Protein AF-0000000073125752 (afdb_homodimer)

Structure (mmCIF, N/CA/C/O backbone):
data_AF-0000000073125752-model_v1
#
loop_
_entity.id
_entity.type
_entity.pdbx_description
1 polymer 'glutathione transferase'
#
loop_
_atom_site.group_PDB
_atom_site.id
_atom_site.type_symbol
_atom_site.label_atom_id
_atom_site.label_alt_id
_atom_site.label_comp_id
_atom_site.label_asym_id
_atom_site.label_entity_id
_atom_site.label_seq_id
_atom_site.pdbx_PDB_ins_code
_atom_site.Cartn_x
_atom_site.Cartn_y
_atom_site.Cartn_z
_atom_site.occupancy
_atom_site.B_iso_or_equiv
_atom_site.auth_seq_id
_atom_site.auth_comp_id
_atom_site.auth_asym_id
_atom_site.auth_atom_id
_atom_site.pdbx_PDB_model_num
ATOM 1 N N . MET A 1 1 ? -24.234 -12.008 -23.938 1 50.81 1 MET A N 1
ATOM 2 C CA . MET A 1 1 ? -23.406 -12.523 -22.859 1 50.81 1 MET A CA 1
ATOM 3 C C . MET A 1 1 ? -22.297 -11.531 -22.5 1 50.81 1 MET A C 1
ATOM 5 O O . MET A 1 1 ? -21.766 -10.852 -23.359 1 50.81 1 MET A O 1
ATOM 9 N N . THR A 1 2 ? -22.172 -11.055 -21.203 1 70.19 2 THR A N 1
ATOM 10 C CA . THR A 1 2 ? -21.234 -9.992 -20.891 1 70.19 2 THR A CA 1
ATOM 11 C C . THR A 1 2 ? -19.812 -10.406 -21.234 1 70.19 2 THR A C 1
ATOM 13 O O . THR A 1 2 ? -19.469 -11.594 -21.188 1 70.19 2 THR A O 1
ATOM 16 N N . GLN A 1 3 ? -19.047 -9.688 -22.031 1 86.88 3 GLN A N 1
ATOM 17 C CA . GLN A 1 3 ? -17.672 -9.945 -22.453 1 86.88 3 GLN A CA 1
ATOM 18 C C . GLN A 1 3 ? -16.781 -10.297 -21.266 1 86.88 3 GLN A C 1
ATOM 20 O O . GLN A 1 3 ? -16.906 -9.703 -20.188 1 86.88 3 GLN A O 1
ATOM 25 N N . PRO A 1 4 ? -16.078 -11.367 -21.469 1 94.19 4 PRO A N 1
ATOM 26 C CA . PRO A 1 4 ? -15.156 -11.719 -20.375 1 94.19 4 PRO A CA 1
ATOM 27 C C . PRO A 1 4 ? -14.195 -10.578 -20.047 1 94.19 4 PRO A C 1
ATOM 29 O O . PRO A 1 4 ? -13.891 -9.75 -20.906 1 94.19 4 PRO A O 1
ATOM 32 N N . ILE A 1 5 ? -13.797 -10.562 -18.844 1 97.06 5 ILE A N 1
ATOM 33 C CA . ILE A 1 5 ? -12.789 -9.602 -18.422 1 97.06 5 ILE A CA 1
ATOM 34 C C . ILE A 1 5 ? -11.469 -9.883 -19.141 1 97.06 5 ILE A C 1
ATOM 36 O O . ILE A 1 5 ? -11.078 -11.039 -19.297 1 97.06 5 ILE A O 1
ATOM 40 N N . LYS A 1 6 ? -10.828 -8.852 -19.625 1 98.69 6 LYS A N 1
ATOM 41 C CA . LYS A 1 6 ? -9.461 -8.984 -20.109 1 98.69 6 LYS A CA 1
ATOM 42 C C . LYS A 1 6 ? -8.453 -8.789 -18.984 1 98.69 6 LYS A C 1
ATOM 44 O O . LYS A 1 6 ? -8.523 -7.812 -18.234 1 98.69 6 LYS A O 1
ATOM 49 N N . PHE A 1 7 ? -7.641 -9.711 -18.859 1 98.88 7 PHE A N 1
ATOM 50 C CA . PHE A 1 7 ? -6.613 -9.695 -17.828 1 98.88 7 PHE A CA 1
ATOM 51 C C . PHE A 1 7 ? -5.23 -9.539 -18.453 1 98.88 7 PHE A C 1
ATOM 53 O O . PHE A 1 7 ? -4.758 -10.414 -19.172 1 98.88 7 PHE A O 1
ATOM 60 N N . TYR A 1 8 ? -4.551 -8.359 -18.25 1 98.94 8 TYR A N 1
ATOM 61 C CA . TYR A 1 8 ? -3.213 -8.047 -18.75 1 98.94 8 TYR A CA 1
ATOM 62 C C . TYR A 1 8 ? -2.158 -8.336 -17.688 1 98.94 8 TYR A C 1
ATOM 64 O O . TYR A 1 8 ? -2.191 -7.754 -16.594 1 98.94 8 TYR A O 1
ATOM 72 N N . PHE A 1 9 ? -1.211 -9.234 -18.047 1 98.88 9 PHE A N 1
ATOM 73 C CA . PHE A 1 9 ? -0.347 -9.711 -16.984 1 98.88 9 PHE A CA 1
ATOM 74 C C . PHE A 1 9 ? 0.98 -10.211 -17.531 1 98.88 9 PHE A C 1
ATOM 76 O O . PHE A 1 9 ? 1.111 -10.438 -18.734 1 98.88 9 PHE A O 1
ATOM 83 N N . ASP A 1 10 ? 1.954 -10.203 -16.719 1 98.75 10 ASP A N 1
ATOM 84 C CA . ASP A 1 10 ? 3.207 -10.945 -16.828 1 98.75 10 ASP A CA 1
ATOM 85 C C . ASP A 1 10 ? 3.443 -11.812 -15.594 1 98.75 10 ASP A C 1
ATOM 87 O O . ASP A 1 10 ? 3.479 -11.297 -14.477 1 98.75 10 ASP A O 1
ATOM 91 N N . LEU A 1 11 ? 3.66 -13.102 -15.727 1 98.5 11 LEU A N 1
ATOM 92 C CA . LEU A 1 11 ? 3.75 -13.992 -14.578 1 98.5 11 LEU A CA 1
ATOM 93 C C . LEU A 1 11 ? 5.09 -13.836 -13.867 1 98.5 11 LEU A C 1
ATOM 95 O O . LEU A 1 11 ? 5.32 -14.438 -12.812 1 98.5 11 LEU A O 1
ATOM 99 N N . LEU A 1 12 ? 5.949 -12.93 -14.383 1 97.62 12 LEU A N 1
ATOM 100 C CA . LEU A 1 12 ? 7.109 -12.5 -13.609 1 97.62 12 LEU A CA 1
ATOM 101 C C . LEU A 1 12 ? 6.684 -11.664 -12.406 1 97.62 12 LEU A C 1
ATOM 103 O O . LEU A 1 12 ? 7.391 -11.625 -11.391 1 97.62 12 LEU A O 1
ATOM 107 N N . SER A 1 13 ? 5.586 -11.055 -12.516 1 98 13 SER A N 1
ATOM 108 C CA . SER A 1 13 ? 5.031 -10.156 -11.508 1 98 13 SER A CA 1
ATOM 109 C C . SER A 1 13 ? 4.289 -10.93 -10.422 1 98 13 SER A C 1
ATOM 111 O O . SER A 1 13 ? 3.398 -11.727 -10.727 1 98 13 SER A O 1
ATOM 113 N N . GLN A 1 14 ? 4.582 -10.664 -9.148 1 98.19 14 GLN A N 1
ATOM 114 C CA . GLN A 1 14 ? 3.949 -11.344 -8.023 1 98.19 14 GLN A CA 1
ATOM 115 C C . GLN A 1 14 ? 2.443 -11.094 -8.008 1 98.19 14 GLN A C 1
ATOM 117 O O . GLN A 1 14 ? 1.653 -12.031 -7.887 1 98.19 14 GLN A O 1
ATOM 122 N N . PRO A 1 15 ? 2.047 -9.836 -8.164 1 98.75 15 PRO A N 1
ATOM 123 C CA . PRO A 1 15 ? 0.603 -9.594 -8.125 1 98.75 15 PRO A CA 1
ATOM 124 C C . PRO A 1 15 ? -0.136 -10.203 -9.312 1 98.75 15 PRO A C 1
ATOM 126 O O . PRO A 1 15 ? -1.302 -10.586 -9.188 1 98.75 15 PRO A O 1
ATOM 129 N N . CYS A 1 16 ? 0.533 -10.289 -10.438 1 98.88 16 CYS A N 1
ATOM 130 C CA . CYS A 1 16 ? -0.08 -10.953 -11.586 1 98.88 16 CYS A CA 1
ATOM 131 C C . CYS A 1 16 ? -0.302 -12.43 -11.305 1 98.88 16 CYS A C 1
ATOM 133 O O . CYS A 1 16 ? -1.354 -12.984 -11.641 1 98.88 16 CYS A O 1
ATOM 135 N N . ARG A 1 17 ? 0.691 -13.078 -10.703 1 98.94 17 ARG A N 1
ATOM 136 C CA . ARG A 1 17 ? 0.53 -14.484 -10.367 1 98.94 17 ARG A CA 1
ATOM 137 C C . ARG A 1 17 ? -0.624 -14.688 -9.391 1 98.94 17 ARG A C 1
ATOM 139 O O . ARG A 1 17 ? -1.401 -15.633 -9.523 1 98.94 17 ARG A O 1
ATOM 146 N N . ALA A 1 18 ? -0.738 -13.82 -8.422 1 98.94 18 ALA A N 1
ATOM 147 C CA . ALA A 1 18 ? -1.82 -13.914 -7.445 1 98.94 18 ALA A CA 1
ATOM 148 C C . ALA A 1 18 ? -3.182 -13.789 -8.117 1 98.94 18 ALA A C 1
ATOM 150 O O . ALA A 1 18 ? -4.09 -14.586 -7.855 1 98.94 18 ALA A O 1
ATOM 151 N N . LEU A 1 19 ? -3.322 -12.812 -9.016 1 98.94 19 LEU A N 1
ATOM 152 C CA . LEU A 1 19 ? -4.59 -12.602 -9.703 1 98.94 19 LEU A CA 1
ATOM 153 C C . LEU A 1 19 ? -4.891 -13.75 -10.664 1 98.94 19 LEU A C 1
ATOM 155 O O . LEU A 1 19 ? -6.047 -14.148 -10.82 1 98.94 19 LEU A O 1
ATOM 159 N N . TYR A 1 20 ? -3.832 -14.266 -11.312 1 98.94 20 TYR A N 1
ATOM 160 C CA . TYR A 1 20 ? -4.016 -15.422 -12.18 1 98.94 20 TYR A CA 1
ATOM 161 C C . TYR A 1 20 ? -4.609 -16.594 -11.414 1 98.94 20 TYR A C 1
ATOM 163 O O . TYR A 1 20 ? -5.617 -17.172 -11.828 1 98.94 20 TYR A O 1
ATOM 171 N N . MET A 1 21 ? -4.008 -16.906 -10.297 1 98.94 21 MET A N 1
ATOM 172 C CA . MET A 1 21 ? -4.48 -18.047 -9.492 1 98.94 21 MET A CA 1
ATOM 173 C C . MET A 1 21 ? -5.891 -17.781 -8.977 1 98.94 21 MET A C 1
ATOM 175 O O . MET A 1 21 ? -6.707 -18.703 -8.906 1 98.94 21 MET A O 1
ATOM 179 N N . PHE A 1 22 ? -6.203 -16.547 -8.586 1 98.94 22 PHE A N 1
ATOM 180 C CA . PHE A 1 22 ? -7.535 -16.188 -8.109 1 98.94 22 PHE A CA 1
ATOM 181 C C . PHE A 1 22 ? -8.57 -16.391 -9.203 1 98.94 22 PHE A C 1
ATOM 183 O O . PHE A 1 22 ? -9.633 -16.984 -8.961 1 98.94 22 PHE A O 1
ATOM 190 N N . LEU A 1 23 ? -8.258 -15.852 -10.398 1 98.75 23 LEU A N 1
ATOM 191 C CA . LEU A 1 23 ? -9.172 -15.969 -11.531 1 98.75 23 LEU A CA 1
ATOM 192 C C . LEU A 1 23 ? -9.453 -17.422 -11.867 1 98.75 23 LEU A C 1
ATOM 194 O O . LEU A 1 23 ? -10.602 -17.812 -12.055 1 98.75 23 LEU A O 1
ATOM 198 N N . GLU A 1 24 ? -8.422 -18.219 -11.875 1 98.69 24 GLU A N 1
ATOM 199 C CA . GLU A 1 24 ? -8.562 -19.641 -12.172 1 98.69 24 GLU A CA 1
ATOM 200 C C . GLU A 1 24 ? -9.359 -20.359 -11.094 1 98.69 24 GLU A C 1
ATOM 202 O O . GLU A 1 24 ? -10.32 -21.062 -11.391 1 98.69 24 GLU A O 1
ATOM 207 N N . ALA A 1 25 ? -8.969 -20.125 -9.867 1 98.44 25 ALA A N 1
ATOM 208 C CA . ALA A 1 25 ? -9.57 -20.828 -8.75 1 98.44 25 ALA A CA 1
ATOM 209 C C . ALA A 1 25 ? -11.039 -20.438 -8.57 1 98.44 25 ALA A C 1
ATOM 211 O O . ALA A 1 25 ? -11.852 -21.25 -8.133 1 98.44 25 ALA A O 1
ATOM 212 N N . SER A 1 26 ? -11.375 -19.25 -8.883 1 97.88 26 SER A N 1
ATOM 213 C CA . SER A 1 26 ? -12.734 -18.75 -8.711 1 97.88 26 SER A CA 1
ATOM 214 C C . SER A 1 26 ? -13.57 -19 -9.961 1 97.88 26 SER A C 1
ATOM 216 O O . SER A 1 26 ? -14.773 -18.703 -9.977 1 97.88 26 SER A O 1
ATOM 218 N N . LYS A 1 27 ? -12.992 -19.406 -11.023 1 97.12 27 LYS A N 1
ATOM 219 C CA . LYS A 1 27 ? -13.648 -19.75 -12.281 1 97.12 27 LYS A CA 1
ATOM 220 C C . LYS A 1 27 ? -14.297 -18.516 -12.914 1 97.12 27 LYS A C 1
ATOM 222 O O . LYS A 1 27 ? -15.375 -18.625 -13.508 1 97.12 27 LYS A O 1
ATOM 227 N N . ILE A 1 28 ? -13.734 -17.422 -12.695 1 97.38 28 ILE A N 1
ATOM 228 C CA . ILE A 1 28 ? -14.148 -16.203 -13.406 1 97.38 28 ILE A CA 1
ATOM 229 C C . ILE A 1 28 ? -13.664 -16.266 -14.852 1 97.38 28 ILE A C 1
ATOM 231 O O . ILE A 1 28 ? -12.469 -16.406 -15.109 1 97.38 28 ILE A O 1
ATOM 235 N N . PRO A 1 29 ? -14.555 -16.234 -15.734 1 96.94 29 PRO A N 1
ATOM 236 C CA . PRO A 1 29 ? -14.102 -16.219 -17.125 1 96.94 29 PRO A CA 1
ATOM 237 C C . PRO A 1 29 ? -13.281 -14.969 -17.453 1 96.94 29 PRO A C 1
ATOM 239 O O . PRO A 1 29 ? -13.648 -13.859 -17.062 1 96.94 29 PRO A O 1
ATOM 242 N N . TYR A 1 30 ? -12.188 -15.195 -18.141 1 98.19 30 TYR A N 1
ATOM 243 C CA . TYR A 1 30 ? -11.359 -14.062 -18.531 1 98.19 30 TYR A CA 1
ATOM 244 C C . TYR A 1 30 ? -10.602 -14.359 -19.812 1 98.19 30 TYR A C 1
ATOM 246 O O . TYR A 1 30 ? -10.461 -15.523 -20.203 1 98.19 30 TYR A O 1
ATOM 254 N N . GLU A 1 31 ? -10.25 -13.32 -20.484 1 98.5 31 GLU A N 1
ATOM 255 C CA . GLU A 1 31 ? -9.305 -13.352 -21.594 1 98.5 31 GLU A CA 1
ATOM 256 C C . GLU A 1 31 ? -7.902 -12.953 -21.125 1 98.5 31 GLU A C 1
ATOM 258 O O . GLU A 1 31 ? -7.703 -11.852 -20.625 1 98.5 31 GLU A O 1
ATOM 263 N N . ALA A 1 32 ? -7.023 -13.859 -21.312 1 98.62 32 ALA A N 1
ATOM 264 C CA . ALA A 1 32 ? -5.641 -13.617 -20.891 1 98.62 32 ALA A CA 1
ATOM 265 C C . ALA A 1 32 ? -4.871 -12.859 -21.969 1 98.62 32 ALA A C 1
ATOM 267 O O . ALA A 1 32 ? -4.863 -13.258 -23.141 1 98.62 32 ALA A O 1
ATOM 268 N N . VAL A 1 33 ? -4.254 -11.773 -21.609 1 98.75 33 VAL A N 1
ATOM 269 C CA . VAL A 1 33 ? -3.398 -11 -22.5 1 98.75 33 VAL A CA 1
ATOM 270 C C . VAL A 1 33 ? -2.01 -10.844 -21.875 1 98.75 33 VAL A C 1
ATOM 272 O O . VAL A 1 33 ? -1.818 -10.062 -20.953 1 98.75 33 VAL A O 1
ATOM 275 N N . SER A 1 34 ? -1.107 -11.516 -22.438 1 98.44 34 SER A N 1
ATOM 276 C CA . SER A 1 34 ? 0.255 -11.492 -21.922 1 98.44 34 SER A CA 1
ATOM 277 C C . SER A 1 34 ? 0.972 -10.203 -22.297 1 98.44 34 SER A C 1
ATOM 279 O O . SER A 1 34 ? 0.898 -9.766 -23.453 1 98.44 34 SER A O 1
ATOM 281 N N . ILE A 1 35 ? 1.564 -9.539 -21.344 1 98.69 35 ILE A N 1
ATOM 282 C CA . ILE A 1 35 ? 2.42 -8.367 -21.5 1 98.69 35 ILE A CA 1
ATOM 283 C C . ILE A 1 35 ? 3.84 -8.703 -21.047 1 98.69 35 ILE A C 1
ATOM 285 O O . ILE A 1 35 ? 4.055 -9.133 -19.906 1 98.69 35 ILE A O 1
ATOM 289 N N . SER A 1 36 ? 4.852 -8.562 -21.891 1 97.62 36 SER A N 1
ATOM 290 C CA . SER A 1 36 ? 6.227 -8.867 -21.516 1 97.62 36 SER A CA 1
ATOM 291 C C . SER A 1 36 ? 6.898 -7.676 -20.844 1 97.62 36 SER A C 1
ATOM 293 O O . SER A 1 36 ? 7.258 -6.703 -21.5 1 97.62 36 SER A O 1
ATOM 295 N N . LEU A 1 37 ? 7.113 -7.789 -19.609 1 96.81 37 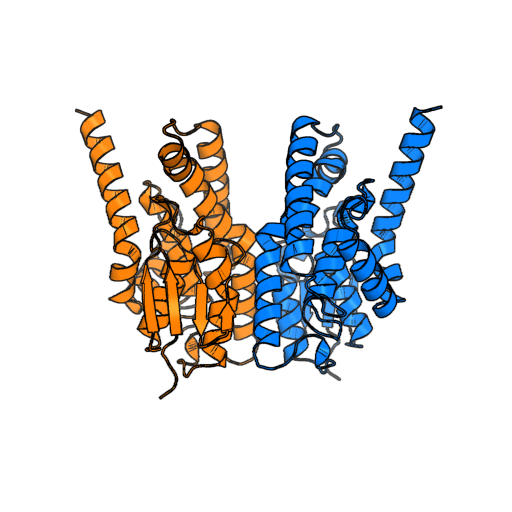LEU A N 1
ATOM 296 C CA . LEU A 1 37 ? 7.84 -6.754 -18.891 1 96.81 37 LEU A CA 1
ATOM 297 C C . LEU A 1 37 ? 9.289 -6.668 -19.359 1 96.81 37 LEU A C 1
ATOM 299 O O . LEU A 1 37 ? 9.836 -5.574 -19.484 1 96.81 37 LEU A O 1
ATOM 303 N N . MET A 1 38 ? 9.875 -7.801 -19.641 1 94.5 38 MET A N 1
ATOM 304 C CA . MET A 1 38 ? 11.281 -7.855 -20.031 1 94.5 38 MET A CA 1
ATOM 305 C C . MET A 1 38 ? 11.492 -7.16 -21.375 1 94.5 38 MET A C 1
ATOM 307 O O . MET A 1 38 ? 12.547 -6.566 -21.609 1 94.5 38 MET A O 1
ATOM 311 N N . ARG A 1 39 ? 10.469 -7.16 -22.219 1 96.38 39 ARG A N 1
ATOM 312 C CA . ARG A 1 39 ? 10.562 -6.496 -23.516 1 96.38 39 ARG A CA 1
ATOM 313 C C . ARG A 1 39 ? 10.016 -5.074 -23.438 1 96.38 39 ARG A C 1
ATOM 315 O O . ARG A 1 39 ? 9.977 -4.363 -24.438 1 96.38 39 ARG A O 1
ATOM 322 N N . GLY A 1 40 ? 9.516 -4.645 -22.297 1 97.12 40 GLY A N 1
ATOM 323 C CA . GLY A 1 40 ? 9.055 -3.279 -22.094 1 97.12 40 GLY A CA 1
ATOM 324 C C . GLY A 1 40 ? 7.719 -2.996 -22.75 1 97.12 40 GLY A C 1
ATOM 325 O O . GLY A 1 40 ? 7.398 -1.842 -23.047 1 97.12 40 GLY A O 1
ATOM 326 N N . GLU A 1 41 ? 6.887 -3.99 -22.969 1 98.5 41 GLU A N 1
ATOM 327 C CA . GLU A 1 41 ? 5.617 -3.805 -23.672 1 98.5 41 GLU A CA 1
ATOM 328 C C . GLU A 1 41 ? 4.684 -2.895 -22.875 1 98.5 41 GLU A C 1
ATOM 330 O O . GLU A 1 41 ? 3.885 -2.156 -23.453 1 98.5 41 GLU A O 1
ATOM 335 N N . HIS A 1 42 ? 4.828 -2.865 -21.562 1 98.31 42 HIS A N 1
ATOM 336 C CA . HIS A 1 42 ? 3.979 -2.057 -20.703 1 98.31 42 HIS A CA 1
ATOM 337 C C . HIS A 1 42 ? 4.352 -0.582 -20.781 1 98.31 42 HIS A C 1
ATOM 339 O O . HIS A 1 42 ? 3.611 0.279 -20.297 1 98.31 42 HIS A O 1
ATOM 345 N N . LEU A 1 43 ? 5.414 -0.287 -21.469 1 98.06 43 LEU A N 1
ATOM 346 C CA . LEU A 1 43 ? 5.895 1.09 -21.547 1 98.06 43 LEU A CA 1
ATOM 347 C C . LEU A 1 43 ? 5.43 1.763 -22.828 1 98.06 43 LEU A C 1
ATOM 349 O O . LEU A 1 43 ? 5.68 2.953 -23.031 1 98.06 43 LEU A O 1
ATOM 353 N N . SER A 1 44 ? 4.75 1.044 -23.719 1 98.38 44 SER A N 1
ATOM 354 C CA . SER A 1 44 ? 4.281 1.604 -24.984 1 98.38 44 SER A CA 1
ATOM 355 C C . SER A 1 44 ? 3.146 2.6 -24.75 1 98.38 44 SER A C 1
ATOM 357 O O . SER A 1 44 ? 2.418 2.506 -23.766 1 98.38 44 SER A O 1
ATOM 359 N N . ASN A 1 45 ? 3.008 3.48 -25.672 1 98.06 45 ASN A N 1
ATOM 360 C CA . ASN A 1 45 ? 1.899 4.43 -25.641 1 98.06 45 ASN A CA 1
ATOM 361 C C . ASN A 1 45 ? 0.553 3.719 -25.75 1 98.06 45 ASN A C 1
ATOM 363 O O . ASN A 1 45 ? -0.433 4.148 -25.156 1 98.06 45 ASN A O 1
ATOM 367 N N . ASP A 1 46 ? 0.544 2.746 -26.516 1 98.25 46 ASP A N 1
ATOM 368 C CA . ASP A 1 46 ? -0.688 1.979 -26.672 1 98.25 46 ASP A CA 1
ATOM 369 C C . ASP A 1 46 ? -1.129 1.382 -25.328 1 98.25 46 ASP A C 1
ATOM 371 O O . ASP A 1 46 ? -2.301 1.475 -24.969 1 98.25 46 ASP A O 1
ATOM 375 N N . PHE A 1 47 ? -0.214 0.792 -24.594 1 98.75 47 PHE A N 1
ATOM 376 C CA . PHE A 1 47 ? -0.525 0.246 -23.281 1 98.75 47 PHE A CA 1
ATOM 377 C C . PHE A 1 47 ? -0.97 1.35 -22.328 1 98.75 47 PHE A C 1
ATOM 379 O O . PHE A 1 47 ? -1.998 1.223 -21.656 1 98.75 47 PHE A O 1
ATOM 386 N N . LYS A 1 48 ? -0.238 2.441 -22.344 1 98.25 48 LYS A N 1
ATOM 387 C CA . LYS A 1 48 ? -0.532 3.584 -21.484 1 98.25 48 LYS A CA 1
ATOM 388 C C . LYS A 1 48 ? -1.933 4.129 -21.75 1 98.25 48 LYS A C 1
ATOM 390 O O . LYS A 1 48 ? -2.709 4.344 -20.812 1 98.25 48 LYS A O 1
ATOM 395 N N . ASN A 1 49 ? -2.314 4.25 -22.938 1 97.5 49 ASN A N 1
ATOM 396 C CA . ASN A 1 49 ? -3.537 4.945 -23.328 1 97.5 49 ASN A CA 1
ATOM 397 C C . ASN A 1 49 ? -4.746 4.016 -23.297 1 97.5 49 ASN A C 1
ATOM 399 O O . ASN A 1 49 ? -5.867 4.461 -23.031 1 97.5 49 ASN A O 1
ATOM 403 N N . ASN A 1 50 ? -4.512 2.701 -23.453 1 97.81 50 ASN A N 1
ATOM 404 C CA . ASN A 1 50 ? -5.66 1.838 -23.688 1 97.81 50 ASN A CA 1
ATOM 405 C C . ASN A 1 50 ? -5.824 0.789 -22.594 1 97.81 50 ASN A C 1
ATOM 407 O O . ASN A 1 50 ? -6.863 0.139 -22.5 1 97.81 50 ASN A O 1
ATOM 411 N N . ILE A 1 51 ? -4.781 0.66 -21.781 1 98.12 51 ILE A N 1
ATOM 412 C CA . ILE A 1 51 ? -4.832 -0.442 -20.828 1 98.12 51 ILE A CA 1
ATOM 413 C C . ILE A 1 51 ? -4.633 0.093 -19.406 1 98.12 51 ILE A C 1
ATOM 415 O O . ILE A 1 51 ? -5.516 -0.037 -18.562 1 98.12 51 ILE A O 1
ATOM 419 N N . ASN A 1 52 ? -3.477 0.735 -19.188 1 98.69 52 ASN A N 1
ATOM 420 C CA . ASN A 1 52 ? -3.166 1.23 -17.859 1 98.69 52 ASN A CA 1
ATOM 421 C C . ASN A 1 52 ? -2.305 2.49 -17.906 1 98.69 52 ASN A C 1
ATOM 423 O O . ASN A 1 52 ? -1.111 2.418 -18.203 1 98.69 52 ASN A O 1
ATOM 427 N N . ARG A 1 53 ? -2.822 3.582 -17.469 1 97.69 53 ARG A N 1
ATOM 428 C CA . ARG A 1 53 ? -2.18 4.891 -17.531 1 97.69 53 ARG A CA 1
ATOM 429 C C . ARG A 1 53 ? -0.916 4.918 -16.672 1 97.69 53 ARG A C 1
ATOM 431 O O . ARG A 1 53 ? -0.061 5.789 -16.844 1 97.69 53 ARG A O 1
ATOM 438 N N . PHE A 1 54 ? -0.743 3.928 -15.766 1 98.19 54 PHE A N 1
ATOM 439 C CA . PHE A 1 54 ? 0.436 3.877 -14.914 1 98.19 54 PHE A CA 1
ATOM 440 C C . PHE A 1 54 ? 1.525 3.018 -15.539 1 98.19 54 PHE A C 1
ATOM 442 O O . PHE A 1 54 ? 2.639 2.932 -15.016 1 98.19 54 PHE A O 1
ATOM 449 N N . GLN A 1 55 ? 1.177 2.293 -16.609 1 98.44 55 GLN A N 1
ATOM 450 C CA . GLN A 1 55 ? 2.105 1.45 -17.344 1 98.44 55 GLN A CA 1
ATOM 451 C C . GLN A 1 55 ? 2.674 0.344 -16.469 1 98.44 55 GLN A C 1
ATOM 453 O O . GLN A 1 55 ? 3.885 0.105 -16.469 1 98.44 55 GLN A O 1
ATOM 458 N N . LYS A 1 56 ? 1.765 -0.263 -15.781 1 98.19 56 LYS A N 1
ATOM 459 C CA . LYS A 1 56 ? 2.084 -1.404 -14.93 1 98.19 56 LYS A CA 1
ATOM 460 C C . LYS A 1 56 ? 1.104 -2.553 -15.156 1 98.19 56 LYS A C 1
ATOM 462 O O . LYS A 1 56 ? -0.006 -2.34 -15.648 1 98.19 56 LYS A O 1
ATOM 467 N N . VAL A 1 57 ? 1.527 -3.705 -14.93 1 98.69 57 VAL A N 1
ATOM 468 C CA . VAL A 1 57 ? 0.652 -4.863 -14.773 1 98.69 57 VAL A CA 1
ATOM 469 C C . VAL A 1 57 ? 0.611 -5.289 -13.312 1 98.69 57 VAL A C 1
ATOM 471 O O . VAL A 1 57 ? 1.543 -5.016 -12.555 1 98.69 57 VAL A O 1
ATOM 474 N N . PRO A 1 58 ? -0.484 -5.895 -12.852 1 98.88 58 PRO A N 1
ATOM 475 C CA . PRO A 1 58 ? -1.661 -6.324 -13.617 1 98.88 58 PRO A CA 1
ATOM 476 C C . PRO A 1 58 ? -2.604 -5.168 -13.945 1 98.88 58 PRO A C 1
ATOM 478 O O . PRO A 1 58 ? -2.533 -4.113 -13.312 1 98.88 58 PRO A O 1
ATOM 481 N N . ALA A 1 59 ? -3.379 -5.344 -14.93 1 98.94 59 ALA A N 1
ATOM 482 C CA . ALA A 1 59 ? -4.52 -4.5 -15.273 1 98.94 59 ALA A CA 1
ATOM 483 C C . ALA A 1 59 ? -5.672 -5.336 -15.82 1 98.94 59 ALA A C 1
ATOM 485 O O . ALA A 1 59 ? -5.461 -6.445 -16.312 1 98.94 59 ALA A O 1
ATOM 486 N N . ILE A 1 60 ? -6.887 -4.848 -15.664 1 98.81 60 ILE A N 1
ATOM 487 C CA . ILE A 1 60 ? -8.023 -5.52 -16.297 1 98.81 60 ILE A CA 1
ATOM 488 C C . ILE A 1 60 ? -8.852 -4.508 -17.078 1 98.81 60 ILE A C 1
ATOM 490 O O . ILE A 1 60 ? -8.781 -3.303 -16.828 1 98.81 60 ILE A O 1
ATOM 494 N N . LYS A 1 61 ? -9.477 -4.984 -18.016 1 98.25 61 LYS A N 1
ATOM 495 C CA . LYS A 1 61 ? -10.547 -4.293 -18.719 1 98.25 61 LYS A CA 1
ATOM 496 C C . LYS A 1 61 ? -11.852 -5.082 -18.656 1 98.25 61 LYS A C 1
ATOM 498 O O . LYS A 1 61 ? -11.906 -6.242 -19.062 1 98.25 61 LYS A O 1
ATOM 503 N N . ASP A 1 62 ? -12.836 -4.609 -18.016 1 96.88 62 ASP A N 1
ATOM 504 C CA . ASP A 1 62 ? -14.195 -5.145 -17.969 1 96.88 62 ASP A CA 1
ATOM 505 C C . ASP A 1 62 ? -15.156 -4.266 -18.766 1 96.88 62 ASP A C 1
ATOM 507 O O . ASP A 1 62 ? -15.656 -3.266 -18.25 1 96.88 62 ASP A O 1
ATOM 511 N N . GLU A 1 63 ? -15.344 -4.66 -20.016 1 93.94 63 GLU A N 1
ATOM 512 C CA . GLU A 1 63 ? -16 -3.789 -20.969 1 93.94 63 GLU A CA 1
ATOM 513 C C . GLU A 1 63 ? -15.234 -2.486 -21.172 1 93.94 63 GLU A C 1
ATOM 515 O O . GLU A 1 63 ? -14.047 -2.504 -21.484 1 93.94 63 GLU A O 1
ATOM 520 N N . ASP A 1 64 ? -15.828 -1.448 -20.75 1 93.38 64 ASP A N 1
ATOM 521 C CA . ASP A 1 64 ? -15.164 -0.17 -20.984 1 93.38 64 ASP A CA 1
ATOM 522 C C . ASP A 1 64 ? -14.43 0.305 -19.734 1 93.38 64 ASP A C 1
ATOM 524 O O . ASP A 1 64 ? -13.742 1.324 -19.766 1 93.38 64 ASP A O 1
ATOM 528 N N . PHE A 1 65 ? -14.539 -0.482 -18.766 1 96.38 65 PHE A N 1
ATOM 529 C CA . PHE A 1 65 ? -13.93 -0.075 -17.5 1 96.38 65 PHE A CA 1
ATOM 530 C C . PHE A 1 65 ? -12.531 -0.672 -17.359 1 96.38 65 PHE A C 1
ATOM 532 O O . PHE A 1 65 ? -12.359 -1.889 -17.453 1 96.38 65 PHE A O 1
ATOM 539 N N . LYS A 1 66 ? -11.484 0.181 -17.188 1 98.19 66 LYS A N 1
ATOM 540 C CA . LYS A 1 66 ? -10.102 -0.225 -16.969 1 98.19 66 LYS A CA 1
ATOM 541 C C . LYS A 1 66 ? -9.703 -0.042 -15.508 1 98.19 66 LYS A C 1
ATOM 543 O O . LYS A 1 66 ? -10.07 0.958 -14.883 1 98.19 66 LYS A O 1
ATOM 548 N N . LEU A 1 67 ? -9.031 -1.026 -14.961 1 98.62 67 LEU A N 1
ATOM 549 C CA . LEU A 1 67 ? -8.633 -0.961 -13.562 1 98.62 67 LEU A CA 1
ATOM 550 C C . LEU A 1 67 ? -7.246 -1.552 -13.359 1 98.62 67 LEU A C 1
ATOM 552 O O . LEU A 1 67 ? -6.922 -2.602 -13.922 1 98.62 67 LEU A O 1
ATOM 556 N N . SER A 1 68 ? -6.453 -0.817 -12.547 1 98.56 68 SER A N 1
ATOM 557 C CA . SER A 1 68 ? -5.129 -1.291 -12.164 1 98.56 68 SER A CA 1
ATOM 558 C C . SER A 1 68 ? -5.035 -1.492 -10.648 1 98.56 68 SER A C 1
ATOM 560 O O . SER A 1 68 ? -6.039 -1.399 -9.945 1 98.56 68 SER A O 1
ATOM 562 N N . GLU A 1 69 ? -3.869 -1.771 -10.211 1 98.75 69 GLU A N 1
ATOM 563 C CA . GLU A 1 69 ? -3.613 -2.104 -8.812 1 98.75 69 GLU A CA 1
ATOM 564 C C . GLU A 1 69 ? -4.234 -3.447 -8.445 1 98.75 69 GLU A C 1
ATOM 566 O O . GLU A 1 69 ? -5.461 -3.59 -8.438 1 98.75 69 GLU A O 1
ATOM 571 N N . SER A 1 70 ? -3.436 -4.371 -8.094 1 98.75 70 SER A N 1
ATOM 572 C CA . SER A 1 70 ? -3.855 -5.758 -7.934 1 98.75 70 SER A CA 1
ATOM 573 C C . SER A 1 70 ? -4.941 -5.887 -6.867 1 98.75 70 SER A C 1
ATOM 575 O O . SER A 1 70 ? -5.973 -6.52 -7.098 1 98.75 70 SER A O 1
ATOM 577 N N . ILE A 1 71 ? -4.77 -5.207 -5.73 1 98.81 71 ILE A N 1
ATOM 578 C CA . ILE A 1 71 ? -5.715 -5.352 -4.633 1 98.81 71 ILE A CA 1
ATOM 579 C C . ILE A 1 71 ? -7.031 -4.672 -4.988 1 98.81 71 ILE A C 1
ATOM 581 O O . ILE A 1 71 ? -8.109 -5.16 -4.633 1 98.81 71 ILE A O 1
ATOM 585 N N . ALA A 1 72 ? -6.957 -3.533 -5.715 1 98.75 72 ALA A N 1
ATOM 586 C CA . ALA A 1 72 ? -8.18 -2.928 -6.234 1 98.75 72 ALA A CA 1
ATOM 587 C C . ALA A 1 72 ? -8.898 -3.875 -7.188 1 98.75 72 ALA A C 1
ATOM 589 O O . ALA A 1 72 ? -10.133 -3.973 -7.172 1 98.75 72 ALA A O 1
ATOM 590 N N . ILE A 1 73 ? -8.141 -4.586 -7.996 1 98.81 73 ILE A N 1
ATOM 591 C CA . ILE A 1 73 ? -8.711 -5.535 -8.945 1 98.81 73 ILE A CA 1
ATOM 592 C C . ILE A 1 73 ? -9.359 -6.691 -8.195 1 98.81 73 ILE A C 1
ATOM 594 O O . ILE A 1 73 ? -10.477 -7.109 -8.523 1 98.81 73 ILE A O 1
ATOM 598 N N . PHE A 1 74 ? -8.688 -7.227 -7.156 1 98.56 74 PHE A N 1
ATOM 599 C CA . PHE A 1 74 ? -9.273 -8.273 -6.328 1 98.56 74 PHE A CA 1
ATOM 600 C C . PHE A 1 74 ? -10.625 -7.836 -5.781 1 98.56 74 PHE A C 1
ATOM 602 O O . PHE A 1 74 ? -11.609 -8.562 -5.898 1 98.56 74 PHE A O 1
ATOM 609 N N . ARG A 1 75 ? -10.664 -6.652 -5.223 1 97 75 ARG A N 1
ATOM 610 C CA . ARG A 1 75 ? -11.883 -6.152 -4.594 1 97 75 ARG A CA 1
ATOM 611 C C . ARG A 1 75 ? -12.992 -5.965 -5.625 1 97 75 ARG A C 1
ATOM 613 O O . ARG A 1 75 ? -14.156 -6.285 -5.359 1 97 75 ARG A O 1
ATOM 620 N N . TYR A 1 76 ? -12.617 -5.441 -6.766 1 97.56 76 TYR A N 1
ATOM 621 C CA . TYR A 1 76 ? -13.578 -5.246 -7.852 1 97.56 76 TYR A CA 1
ATOM 622 C C . TYR A 1 76 ? -14.18 -6.574 -8.297 1 97.56 76 TYR A C 1
ATOM 624 O O . TYR A 1 76 ? -15.398 -6.699 -8.422 1 97.56 76 TYR A O 1
ATOM 632 N N . LEU A 1 77 ? -13.383 -7.613 -8.453 1 97.38 77 LEU A N 1
ATOM 633 C CA . LEU A 1 77 ? -13.828 -8.914 -8.938 1 97.38 77 LEU A CA 1
ATOM 634 C C . LEU A 1 77 ? -14.719 -9.602 -7.906 1 97.38 77 LEU A C 1
ATOM 636 O O . LEU A 1 77 ? -15.742 -10.195 -8.258 1 97.38 77 LEU A O 1
ATOM 640 N N . VAL A 1 78 ? -14.328 -9.492 -6.648 1 96 78 VAL A N 1
ATOM 641 C CA . VAL A 1 78 ? -15.125 -10.102 -5.586 1 96 78 VAL A CA 1
ATOM 642 C C . VAL A 1 78 ? -16.5 -9.438 -5.535 1 96 78 VAL A C 1
ATOM 644 O O . VAL A 1 78 ? -17.5 -10.102 -5.27 1 96 78 VAL A O 1
ATOM 647 N N . ARG A 1 79 ? -16.562 -8.164 -5.828 1 94.06 79 ARG A N 1
ATOM 648 C CA . ARG A 1 79 ? -17.812 -7.418 -5.754 1 94.06 79 ARG A CA 1
ATOM 649 C C . ARG A 1 79 ? -18.688 -7.68 -6.98 1 94.06 79 ARG A C 1
ATOM 651 O O . ARG A 1 79 ? -19.906 -7.766 -6.871 1 94.06 79 ARG A O 1
ATOM 658 N N . GLU A 1 80 ? -18.016 -7.824 -8.102 1 94.06 80 GLU A N 1
ATOM 659 C CA . GLU A 1 80 ? -18.766 -7.773 -9.359 1 94.06 80 GLU A CA 1
ATOM 660 C C . GLU A 1 80 ? -19 -9.18 -9.906 1 94.06 80 GLU A C 1
ATOM 662 O O . GLU A 1 80 ? -19.828 -9.359 -10.805 1 94.06 80 GLU A O 1
ATOM 667 N N . LYS A 1 81 ? -18.312 -10.117 -9.422 1 94.69 81 LYS A N 1
ATOM 668 C CA . LYS A 1 81 ? -18.438 -11.484 -9.922 1 94.69 81 LYS A CA 1
ATOM 669 C C . LYS A 1 81 ? -18.844 -12.445 -8.812 1 94.69 81 LYS A C 1
ATOM 671 O O . LYS A 1 81 ? -18.812 -12.094 -7.633 1 94.69 81 LYS A O 1
ATOM 676 N N . ILE A 1 82 ? -19.328 -13.617 -9.203 1 94.5 82 ILE A N 1
ATOM 677 C CA . ILE A 1 82 ? -19.641 -14.672 -8.25 1 94.5 82 ILE A CA 1
ATOM 678 C C . ILE A 1 82 ? -18.359 -15.422 -7.867 1 94.5 82 ILE A C 1
ATOM 680 O O . ILE A 1 82 ? -17.766 -16.109 -8.703 1 94.5 82 ILE A O 1
ATOM 684 N N . VAL A 1 83 ? -17.938 -15.25 -6.656 1 95.56 83 VAL A N 1
ATOM 685 C CA . VAL A 1 83 ? -16.719 -15.859 -6.145 1 95.56 83 VAL A CA 1
ATOM 686 C C . VAL A 1 83 ? -17 -16.562 -4.82 1 95.56 83 VAL A C 1
ATOM 688 O O . VAL A 1 83 ? -17.859 -16.125 -4.051 1 95.56 83 VAL A O 1
ATOM 691 N N . PRO A 1 84 ? -16.359 -17.688 -4.559 1 95.94 84 PRO A N 1
ATOM 692 C CA . PRO A 1 84 ? -16.516 -18.297 -3.244 1 95.94 84 PRO A CA 1
ATOM 693 C C . PRO A 1 84 ? -16.234 -17.328 -2.096 1 95.94 84 PRO A C 1
ATOM 695 O O . PRO A 1 84 ? -15.281 -16.562 -2.154 1 95.94 84 PRO A O 1
ATOM 698 N N . GLU A 1 85 ? -16.984 -17.406 -1.045 1 94.62 85 GLU A N 1
ATOM 699 C CA . GLU A 1 85 ? -16.984 -16.438 0.045 1 94.62 85 GLU A CA 1
ATOM 700 C C . GLU A 1 85 ? -15.656 -16.438 0.795 1 94.62 85 GLU A C 1
ATOM 702 O O . GLU A 1 85 ? -15.227 -15.406 1.321 1 94.62 85 GLU A O 1
ATOM 707 N N . HIS A 1 86 ? -14.984 -17.594 0.76 1 95.56 86 HIS A N 1
ATOM 708 C CA . HIS A 1 86 ? -13.797 -17.75 1.589 1 95.56 86 HIS A CA 1
ATOM 709 C C . HIS A 1 86 ? -12.664 -16.844 1.102 1 95.56 86 HIS A C 1
ATOM 711 O O . HIS A 1 86 ? -11.742 -16.531 1.857 1 95.56 86 HIS A O 1
ATOM 717 N N . TRP A 1 87 ? -12.695 -16.422 -0.151 1 97.5 87 TRP A N 1
ATOM 718 C CA . TRP A 1 87 ? -11.625 -15.602 -0.695 1 97.5 87 TRP A CA 1
ATOM 719 C C . TRP A 1 87 ? -11.57 -14.25 -0.001 1 97.5 87 TRP A C 1
ATOM 721 O O . TRP A 1 87 ? -10.484 -13.68 0.186 1 97.5 87 TRP A O 1
ATOM 731 N N . TYR A 1 88 ? -12.703 -13.758 0.302 1 96.88 88 TYR A N 1
ATOM 732 C CA . TYR A 1 88 ? -12.867 -12.453 0.93 1 96.88 88 TYR A CA 1
ATOM 733 C C . TYR A 1 88 ? -14.219 -12.344 1.62 1 96.88 88 TYR A C 1
ATOM 735 O O . TYR A 1 88 ? -15.172 -11.797 1.052 1 96.88 88 TYR A O 1
ATOM 743 N N . PRO A 1 89 ? -14.266 -12.812 2.855 1 93.5 89 PRO A N 1
ATOM 744 C CA . PRO A 1 89 ? -15.547 -12.836 3.562 1 93.5 89 PRO A CA 1
ATOM 745 C C . PRO A 1 89 ? -16.203 -11.461 3.641 1 93.5 89 PRO A C 1
ATOM 747 O O . PRO A 1 89 ? -15.508 -10.445 3.617 1 93.5 89 PRO A O 1
ATOM 750 N N . HIS A 1 90 ? -17.484 -11.414 3.783 1 84.62 90 HIS A N 1
ATOM 751 C CA . HIS A 1 90 ? -18.25 -10.188 3.59 1 84.62 90 HIS A CA 1
ATOM 752 C C . HIS A 1 90 ? -18.172 -9.297 4.824 1 84.62 90 HIS A C 1
ATOM 754 O O . HIS A 1 90 ? -18.328 -8.07 4.727 1 84.62 90 HIS A O 1
ATOM 760 N N . LYS A 1 91 ? -18.094 -9.844 5.973 1 76.38 91 LYS A N 1
ATOM 761 C CA . LYS A 1 91 ? -18.109 -8.945 7.125 1 76.38 91 LYS A CA 1
ATOM 762 C C . LYS A 1 91 ? -17.359 -9.547 8.305 1 76.38 91 LYS A C 1
ATOM 764 O O . LYS A 1 91 ? -16.844 -10.664 8.219 1 76.38 91 LYS A O 1
ATOM 769 N N . GLY A 1 92 ? -17.156 -8.602 9.234 1 87 92 GLY A N 1
ATOM 770 C CA . GLY A 1 92 ? -16.641 -9.031 10.531 1 87 92 GLY A CA 1
ATOM 771 C C . GLY A 1 92 ? -15.141 -8.859 10.664 1 87 92 GLY A C 1
ATOM 772 O O . GLY A 1 92 ? -14.508 -8.211 9.828 1 87 92 GLY A O 1
ATOM 773 N N . ALA A 1 93 ? -14.633 -9.344 11.719 1 92.56 93 ALA A N 1
ATOM 774 C CA . ALA A 1 93 ? -13.234 -9.195 12.117 1 92.56 93 ALA A CA 1
ATOM 775 C C . ALA A 1 93 ? -12.305 -9.891 11.125 1 92.56 93 ALA A C 1
ATOM 777 O O . ALA A 1 93 ? -11.188 -9.422 10.883 1 92.56 93 ALA A O 1
ATOM 778 N N . LEU A 1 94 ? -12.789 -10.922 10.516 1 93.12 94 LEU A N 1
ATOM 779 C CA . LEU A 1 94 ? -11.953 -11.672 9.578 1 93.12 94 LEU A CA 1
ATOM 780 C C . LEU A 1 94 ? -11.688 -10.859 8.32 1 93.12 94 LEU A C 1
ATOM 782 O O . LEU A 1 94 ? -10.547 -10.82 7.836 1 93.12 94 LEU A O 1
ATOM 786 N N . ARG A 1 95 ? -12.703 -10.203 7.805 1 96.12 95 ARG A N 1
ATOM 787 C CA . ARG A 1 95 ? -12.523 -9.336 6.648 1 96.12 95 ARG A CA 1
ATOM 788 C C . ARG A 1 95 ? -11.539 -8.203 6.961 1 96.12 95 ARG A C 1
ATOM 790 O O . ARG A 1 95 ? -10.68 -7.879 6.145 1 96.12 95 ARG A O 1
ATOM 797 N N . ALA A 1 96 ? -11.711 -7.629 8.125 1 97.75 96 ALA A N 1
ATOM 798 C CA . ALA A 1 96 ? -10.836 -6.535 8.539 1 97.75 96 ALA A CA 1
ATOM 799 C C . ALA A 1 96 ? -9.383 -6.996 8.633 1 97.75 96 ALA A C 1
ATOM 801 O O . ALA A 1 96 ? -8.461 -6.25 8.289 1 97.75 96 ALA A O 1
ATOM 802 N N . ARG A 1 97 ? -9.188 -8.195 9.07 1 97.31 97 ARG A N 1
ATOM 803 C CA . ARG A 1 97 ? -7.84 -8.742 9.188 1 97.31 97 ARG A CA 1
ATOM 804 C C . ARG A 1 97 ? -7.238 -9.008 7.812 1 97.31 97 ARG A C 1
ATOM 806 O O . ARG A 1 97 ? -6.043 -8.805 7.602 1 97.31 97 ARG A O 1
ATOM 813 N N . ILE A 1 98 ? -8.039 -9.445 6.891 1 98.06 98 ILE A N 1
ATOM 814 C CA . ILE A 1 98 ? -7.59 -9.617 5.516 1 98.06 98 ILE A CA 1
ATOM 815 C C . ILE A 1 98 ? -7.207 -8.266 4.926 1 98.06 98 ILE A C 1
ATOM 817 O O . ILE A 1 98 ? -6.16 -8.125 4.293 1 98.06 98 ILE A O 1
ATOM 821 N N . ASP A 1 99 ? -8.062 -7.258 5.215 1 98.38 99 ASP A N 1
ATOM 822 C CA . ASP A 1 99 ? -7.746 -5.895 4.793 1 98.38 99 ASP A CA 1
ATOM 823 C C . ASP A 1 99 ? -6.414 -5.434 5.383 1 98.38 99 ASP A C 1
ATOM 825 O O . ASP A 1 99 ? -5.609 -4.801 4.691 1 98.38 99 ASP A O 1
ATOM 829 N N . GLU A 1 100 ? -6.258 -5.762 6.605 1 98.75 100 GLU A N 1
ATOM 830 C CA . GLU A 1 100 ?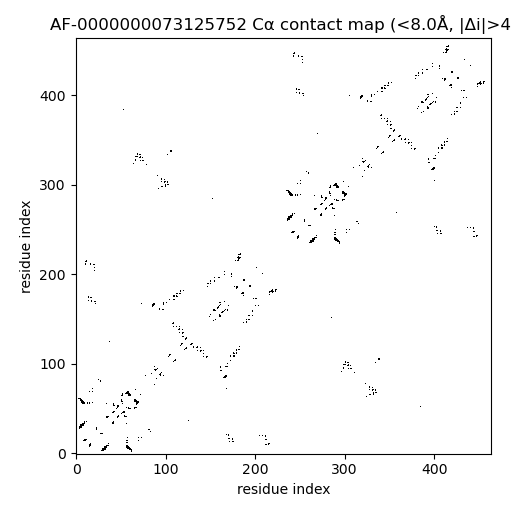 -5.031 -5.371 7.293 1 98.75 100 GLU A CA 1
ATOM 831 C C . GLU A 1 100 ? -3.799 -5.926 6.586 1 98.75 100 GLU A C 1
ATOM 833 O O . GLU A 1 100 ? -2.828 -5.199 6.359 1 98.75 100 GLU A O 1
ATOM 838 N N . TYR A 1 101 ? -3.822 -7.172 6.188 1 98.69 101 TYR A N 1
ATOM 839 C CA . TYR A 1 101 ? -2.68 -7.766 5.5 1 98.69 101 TYR A CA 1
ATOM 840 C C . TYR A 1 101 ? -2.484 -7.141 4.125 1 98.69 101 TYR A C 1
ATOM 842 O O . TYR A 1 101 ? -1.355 -6.863 3.715 1 98.69 101 TYR A O 1
ATOM 850 N N . MET A 1 102 ? -3.633 -6.988 3.414 1 98.75 102 MET A N 1
ATOM 851 C CA . MET A 1 102 ? -3.566 -6.434 2.064 1 98.75 102 MET A CA 1
ATOM 852 C C . MET A 1 102 ? -2.91 -5.055 2.074 1 98.75 102 MET A C 1
ATOM 854 O O . MET A 1 102 ? -2.195 -4.699 1.137 1 98.75 102 MET A O 1
ATOM 858 N N . GLU A 1 103 ? -3.109 -4.332 3.139 1 98.81 103 GLU A N 1
ATOM 859 C CA . GLU A 1 103 ? -2.477 -3.021 3.271 1 98.81 103 GLU A CA 1
ATOM 860 C C . GLU A 1 103 ? -1.04 -3.148 3.768 1 98.81 103 GLU A C 1
ATOM 862 O O . GLU A 1 103 ? -0.132 -2.518 3.223 1 98.81 103 GLU A O 1
ATOM 867 N N . TRP A 1 104 ? -0.807 -4.02 4.684 1 98.75 104 TRP A N 1
ATOM 868 C CA . TRP A 1 104 ? 0.48 -4.207 5.348 1 98.75 104 TRP A CA 1
ATOM 869 C C . TRP A 1 104 ? 1.544 -4.66 4.352 1 98.75 104 TRP A C 1
ATOM 871 O O . TRP A 1 104 ? 2.684 -4.191 4.395 1 98.75 104 TRP A O 1
ATOM 881 N N . GLN A 1 105 ? 1.174 -5.473 3.463 1 98.62 105 GLN A N 1
ATOM 882 C CA . GLN A 1 105 ? 2.143 -6.137 2.598 1 98.62 105 GLN A CA 1
ATOM 883 C C . GLN A 1 105 ? 2.799 -5.145 1.644 1 98.62 105 GLN A C 1
ATOM 885 O O . GLN A 1 105 ? 3.92 -5.367 1.183 1 98.62 105 GLN A O 1
ATOM 890 N N . HIS A 1 106 ? 2.117 -3.988 1.332 1 98.56 106 HIS A N 1
ATOM 891 C CA . HIS A 1 106 ? 2.668 -3.023 0.387 1 98.56 106 HIS A CA 1
ATOM 892 C C . HIS A 1 106 ? 4.051 -2.549 0.828 1 98.56 106 HIS A C 1
ATOM 894 O O . HIS A 1 106 ? 4.965 -2.445 0.008 1 98.56 106 HIS A O 1
ATOM 900 N N . GLY A 1 107 ? 4.172 -2.291 2.115 1 97.56 107 GLY A N 1
ATOM 901 C CA . GLY A 1 107 ? 5.418 -1.755 2.635 1 97.56 107 GLY A CA 1
ATOM 902 C C . GLY A 1 107 ? 6.281 -2.801 3.312 1 97.56 107 GLY A C 1
ATOM 903 O O . GLY A 1 107 ? 7.355 -2.486 3.834 1 97.56 107 GLY A O 1
ATOM 904 N N . ASN A 1 108 ? 5.848 -4.047 3.318 1 98 108 ASN A N 1
ATOM 905 C CA . ASN A 1 108 ? 6.559 -5.109 4.016 1 98 108 ASN A CA 1
ATOM 906 C C . ASN A 1 108 ? 6.828 -6.301 3.102 1 98 108 ASN A C 1
ATOM 908 O O . ASN A 1 108 ? 7.676 -6.223 2.207 1 98 108 ASN A O 1
ATOM 912 N N . MET A 1 109 ? 5.945 -7.273 3.096 1 98.62 109 MET A N 1
ATOM 913 C CA . MET A 1 109 ? 6.27 -8.523 2.412 1 98.62 109 MET A CA 1
ATOM 914 C C . MET A 1 109 ? 6.484 -8.281 0.92 1 98.62 109 MET A C 1
ATOM 916 O O . MET A 1 109 ? 7.508 -8.695 0.363 1 98.62 109 MET A O 1
ATOM 920 N N . ARG A 1 110 ? 5.566 -7.617 0.29 1 98.44 110 ARG A N 1
ATOM 921 C CA . ARG A 1 110 ? 5.695 -7.359 -1.142 1 98.44 110 ARG A CA 1
ATOM 922 C C . ARG A 1 110 ? 6.934 -6.52 -1.439 1 98.44 110 ARG A C 1
ATOM 924 O O . ARG A 1 110 ? 7.719 -6.855 -2.326 1 98.44 110 ARG A O 1
ATOM 931 N N . ALA A 1 111 ? 7.078 -5.43 -0.708 1 98.06 111 ALA A N 1
ATOM 932 C CA . ALA A 1 111 ? 8.195 -4.516 -0.943 1 98.06 111 ALA A CA 1
ATOM 933 C C . ALA A 1 111 ? 9.531 -5.219 -0.727 1 98.06 111 ALA A C 1
ATOM 935 O O . ALA A 1 111 ? 10.453 -5.078 -1.537 1 98.06 111 ALA A O 1
ATOM 936 N N . CYS A 1 112 ? 9.672 -5.977 0.344 1 98.75 112 CYS A N 1
ATOM 937 C CA . CYS A 1 112 ? 10.93 -6.617 0.703 1 98.75 112 CYS A CA 1
ATOM 938 C C . CYS A 1 112 ? 11.305 -7.695 -0.309 1 98.75 112 CYS A C 1
ATOM 940 O O . CYS A 1 112 ? 12.453 -7.766 -0.748 1 98.75 112 CYS A O 1
ATOM 942 N N . CYS A 1 113 ? 10.344 -8.477 -0.675 1 98.81 113 CYS A N 1
ATOM 943 C CA . CYS A 1 113 ? 10.602 -9.539 -1.641 1 98.81 113 CYS A CA 1
ATOM 944 C C . CYS A 1 113 ? 10.93 -8.961 -3.012 1 98.81 113 CYS A C 1
ATOM 946 O O . CYS A 1 113 ? 11.859 -9.422 -3.68 1 98.81 113 CYS A O 1
ATOM 948 N N . THR A 1 114 ? 10.195 -7.988 -3.412 1 98.31 114 THR A N 1
ATOM 949 C CA . THR A 1 114 ? 10.414 -7.344 -4.703 1 98.31 114 THR A CA 1
ATOM 950 C C . THR A 1 114 ? 11.797 -6.684 -4.746 1 98.31 114 THR A C 1
ATOM 952 O O . THR A 1 114 ? 12.516 -6.809 -5.734 1 98.31 114 THR A O 1
ATOM 955 N N . ASP A 1 115 ? 12.141 -5.98 -3.684 1 98.25 115 ASP A N 1
ATOM 956 C CA . ASP A 1 115 ? 13.406 -5.258 -3.654 1 98.25 115 ASP A CA 1
ATOM 957 C C . ASP A 1 115 ? 14.586 -6.215 -3.768 1 98.25 115 ASP A C 1
ATOM 959 O O . ASP A 1 115 ? 15.531 -5.953 -4.516 1 98.25 115 ASP A O 1
ATOM 963 N N . TYR A 1 116 ? 14.547 -7.289 -3.023 1 98.75 116 TYR A N 1
ATOM 964 C CA . TYR A 1 116 ? 15.625 -8.266 -3.09 1 98.75 116 TYR A CA 1
ATOM 965 C C . TYR A 1 116 ? 15.75 -8.844 -4.492 1 98.75 116 TYR A C 1
ATOM 967 O O . TYR A 1 116 ? 16.859 -8.914 -5.043 1 98.75 116 TYR A O 1
ATOM 975 N N . PHE A 1 117 ? 14.656 -9.227 -5.066 1 98.5 117 PHE A N 1
ATOM 976 C CA . PHE A 1 117 ? 14.625 -9.781 -6.414 1 98.5 117 PHE A CA 1
ATOM 977 C C . PHE A 1 117 ? 15.172 -8.781 -7.426 1 98.5 117 PHE A C 1
ATOM 979 O O . PHE A 1 117 ? 15.953 -9.141 -8.305 1 98.5 117 PHE A O 1
ATOM 986 N N . ARG A 1 118 ? 14.781 -7.562 -7.281 1 97.44 118 ARG A N 1
ATOM 987 C CA . ARG A 1 118 ? 15.195 -6.5 -8.188 1 97.44 118 ARG A CA 1
ATOM 988 C C . ARG A 1 118 ? 16.703 -6.25 -8.086 1 97.44 118 ARG A C 1
ATOM 990 O O . ARG A 1 118 ? 17.391 -6.164 -9.102 1 97.44 118 ARG A O 1
ATOM 997 N N . GLN A 1 119 ? 17.203 -6.137 -6.867 1 98.12 119 GLN A N 1
ATOM 998 C CA . GLN A 1 119 ? 18.609 -5.828 -6.648 1 98.12 119 GLN A CA 1
ATOM 999 C C . GLN A 1 119 ? 19.5 -6.992 -7.078 1 98.12 119 GLN A C 1
ATOM 1001 O O . GLN A 1 119 ? 20.578 -6.785 -7.625 1 98.12 119 GLN A O 1
ATOM 1006 N N . LYS A 1 120 ? 18.984 -8.133 -6.863 1 97.94 120 LYS A N 1
ATOM 1007 C CA . LYS A 1 120 ? 19.812 -9.32 -7.078 1 97.94 120 LYS A CA 1
ATOM 1008 C C . LYS A 1 120 ? 19.812 -9.734 -8.547 1 97.94 120 LYS A C 1
ATOM 1010 O O . LYS A 1 120 ? 20.812 -10.25 -9.055 1 97.94 120 LYS A O 1
ATOM 1015 N N . TRP A 1 121 ? 18.719 -9.477 -9.211 1 97.69 121 TRP A N 1
ATOM 1016 C CA . TRP A 1 121 ? 18.625 -10.125 -10.516 1 97.69 121 TRP A CA 1
ATOM 1017 C C . TRP A 1 121 ? 18.047 -9.172 -11.555 1 97.69 121 TRP A C 1
ATOM 1019 O O . TRP A 1 121 ? 18.641 -8.945 -12.609 1 97.69 121 TRP A O 1
ATOM 1029 N N . LEU A 1 122 ? 16.891 -8.547 -11.328 1 96.12 122 LEU A N 1
ATOM 1030 C CA . LEU A 1 122 ? 16.141 -7.844 -12.375 1 96.12 122 LEU A CA 1
ATOM 1031 C C . LEU A 1 122 ? 16.938 -6.641 -12.883 1 96.12 122 LEU A C 1
ATOM 1033 O O . LEU A 1 122 ? 17.109 -6.48 -14.094 1 96.12 122 LEU A O 1
ATOM 1037 N N . GLN A 1 123 ? 17.359 -5.797 -11.953 1 95.5 123 GLN A N 1
ATOM 1038 C CA . GLN A 1 123 ? 18.094 -4.598 -12.359 1 95.5 123 GLN A CA 1
ATOM 1039 C C . GLN A 1 123 ? 19.391 -4.953 -13.07 1 95.5 123 GLN A C 1
ATOM 1041 O O . GLN A 1 123 ? 19.688 -4.414 -14.133 1 95.5 123 GLN A O 1
ATOM 1046 N N . PRO A 1 124 ? 20.156 -5.809 -12.484 1 96.81 124 PRO A N 1
ATOM 1047 C CA . PRO A 1 124 ? 21.375 -6.242 -13.188 1 96.81 124 PRO A CA 1
ATOM 1048 C C . PRO A 1 124 ? 21.078 -6.801 -14.578 1 96.81 124 PRO A C 1
ATOM 1050 O O . PRO A 1 124 ? 21.828 -6.527 -15.523 1 96.81 124 PRO A O 1
ATOM 1053 N N . LYS A 1 125 ? 20 -7.535 -14.688 1 94.56 125 LYS A N 1
ATOM 1054 C CA . LYS A 1 125 ? 19.625 -8.117 -15.969 1 94.56 125 LYS A CA 1
ATOM 1055 C C . LYS A 1 125 ? 19.219 -7.035 -16.969 1 94.56 125 LYS A C 1
ATOM 1057 O O . LYS A 1 125 ? 19.641 -7.066 -18.125 1 94.56 125 LYS A O 1
ATOM 1062 N N . LEU A 1 126 ? 18.5 -6.098 -16.562 1 92.62 126 LEU A N 1
ATOM 1063 C CA . LEU A 1 126 ? 17.984 -5.047 -17.438 1 92.62 126 LEU A CA 1
ATOM 1064 C C . LEU A 1 126 ? 19.109 -4.082 -17.844 1 92.62 126 LEU A C 1
ATOM 1066 O O . LEU A 1 126 ? 19.094 -3.531 -18.938 1 92.62 126 LEU A O 1
ATOM 1070 N N . THR A 1 127 ? 20.078 -3.916 -16.938 1 94.62 127 THR A N 1
ATOM 1071 C CA . THR A 1 127 ? 21.125 -2.928 -17.188 1 94.62 127 THR A CA 1
ATOM 1072 C C . THR A 1 127 ? 22.422 -3.604 -17.656 1 94.62 127 THR A C 1
ATOM 1074 O O . THR A 1 127 ? 23.422 -2.934 -17.906 1 94.62 127 THR A O 1
ATOM 1077 N N . ASN A 1 128 ? 22.375 -4.836 -17.656 1 96 128 ASN A N 1
ATOM 1078 C CA . ASN A 1 128 ? 23.562 -5.602 -18.016 1 96 128 ASN A CA 1
ATOM 1079 C C . ASN A 1 128 ? 24.75 -5.238 -17.109 1 96 128 ASN A C 1
ATOM 1081 O O . ASN A 1 128 ? 25.828 -4.914 -17.609 1 96 128 ASN A O 1
ATOM 1085 N N . THR A 1 129 ? 24.5 -5.262 -15.852 1 97.25 129 THR A N 1
ATOM 1086 C CA . THR A 1 129 ? 25.516 -5.012 -14.828 1 97.25 129 THR A CA 1
ATOM 1087 C C . THR A 1 129 ? 25.5 -6.113 -13.773 1 97.25 129 THR A C 1
ATOM 1089 O O . THR A 1 129 ? 24.609 -6.973 -13.781 1 97.25 129 THR A O 1
ATOM 1092 N N . GLU A 1 130 ? 26.547 -6.062 -12.945 1 96.81 130 GLU A N 1
ATOM 1093 C CA . GLU A 1 130 ? 26.562 -6.98 -11.812 1 96.81 130 GLU A CA 1
ATOM 1094 C C . GLU A 1 130 ? 25.766 -6.422 -10.633 1 96.81 130 GLU A C 1
ATOM 1096 O O . GLU A 1 130 ? 25.688 -5.203 -10.453 1 96.81 130 GLU A O 1
ATOM 1101 N N . PRO A 1 131 ? 25.266 -7.367 -9.867 1 97.38 131 PRO A N 1
ATOM 1102 C CA . PRO A 1 131 ? 24.594 -6.879 -8.664 1 97.38 131 PRO A CA 1
ATOM 1103 C C . PRO A 1 131 ? 25.531 -6.137 -7.723 1 97.38 131 PRO A C 1
ATOM 1105 O O . PRO A 1 131 ? 26.703 -6.512 -7.598 1 97.38 131 PRO A O 1
ATOM 1108 N N . ASN A 1 132 ? 25.047 -5.113 -7.148 1 97.62 132 ASN A N 1
ATOM 1109 C CA . ASN A 1 132 ? 25.781 -4.426 -6.094 1 97.62 132 ASN A CA 1
ATOM 1110 C C . ASN A 1 132 ? 25.719 -5.195 -4.777 1 97.62 132 ASN A C 1
ATOM 1112 O O . ASN A 1 132 ? 24.672 -5.285 -4.148 1 97.62 132 ASN A O 1
ATOM 1116 N N . PRO A 1 133 ? 26.844 -5.699 -4.34 1 97.81 133 PRO A N 1
ATOM 1117 C CA . PRO A 1 133 ? 26.812 -6.582 -3.17 1 97.81 133 PRO A CA 1
ATOM 1118 C C . PRO A 1 133 ? 26.266 -5.895 -1.921 1 97.81 133 PRO A C 1
ATOM 1120 O O . PRO A 1 133 ? 25.594 -6.531 -1.108 1 97.81 133 PRO A O 1
ATOM 1123 N N . GLU A 1 134 ? 26.578 -4.668 -1.818 1 97.75 134 GLU A N 1
ATOM 1124 C CA . GLU A 1 134 ? 26.094 -3.939 -0.647 1 97.75 134 GLU A CA 1
ATOM 1125 C C . GLU A 1 134 ? 24.578 -3.773 -0.68 1 97.75 134 GLU A C 1
ATOM 1127 O O . GLU A 1 134 ? 23.906 -3.959 0.337 1 97.75 134 GLU A O 1
ATOM 1132 N N . GLN A 1 135 ? 24.062 -3.477 -1.796 1 97.44 135 GLN A N 1
ATOM 1133 C CA . GLN A 1 135 ? 22.625 -3.301 -1.942 1 97.44 135 GLN A CA 1
ATOM 1134 C C . GLN A 1 135 ? 21.891 -4.625 -1.766 1 97.44 135 GLN A C 1
ATOM 1136 O O . GLN A 1 135 ? 20.828 -4.672 -1.143 1 97.44 135 GLN A O 1
ATOM 1141 N N . VAL A 1 136 ? 22.453 -5.664 -2.336 1 98.5 136 VAL A N 1
ATOM 1142 C CA . VAL A 1 136 ? 21.859 -6.992 -2.213 1 98.5 136 VAL A CA 1
ATOM 1143 C C . VAL A 1 136 ? 21.828 -7.414 -0.746 1 98.5 136 VAL A C 1
ATOM 1145 O O . VAL A 1 136 ? 20.828 -7.938 -0.257 1 98.5 136 VAL A O 1
ATOM 1148 N N . ALA A 1 137 ? 22.922 -7.125 -0.05 1 98.62 137 ALA A N 1
ATOM 1149 C CA . ALA A 1 137 ? 23.016 -7.492 1.361 1 98.62 137 ALA A CA 1
ATOM 1150 C C . ALA A 1 137 ? 21.984 -6.715 2.191 1 98.62 137 ALA A C 1
ATOM 1152 O O . ALA A 1 137 ? 21.359 -7.273 3.092 1 98.62 137 ALA A O 1
ATOM 1153 N N . GLN A 1 138 ? 21.844 -5.477 1.887 1 98.12 138 GLN A N 1
ATOM 1154 C CA . GLN A 1 138 ? 20.875 -4.645 2.596 1 98.12 138 GLN A CA 1
ATOM 1155 C C . GLN A 1 138 ? 19.453 -5.121 2.34 1 98.12 138 GLN A C 1
ATOM 1157 O O . GLN A 1 138 ? 18.641 -5.203 3.268 1 98.12 138 GLN A O 1
ATOM 1162 N N . SER A 1 139 ? 19.188 -5.445 1.119 1 98.56 139 SER A N 1
ATOM 1163 C CA . SER A 1 139 ? 17.859 -5.914 0.77 1 98.56 139 SER A CA 1
ATOM 1164 C C . SER A 1 139 ? 17.578 -7.281 1.384 1 98.56 139 SER A C 1
ATOM 1166 O O . SER A 1 139 ? 16.438 -7.57 1.773 1 98.56 139 SER A O 1
ATOM 1168 N N . GLU A 1 140 ? 18.562 -8.086 1.417 1 98.62 140 GLU A N 1
ATOM 1169 C CA . GLU A 1 140 ? 18.406 -9.398 2.031 1 98.62 140 GLU A CA 1
ATOM 1170 C C . GLU A 1 140 ? 18.109 -9.281 3.525 1 98.62 140 GLU A C 1
ATOM 1172 O O . GLU A 1 140 ? 17.297 -10.023 4.062 1 98.62 140 GLU A O 1
ATOM 1177 N N . ALA A 1 141 ? 18.828 -8.383 4.16 1 98.69 141 ALA A N 1
ATOM 1178 C CA . ALA A 1 141 ? 18.594 -8.148 5.582 1 98.69 141 ALA A CA 1
ATOM 1179 C C . ALA A 1 141 ? 17.156 -7.703 5.828 1 98.69 141 ALA A C 1
ATOM 1181 O O . ALA A 1 141 ? 16.5 -8.172 6.77 1 98.69 141 ALA A O 1
ATOM 1182 N N . ARG A 1 142 ? 16.656 -6.863 5.004 1 98.44 142 ARG A N 1
ATOM 1183 C CA . ARG A 1 142 ? 15.273 -6.395 5.109 1 98.44 142 ARG A CA 1
ATOM 1184 C C . ARG A 1 142 ? 14.289 -7.535 4.863 1 98.44 142 ARG A C 1
ATOM 1186 O O . ARG A 1 142 ? 13.273 -7.645 5.551 1 98.44 142 ARG A O 1
ATOM 1193 N N . LEU A 1 143 ? 14.602 -8.297 3.896 1 98.81 143 LEU A N 1
ATOM 1194 C CA . LEU A 1 143 ? 13.758 -9.438 3.568 1 98.81 143 LEU A CA 1
ATOM 1195 C C . LEU A 1 143 ? 13.664 -10.406 4.75 1 98.81 143 LEU A C 1
ATOM 1197 O O . LEU A 1 143 ? 12.578 -10.859 5.102 1 98.81 143 LEU A O 1
ATOM 1201 N N . ASN A 1 144 ? 14.773 -10.688 5.348 1 98.75 144 ASN A N 1
ATOM 1202 C CA . ASN A 1 144 ? 14.797 -11.586 6.496 1 98.75 144 ASN A CA 1
ATOM 1203 C C . ASN A 1 144 ? 13.984 -11.031 7.66 1 98.75 144 ASN A C 1
ATOM 1205 O O . ASN A 1 144 ? 13.273 -11.773 8.344 1 98.75 144 ASN A O 1
ATOM 1209 N N . LYS A 1 145 ? 14.102 -9.758 7.859 1 98.44 145 LYS A N 1
ATOM 1210 C CA . LYS A 1 145 ? 13.289 -9.125 8.898 1 98.44 145 LYS A CA 1
ATOM 1211 C C . LYS A 1 145 ? 11.805 -9.258 8.586 1 98.44 145 LYS A C 1
ATOM 1213 O O . LYS A 1 145 ? 11 -9.531 9.477 1 98.44 145 LYS A O 1
ATOM 1218 N N . CYS A 1 146 ? 11.438 -9.07 7.367 1 98.62 146 CYS A N 1
ATOM 1219 C CA . CYS A 1 146 ? 10.047 -9.18 6.941 1 98.62 146 CYS A CA 1
ATOM 1220 C C . CYS A 1 146 ? 9.523 -10.594 7.129 1 98.62 146 CYS A C 1
ATOM 1222 O O . CYS A 1 146 ? 8.391 -10.797 7.574 1 98.62 146 CYS A O 1
ATOM 1224 N N . LEU A 1 147 ? 10.305 -11.562 6.77 1 98.81 147 LEU A N 1
ATOM 1225 C CA . LEU A 1 147 ? 9.922 -12.961 6.945 1 98.81 147 LEU A CA 1
ATOM 1226 C C . LEU A 1 147 ? 9.703 -13.281 8.422 1 98.81 147 LEU A C 1
ATOM 1228 O O . LEU A 1 147 ? 8.758 -13.984 8.773 1 98.81 147 LEU A O 1
ATOM 1232 N N . ALA A 1 148 ? 10.57 -12.766 9.234 1 98.44 148 ALA A N 1
ATOM 1233 C CA . ALA A 1 148 ? 10.422 -12.977 10.672 1 98.44 148 ALA A CA 1
ATOM 1234 C C . ALA A 1 148 ? 9.117 -12.375 11.172 1 98.44 148 ALA A C 1
ATOM 1236 O O . ALA A 1 148 ? 8.383 -13.016 11.938 1 98.44 148 ALA A O 1
ATOM 1237 N N . GLU A 1 149 ? 8.828 -11.188 10.758 1 97.88 149 GLU A N 1
ATOM 1238 C CA . GLU A 1 149 ? 7.59 -10.523 11.141 1 97.88 149 GLU A CA 1
ATOM 1239 C C . GLU A 1 149 ? 6.371 -11.273 10.617 1 97.88 149 GLU A C 1
ATOM 1241 O O . GLU A 1 149 ? 5.359 -11.383 11.305 1 97.88 149 GLU A O 1
ATOM 1246 N N . PHE A 1 150 ? 6.477 -11.719 9.453 1 98.56 150 PHE A N 1
ATOM 1247 C CA . PHE A 1 150 ? 5.387 -12.492 8.859 1 98.56 150 PHE A CA 1
ATOM 1248 C C . PHE A 1 150 ? 5.094 -13.734 9.688 1 98.56 150 PHE A C 1
ATOM 1250 O O . PHE A 1 150 ? 3.941 -13.984 10.047 1 98.56 150 PHE A O 1
ATOM 1257 N N . GLU A 1 151 ? 6.125 -14.469 9.922 1 98 151 GLU A N 1
ATOM 1258 C CA . GLU A 1 151 ? 5.938 -15.695 10.688 1 98 151 GLU A CA 1
ATOM 1259 C C . GLU A 1 151 ? 5.352 -15.406 12.062 1 98 151 GLU A C 1
ATOM 1261 O O . GLU A 1 151 ? 4.457 -16.125 12.523 1 98 151 GLU A O 1
ATOM 1266 N N . GLN A 1 152 ? 5.773 -14.383 12.625 1 96.44 152 GLN A N 1
ATOM 1267 C CA . GLN A 1 152 ? 5.383 -14.047 13.992 1 96.44 152 GLN A CA 1
ATOM 1268 C C . GLN A 1 152 ? 3.947 -13.531 14.039 1 96.44 152 GLN A C 1
ATOM 1270 O O . GLN A 1 152 ? 3.188 -13.883 14.945 1 96.44 152 GLN A O 1
ATOM 1275 N N . HIS A 1 153 ? 3.582 -12.742 13.055 1 96.69 153 HIS A N 1
ATOM 1276 C CA . HIS A 1 153 ? 2.367 -11.953 13.242 1 96.69 153 HIS A CA 1
ATOM 1277 C C . HIS A 1 153 ? 1.225 -12.5 12.391 1 96.69 153 HIS A C 1
ATOM 1279 O O . HIS A 1 153 ? 0.053 -12.25 12.688 1 96.69 153 HIS A O 1
ATOM 1285 N N . TRP A 1 154 ? 1.57 -13.273 11.398 1 97.75 154 TRP A N 1
ATOM 1286 C CA . TRP A 1 154 ? 0.501 -13.633 10.477 1 97.75 154 TRP A CA 1
ATOM 1287 C C . TRP A 1 154 ? 0.25 -15.141 10.508 1 97.75 154 TRP A C 1
ATOM 1289 O O . TRP A 1 154 ? -0.781 -15.609 10.023 1 97.75 154 TRP A O 1
ATOM 1299 N N . LEU A 1 155 ? 1.199 -15.883 11.102 1 96.94 155 LEU A N 1
ATOM 1300 C CA . LEU A 1 155 ? 1.047 -17.328 11.172 1 96.94 155 LEU A CA 1
ATOM 1301 C C . LEU A 1 155 ? 0.911 -17.797 12.617 1 96.94 155 LEU A C 1
ATOM 1303 O O . LEU A 1 155 ? 1.767 -18.531 13.117 1 96.94 155 LEU A O 1
ATOM 1307 N N . LYS A 1 156 ? -0.301 -17.469 13.289 1 86.94 156 LYS A N 1
ATOM 1308 C CA . LYS A 1 156 ? -0.487 -17.688 14.719 1 86.94 156 LYS A CA 1
ATOM 1309 C C . LYS A 1 156 ? -1.41 -18.875 14.984 1 86.94 156 LYS A C 1
ATOM 1311 O O . LYS A 1 156 ? -2.096 -18.922 16 1 86.94 156 LYS A O 1
ATOM 1316 N N . GLY A 1 157 ? -1.507 -19.75 14.117 1 78.88 157 GLY A N 1
ATOM 1317 C CA . GLY A 1 157 ? -2.178 -20.969 14.523 1 78.88 157 GLY A CA 1
ATOM 1318 C C . GLY A 1 157 ? -3.355 -21.328 13.641 1 78.88 157 GLY A C 1
ATOM 1319 O O . GLY A 1 157 ? -3.975 -22.391 13.82 1 78.88 157 GLY A O 1
ATOM 1320 N N . GLU A 1 158 ? -3.816 -20.453 12.852 1 82.62 158 GLU A N 1
ATOM 1321 C CA . GLU A 1 158 ? -4.848 -20.859 11.898 1 82.62 158 GLU A CA 1
ATOM 1322 C C . GLU A 1 158 ? -4.266 -21.75 10.812 1 82.62 158 GLU A C 1
ATOM 1324 O O . GLU A 1 158 ? -3.047 -21.828 10.648 1 82.62 158 GLU A O 1
ATOM 1329 N N . LYS A 1 159 ? -5.168 -22.484 10.227 1 92 159 LYS A N 1
ATOM 1330 C CA . LYS A 1 159 ? -4.711 -23.344 9.148 1 92 159 LYS A CA 1
ATOM 1331 C C . LYS A 1 159 ? -3.994 -22.547 8.062 1 92 159 LYS A C 1
ATOM 1333 O O . LYS A 1 159 ? -2.898 -22.906 7.633 1 92 159 LYS A O 1
ATOM 1338 N N . TYR A 1 160 ? -4.625 -21.484 7.723 1 97.06 160 TYR A N 1
ATOM 1339 C CA . TYR A 1 160 ? -4 -20.547 6.801 1 97.06 160 TYR A CA 1
ATOM 1340 C C . TYR A 1 160 ? -3.584 -19.266 7.523 1 97.06 160 TYR A C 1
ATOM 1342 O O . TYR A 1 160 ? -3.275 -19.297 8.719 1 97.06 160 TYR A O 1
ATOM 1350 N N . MET A 1 161 ? -3.375 -18.172 6.879 1 96.88 161 MET A N 1
ATOM 1351 C CA . MET A 1 161 ? -2.834 -16.969 7.512 1 96.88 161 MET A CA 1
ATOM 1352 C C . MET A 1 161 ? -3.826 -16.391 8.508 1 96.88 161 MET A C 1
ATOM 1354 O O . MET A 1 161 ? -3.451 -16.031 9.625 1 96.88 161 MET A O 1
ATOM 1358 N N . ILE A 1 162 ? -5.078 -16.219 8 1 95.19 162 ILE A N 1
ATOM 1359 C CA . ILE A 1 162 ? -6.035 -15.438 8.781 1 95.19 162 ILE A CA 1
ATOM 1360 C C . ILE A 1 162 ? -7.227 -16.312 9.164 1 95.19 162 ILE A C 1
ATOM 1362 O O . ILE A 1 162 ? -7.766 -16.188 10.266 1 95.19 162 ILE A O 1
ATOM 1366 N N . THR A 1 163 ? -7.629 -17.203 8.281 1 91.19 163 THR A N 1
ATOM 1367 C CA . THR A 1 163 ? -8.773 -18.078 8.508 1 91.19 163 THR A CA 1
ATOM 1368 C C . THR A 1 163 ? -8.383 -19.531 8.305 1 91.19 163 THR A C 1
ATOM 1370 O O . THR A 1 163 ? -7.242 -19.828 7.938 1 91.19 163 THR A O 1
ATOM 1373 N N . SER A 1 164 ? -9.383 -20.359 8.633 1 93.56 164 SER A N 1
ATOM 1374 C CA . SER A 1 164 ? -9.172 -21.781 8.383 1 93.56 164 SER A CA 1
ATOM 1375 C C . SER A 1 164 ? -9.336 -22.125 6.906 1 93.56 164 SER A C 1
ATOM 1377 O O . SER A 1 164 ? -9.07 -23.25 6.488 1 93.56 164 SER A O 1
ATOM 1379 N N . ASN A 1 165 ? -9.789 -21.156 6.152 1 95.44 165 ASN A N 1
ATOM 1380 C CA . ASN A 1 165 ? -9.867 -21.281 4.699 1 95.44 165 ASN A CA 1
ATOM 1381 C C . ASN A 1 165 ? -8.891 -20.328 4.008 1 95.44 165 ASN A C 1
ATOM 1383 O O . ASN A 1 165 ? -8.539 -19.281 4.555 1 95.44 165 ASN A O 1
ATOM 1387 N N . ILE A 1 166 ? -8.492 -20.734 2.838 1 97.5 166 ILE A N 1
ATOM 1388 C CA . ILE A 1 166 ? -7.602 -19.906 2.029 1 97.5 166 ILE A CA 1
ATOM 1389 C C . ILE A 1 166 ? -8.32 -18.609 1.639 1 97.5 166 ILE A C 1
ATOM 1391 O O . ILE A 1 166 ? -9.508 -18.625 1.32 1 97.5 166 ILE A O 1
ATOM 1395 N N . THR A 1 167 ? -7.609 -17.484 1.689 1 98.12 167 THR A N 1
ATOM 1396 C CA . THR A 1 167 ? -8.148 -16.188 1.319 1 98.12 167 THR A CA 1
ATOM 1397 C C . THR A 1 167 ? -7.238 -15.484 0.315 1 98.12 167 THR A C 1
ATOM 1399 O O . THR A 1 167 ? -6.176 -16 -0.036 1 98.12 167 THR A O 1
ATOM 1402 N N . ILE A 1 168 ? -7.578 -14.32 -0.103 1 98.38 168 ILE A N 1
ATOM 1403 C CA . ILE A 1 168 ? -6.777 -13.477 -0.979 1 98.38 168 ILE A CA 1
ATOM 1404 C C . ILE A 1 168 ? -5.453 -13.133 -0.299 1 98.38 168 ILE A C 1
ATOM 1406 O O . ILE A 1 168 ? -4.414 -13.047 -0.958 1 98.38 168 ILE A O 1
ATOM 1410 N N . ALA A 1 169 ? -5.469 -12.977 1.021 1 98.5 169 ALA A N 1
ATOM 1411 C CA . ALA A 1 169 ? -4.234 -12.695 1.753 1 98.5 169 ALA A CA 1
ATOM 1412 C C . ALA A 1 169 ? -3.203 -13.797 1.534 1 98.5 169 ALA A C 1
ATOM 1414 O O . ALA A 1 169 ? -2.016 -13.516 1.349 1 98.5 169 ALA A O 1
ATOM 1415 N N . ASP A 1 170 ? -3.617 -15.047 1.532 1 98.75 170 ASP A N 1
ATOM 1416 C CA . ASP A 1 170 ? -2.721 -16.172 1.289 1 98.75 170 ASP A CA 1
ATOM 1417 C C . ASP A 1 170 ? -2.156 -16.125 -0.129 1 98.75 170 ASP A C 1
ATOM 1419 O O . ASP A 1 170 ? -0.978 -16.422 -0.343 1 98.75 170 ASP A O 1
ATOM 1423 N N . LEU A 1 171 ? -2.996 -15.758 -1.083 1 98.75 171 LEU A N 1
ATOM 1424 C CA . LEU A 1 171 ? -2.59 -15.656 -2.48 1 98.75 171 LEU A CA 1
ATOM 1425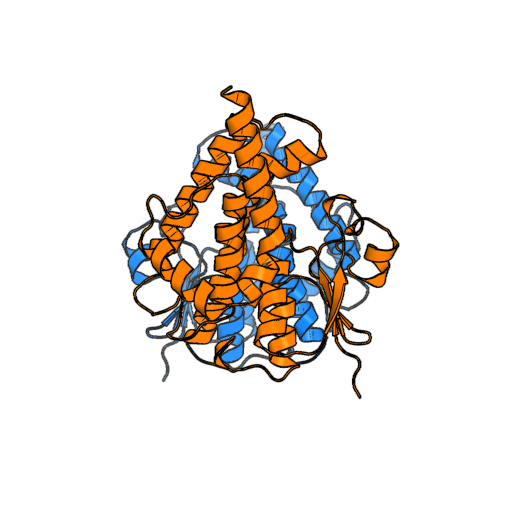 C C . LEU A 1 171 ? -1.48 -14.625 -2.654 1 98.75 171 LEU A C 1
ATOM 1427 O O . LEU A 1 171 ? -0.469 -14.906 -3.305 1 98.75 171 LEU A O 1
ATOM 1431 N N . LEU A 1 172 ? -1.735 -13.508 -2.057 1 98.88 172 LEU A N 1
ATOM 1432 C CA . LEU A 1 172 ? -0.739 -12.445 -2.158 1 98.88 172 LEU A CA 1
ATOM 1433 C C . LEU A 1 172 ? 0.57 -12.867 -1.498 1 98.88 172 LEU A C 1
ATOM 1435 O O . LEU A 1 172 ? 1.639 -12.758 -2.105 1 98.88 172 LEU A O 1
ATOM 1439 N N . ALA A 1 173 ? 0.485 -13.383 -0.347 1 98.88 173 ALA A N 1
ATOM 1440 C CA . ALA A 1 173 ? 1.664 -13.703 0.452 1 98.88 173 ALA A CA 1
ATOM 1441 C C . ALA A 1 173 ? 2.506 -14.781 -0.227 1 98.88 173 ALA A C 1
ATOM 1443 O O . ALA A 1 173 ? 3.732 -14.672 -0.286 1 98.88 173 ALA A O 1
ATOM 1444 N N . ILE A 1 174 ? 1.867 -15.82 -0.732 1 98.94 174 ILE A N 1
ATOM 1445 C CA . ILE A 1 174 ? 2.639 -16.938 -1.278 1 98.94 174 ILE A CA 1
ATOM 1446 C C . ILE A 1 174 ? 3.387 -16.469 -2.529 1 98.94 174 ILE A C 1
ATOM 1448 O O . ILE A 1 174 ? 4.523 -16.891 -2.766 1 98.94 174 ILE A O 1
ATOM 1452 N N . CYS A 1 175 ? 2.76 -15.617 -3.334 1 98.94 175 CYS A N 1
ATOM 1453 C CA . CYS A 1 175 ? 3.418 -15.102 -4.531 1 98.94 175 CYS A CA 1
ATOM 1454 C C . CYS A 1 175 ? 4.586 -14.195 -4.164 1 98.94 175 CYS A C 1
ATOM 1456 O O . CYS A 1 175 ? 5.621 -14.203 -4.832 1 98.94 175 CYS A O 1
ATOM 1458 N N . GLU A 1 176 ? 4.414 -13.414 -3.123 1 98.81 176 GLU A N 1
ATOM 1459 C CA . GLU A 1 176 ? 5.484 -12.539 -2.641 1 98.81 176 GLU A CA 1
ATOM 1460 C C . GLU A 1 176 ? 6.676 -13.359 -2.141 1 98.81 176 GLU A C 1
ATOM 1462 O O . GLU A 1 176 ? 7.812 -13.117 -2.543 1 98.81 176 GLU A O 1
ATOM 1467 N N . ILE A 1 177 ? 6.43 -14.344 -1.382 1 98.75 177 ILE A N 1
ATOM 1468 C CA . ILE A 1 177 ? 7.465 -15.133 -0.727 1 98.75 177 ILE A CA 1
ATOM 1469 C C . ILE A 1 177 ? 8.148 -16.031 -1.749 1 98.75 177 ILE A C 1
ATOM 1471 O O . ILE A 1 177 ? 9.344 -16.328 -1.627 1 98.75 177 ILE A O 1
ATOM 1475 N N . ASP A 1 178 ? 7.457 -16.375 -2.834 1 98.62 178 ASP A N 1
ATOM 1476 C CA . ASP A 1 178 ? 8.016 -17.219 -3.883 1 98.62 178 ASP A CA 1
ATOM 1477 C C . ASP A 1 178 ? 9.023 -16.453 -4.73 1 98.62 178 ASP A C 1
ATOM 1479 O O . ASP A 1 178 ? 9.938 -17.047 -5.309 1 98.62 178 ASP A O 1
ATOM 1483 N N . GLN A 1 179 ? 8.891 -15.172 -4.793 1 98.31 179 GLN A N 1
ATOM 1484 C CA . GLN A 1 179 ? 9.641 -14.375 -5.754 1 98.31 179 GLN A CA 1
ATOM 1485 C C . GLN A 1 179 ? 11.141 -14.484 -5.512 1 98.31 179 GLN A C 1
ATOM 1487 O O . GLN A 1 179 ? 11.906 -14.734 -6.445 1 98.31 179 GLN A O 1
ATOM 1492 N N . PRO A 1 180 ? 11.625 -14.328 -4.289 1 98.31 180 PRO A N 1
ATOM 1493 C CA . PRO A 1 180 ? 13.07 -14.398 -4.062 1 98.31 180 PRO A CA 1
ATOM 1494 C C . PRO A 1 180 ? 13.648 -15.789 -4.328 1 98.31 180 PRO A C 1
ATOM 1496 O O . PRO A 1 180 ? 14.852 -15.938 -4.539 1 98.31 180 PRO A O 1
ATOM 1499 N N . LYS A 1 181 ? 12.836 -16.844 -4.328 1 97.62 181 LYS A N 1
ATOM 1500 C CA . LYS A 1 181 ? 13.297 -18.188 -4.648 1 97.62 181 LYS A CA 1
ATOM 1501 C C . LYS A 1 181 ? 13.875 -18.25 -6.059 1 97.62 181 LYS A C 1
ATOM 1503 O O . LYS A 1 181 ? 14.789 -19.031 -6.328 1 97.62 181 LYS A O 1
ATOM 1508 N N . ALA A 1 182 ? 13.367 -17.422 -6.898 1 97.19 182 ALA A N 1
ATOM 1509 C CA . ALA A 1 182 ? 13.797 -17.375 -8.297 1 97.19 182 ALA A CA 1
ATOM 1510 C C . ALA A 1 182 ? 15.297 -17.125 -8.398 1 97.19 182 ALA A C 1
ATOM 1512 O O . ALA A 1 182 ? 15.945 -17.594 -9.336 1 97.19 182 ALA A O 1
ATOM 1513 N N . VAL A 1 183 ? 15.797 -16.484 -7.344 1 97.5 183 VAL A N 1
ATOM 1514 C CA . VAL A 1 183 ? 17.188 -16.062 -7.453 1 97.5 183 VAL A CA 1
ATOM 1515 C C . VAL A 1 183 ? 18.016 -16.719 -6.336 1 97.5 183 VAL A C 1
ATOM 1517 O O . VAL A 1 183 ? 19 -16.141 -5.863 1 97.5 183 VAL A O 1
ATOM 1520 N N . GLY A 1 184 ? 17.469 -17.797 -5.844 1 96 184 GLY A N 1
ATOM 1521 C CA . GLY A 1 184 ? 18.266 -18.688 -5.012 1 96 184 GLY A CA 1
ATOM 1522 C C . GLY A 1 184 ? 18.062 -18.438 -3.525 1 96 184 GLY A C 1
ATOM 1523 O O . GLY A 1 184 ? 18.766 -19.031 -2.699 1 96 184 GLY A O 1
ATOM 1524 N N . PHE A 1 185 ? 17.203 -17.562 -3.176 1 97.94 185 PHE A N 1
ATOM 1525 C CA . PHE A 1 185 ? 16.938 -17.328 -1.765 1 97.94 185 PHE A CA 1
ATOM 1526 C C . PHE A 1 185 ? 15.984 -18.375 -1.206 1 97.94 185 PHE A C 1
ATOM 1528 O O . PHE A 1 185 ? 14.945 -18.656 -1.808 1 97.94 185 PHE A O 1
ATOM 1535 N N . ASN A 1 186 ? 16.281 -18.953 -0.086 1 98 186 ASN A N 1
ATOM 1536 C CA . ASN A 1 186 ? 15.422 -19.938 0.573 1 98 186 ASN A CA 1
ATOM 1537 C C . ASN A 1 186 ? 14.633 -19.297 1.715 1 98 186 ASN A C 1
ATOM 1539 O O . ASN A 1 186 ? 15.148 -19.141 2.824 1 98 186 ASN A O 1
ATOM 1543 N N . PRO A 1 187 ? 13.398 -19.016 1.561 1 98.44 187 PRO A N 1
ATOM 1544 C CA . PRO A 1 187 ? 12.617 -18.328 2.592 1 98.44 187 PRO A CA 1
ATOM 1545 C C . PRO A 1 187 ? 12.211 -19.25 3.738 1 98.44 187 PRO A C 1
ATOM 1547 O O . PRO A 1 187 ? 11.617 -18.797 4.719 1 98.44 187 PRO A O 1
ATOM 1550 N N . PHE A 1 188 ? 12.578 -20.531 3.682 1 98.12 188 PHE A N 1
ATOM 1551 C CA . PHE A 1 188 ? 12.109 -21.516 4.645 1 98.12 188 PHE A CA 1
ATOM 1552 C C . PHE A 1 188 ? 13.188 -21.828 5.676 1 98.12 188 PHE A C 1
ATOM 1554 O O . PHE A 1 188 ? 12.898 -22.422 6.723 1 98.12 188 PHE A O 1
ATOM 1561 N N . LYS A 1 189 ? 14.375 -21.562 5.355 1 96.44 189 LYS A N 1
ATOM 1562 C CA . LYS A 1 189 ? 15.539 -22 6.117 1 96.44 189 LYS A CA 1
ATOM 1563 C C . LYS A 1 189 ? 15.367 -21.719 7.605 1 96.44 189 LYS A C 1
ATOM 1565 O O . LYS A 1 189 ? 15.609 -22.594 8.445 1 96.44 189 LYS A O 1
ATOM 1570 N N . ASN A 1 190 ? 14.914 -20.594 8.109 1 96.62 190 ASN A N 1
ATOM 1571 C CA . ASN A 1 190 ? 14.812 -20.203 9.516 1 96.62 190 ASN A CA 1
ATOM 1572 C C . ASN A 1 190 ? 13.359 -19.984 9.93 1 96.62 190 ASN A C 1
ATOM 1574 O O . ASN A 1 190 ? 13.086 -19.438 10.992 1 96.62 190 ASN A O 1
ATOM 1578 N N . TYR A 1 191 ? 12.453 -20.484 9.047 1 97.81 191 TYR A N 1
ATOM 1579 C CA . TYR A 1 191 ? 11.047 -20.156 9.281 1 97.81 191 TYR A CA 1
ATOM 1580 C C . TYR A 1 191 ? 10.148 -21.344 8.992 1 97.81 191 TYR A C 1
ATOM 1582 O O . TYR A 1 191 ? 9.461 -21.375 7.973 1 97.81 191 TYR A O 1
ATOM 1590 N N . PRO A 1 192 ? 10.07 -22.25 9.945 1 97.06 192 PRO A N 1
ATOM 1591 C CA . PRO A 1 192 ? 9.344 -23.5 9.719 1 97.06 192 PRO A CA 1
ATOM 1592 C C . PRO A 1 192 ? 7.844 -23.297 9.539 1 97.06 192 PRO A C 1
ATOM 1594 O O . PRO A 1 192 ? 7.195 -24.031 8.797 1 97.06 192 PRO A O 1
ATOM 1597 N N . ARG A 1 193 ? 7.293 -22.344 10.266 1 97.56 193 ARG A N 1
ATOM 1598 C CA . ARG A 1 193 ? 5.859 -22.109 10.117 1 97.56 193 ARG A CA 1
ATOM 1599 C C . ARG A 1 193 ? 5.535 -21.562 8.727 1 97.56 193 ARG A C 1
ATOM 1601 O O . ARG A 1 193 ? 4.461 -21.844 8.188 1 97.56 193 ARG A O 1
ATOM 1608 N N . ILE A 1 194 ? 6.48 -20.734 8.156 1 98.56 194 ILE A N 1
ATOM 1609 C CA . ILE A 1 194 ? 6.301 -20.297 6.777 1 98.56 194 ILE A CA 1
ATOM 1610 C C . ILE A 1 194 ? 6.324 -21.516 5.844 1 98.56 194 ILE A C 1
ATOM 1612 O O . ILE A 1 194 ? 5.52 -21.609 4.914 1 98.56 194 ILE A O 1
ATOM 1616 N N . ALA A 1 195 ? 7.23 -22.406 6.098 1 98.25 195 ALA A N 1
ATOM 1617 C CA . ALA A 1 195 ? 7.344 -23.609 5.27 1 98.25 195 ALA A CA 1
ATOM 1618 C C . ALA A 1 195 ? 6.047 -24.406 5.293 1 98.25 195 ALA A C 1
ATOM 1620 O O . ALA A 1 195 ? 5.535 -24.812 4.246 1 98.25 195 ALA A O 1
ATOM 1621 N N . ASP A 1 196 ? 5.535 -24.641 6.461 1 97.81 196 ASP A N 1
ATOM 1622 C CA . ASP A 1 196 ? 4.309 -25.422 6.621 1 97.81 196 ASP A CA 1
ATOM 1623 C C . ASP A 1 196 ? 3.133 -24.734 5.926 1 97.81 196 ASP A C 1
ATOM 1625 O O . ASP A 1 196 ? 2.389 -25.375 5.18 1 97.81 196 ASP A O 1
ATOM 1629 N N . TRP A 1 197 ? 2.959 -23.469 6.195 1 98.44 197 TRP A N 1
ATOM 1630 C CA . TRP A 1 197 ? 1.891 -22.672 5.586 1 98.44 197 TRP A CA 1
ATOM 1631 C C . TRP A 1 197 ? 2.008 -22.688 4.066 1 98.44 197 TRP A C 1
ATOM 1633 O O . TRP A 1 197 ? 1.006 -22.828 3.361 1 98.44 197 TRP A O 1
ATOM 1643 N N . HIS A 1 198 ? 3.238 -22.516 3.615 1 98.62 198 HIS A N 1
ATOM 1644 C CA . HIS A 1 198 ? 3.49 -22.484 2.178 1 98.62 198 HIS A CA 1
ATOM 1645 C C . HIS A 1 198 ? 3.059 -23.781 1.507 1 98.62 198 HIS A C 1
ATOM 1647 O O . HIS A 1 198 ? 2.393 -23.75 0.47 1 98.62 198 HIS A O 1
ATOM 1653 N N . GLU A 1 199 ? 3.459 -24.875 2.061 1 98.19 199 GLU A N 1
ATOM 1654 C CA . GLU A 1 199 ? 3.105 -26.172 1.504 1 98.19 199 GLU A CA 1
ATOM 1655 C C . GLU A 1 199 ? 1.592 -26.359 1.455 1 98.19 199 GLU A C 1
ATOM 1657 O O . GLU A 1 199 ? 1.049 -26.812 0.442 1 98.19 199 GLU A O 1
ATOM 1662 N N . LEU A 1 200 ? 0.948 -26.062 2.494 1 97.94 200 LEU A N 1
ATOM 1663 C CA . LEU A 1 200 ? -0.504 -26.172 2.58 1 97.94 200 LEU A CA 1
ATOM 1664 C C . LEU A 1 200 ? -1.174 -25.281 1.532 1 97.94 200 LEU A C 1
ATOM 1666 O O . LEU A 1 200 ? -2.107 -25.719 0.853 1 97.94 200 LEU A O 1
ATOM 1670 N N . THR A 1 201 ? -0.717 -24.031 1.459 1 98.56 201 THR A N 1
ATOM 1671 C CA . THR A 1 201 ? -1.287 -23.047 0.538 1 98.56 201 THR A CA 1
ATOM 1672 C C . THR A 1 201 ? -1.053 -23.469 -0.91 1 98.56 201 THR A C 1
ATOM 1674 O O . THR A 1 201 ? -1.967 -23.406 -1.735 1 98.56 201 THR A O 1
ATOM 1677 N N . ARG A 1 202 ? 0.159 -23.906 -1.158 1 98.5 202 ARG A N 1
ATOM 1678 C CA . ARG A 1 202 ? 0.499 -24.391 -2.488 1 98.5 202 ARG A CA 1
ATOM 1679 C C . ARG A 1 202 ? -0.429 -25.531 -2.904 1 98.5 202 ARG A C 1
ATOM 1681 O O . ARG A 1 202 ? -0.99 -25.516 -4.004 1 98.5 202 ARG A O 1
ATOM 1688 N N . GLU A 1 203 ? -0.606 -26.469 -2.068 1 98.38 203 GLU A N 1
ATOM 1689 C CA . GLU A 1 203 ? -1.449 -27.625 -2.355 1 98.38 203 GLU A CA 1
ATOM 1690 C C . GLU A 1 203 ? -2.887 -27.203 -2.645 1 98.38 203 GLU A C 1
ATOM 1692 O O . GLU A 1 203 ? -3.521 -27.719 -3.561 1 98.38 203 GLU A O 1
ATOM 1697 N N . ALA A 1 204 ? -3.357 -26.281 -1.925 1 98.31 204 ALA A N 1
ATOM 1698 C CA . ALA A 1 204 ? -4.73 -25.812 -2.078 1 98.31 204 ALA A CA 1
ATOM 1699 C C . ALA A 1 204 ? -4.918 -25.094 -3.41 1 98.31 204 ALA A C 1
ATOM 1701 O O . ALA A 1 204 ? -6.043 -24.953 -3.895 1 98.31 204 ALA A O 1
ATOM 1702 N N . LEU A 1 205 ? -3.842 -24.625 -4.031 1 98.62 205 LEU A N 1
ATOM 1703 C CA . LEU A 1 205 ? -3.932 -23.781 -5.211 1 98.62 205 LEU A CA 1
ATOM 1704 C C . LEU A 1 205 ? -3.557 -24.547 -6.469 1 98.62 205 LEU A C 1
ATOM 1706 O O . LEU A 1 205 ? -3.633 -24.016 -7.578 1 98.62 205 LEU A O 1
ATOM 1710 N N . GLU A 1 206 ? -3.158 -25.812 -6.277 1 98.69 206 GLU A N 1
ATOM 1711 C CA . GLU A 1 206 ? -2.842 -26.594 -7.461 1 98.69 206 GLU A CA 1
ATOM 1712 C C . GLU A 1 206 ? -4.082 -26.828 -8.32 1 98.69 206 GLU A C 1
ATOM 1714 O O . GLU A 1 206 ? -5.188 -26.969 -7.801 1 98.69 206 GLU A O 1
ATOM 1719 N N . PRO A 1 207 ? -3.906 -26.875 -9.68 1 98.69 207 PRO A N 1
ATOM 1720 C CA . PRO A 1 207 ? -2.666 -26.812 -10.453 1 98.69 207 PRO A CA 1
ATOM 1721 C C . PRO A 1 207 ? -2.244 -25.391 -10.781 1 98.69 207 PRO A C 1
ATOM 1723 O O . PRO A 1 207 ? -1.229 -25.172 -11.453 1 98.69 207 PRO A O 1
ATOM 1726 N N . TYR A 1 208 ? -3.027 -24.422 -10.328 1 98.81 208 TYR A N 1
ATOM 1727 C CA . TYR A 1 208 ? -2.826 -23.031 -10.727 1 98.81 208 TYR A CA 1
ATOM 1728 C C . TYR A 1 208 ? -1.526 -22.484 -10.156 1 98.81 208 TYR A C 1
ATOM 1730 O O . TYR A 1 208 ? -0.87 -21.641 -10.773 1 98.81 208 TYR A O 1
ATOM 1738 N N . TYR A 1 209 ? -1.139 -22.984 -8.992 1 98.81 209 TYR A N 1
ATOM 1739 C CA . TYR A 1 209 ? 0.135 -22.594 -8.391 1 98.81 209 TYR A CA 1
ATOM 1740 C C . TYR A 1 209 ? 1.296 -22.922 -9.32 1 98.81 209 TYR A C 1
ATOM 1742 O O . TYR A 1 209 ? 2.137 -22.078 -9.609 1 98.81 209 TYR A O 1
ATOM 1750 N N . HIS A 1 210 ? 1.311 -24.141 -9.758 1 98.38 210 HIS A N 1
ATOM 1751 C CA . HIS A 1 210 ? 2.383 -24.578 -10.648 1 98.38 210 HIS A CA 1
ATOM 1752 C C . HIS A 1 210 ? 2.369 -23.781 -11.953 1 98.38 210 HIS A C 1
ATOM 1754 O O . HIS A 1 210 ? 3.422 -23.359 -12.438 1 98.38 210 HIS A O 1
ATOM 1760 N N . GLU A 1 211 ? 1.213 -23.594 -12.484 1 98.62 211 GLU A N 1
ATOM 1761 C CA . GLU A 1 211 ? 1.072 -22.844 -13.727 1 98.62 211 GLU A CA 1
ATOM 1762 C C . GLU A 1 211 ? 1.603 -21.422 -13.57 1 98.62 211 GLU A C 1
ATOM 1764 O O . GLU A 1 211 ? 2.346 -20.938 -14.422 1 98.62 211 GLU A O 1
ATOM 1769 N N . ALA A 1 212 ? 1.268 -20.766 -12.469 1 98.69 212 ALA A N 1
ATOM 1770 C CA . ALA A 1 212 ? 1.613 -19.375 -12.234 1 98.69 212 ALA A CA 1
ATOM 1771 C C . ALA A 1 212 ? 3.107 -19.219 -11.969 1 98.69 212 ALA A C 1
ATOM 1773 O O . ALA A 1 212 ? 3.68 -18.141 -12.211 1 98.69 212 ALA A O 1
ATOM 1774 N N . ASN A 1 213 ? 3.758 -20.25 -11.453 1 98.5 213 ASN A N 1
ATOM 1775 C CA . ASN A 1 213 ? 5.117 -20.109 -10.945 1 98.5 213 ASN A CA 1
ATOM 1776 C C . ASN A 1 213 ? 6.145 -20.688 -11.906 1 98.5 213 ASN A C 1
ATOM 1778 O O . ASN A 1 213 ? 7.336 -20.75 -11.602 1 98.5 213 ASN A O 1
ATOM 1782 N N . GLN A 1 214 ? 5.691 -21.078 -13.133 1 97.69 214 GLN A N 1
ATOM 1783 C CA . GLN A 1 214 ? 6.605 -21.641 -14.117 1 97.69 214 GLN A CA 1
ATOM 1784 C C . GLN A 1 214 ? 7.758 -20.703 -14.414 1 97.69 214 GLN A C 1
ATOM 1786 O O . GLN A 1 214 ? 8.906 -21.125 -14.539 1 97.69 214 GLN A O 1
ATOM 1791 N N . VAL A 1 215 ? 7.441 -19.469 -14.531 1 96.12 215 VAL A N 1
ATOM 1792 C CA . VAL A 1 215 ? 8.453 -18.469 -14.875 1 96.12 215 VAL A CA 1
ATOM 1793 C C . VAL A 1 215 ? 9.469 -18.344 -13.742 1 96.12 215 VAL A C 1
ATOM 1795 O O . VAL A 1 215 ? 10.68 -18.266 -13.992 1 96.12 215 VAL A O 1
ATOM 1798 N N . ILE A 1 216 ? 9.047 -18.344 -12.523 1 96.31 216 ILE A N 1
ATOM 1799 C CA . ILE A 1 216 ? 9.898 -18.266 -11.336 1 96.31 216 ILE A CA 1
ATOM 1800 C C . ILE A 1 216 ? 10.797 -19.5 -11.258 1 96.31 216 ILE A C 1
ATOM 1802 O O . ILE A 1 216 ? 11.992 -19.391 -10.977 1 96.31 216 ILE A O 1
ATOM 1806 N N . ASP A 1 217 ? 10.188 -20.625 -11.523 1 96.75 217 ASP A N 1
ATOM 1807 C CA . ASP A 1 217 ? 10.922 -21.891 -11.5 1 96.75 217 ASP A CA 1
ATOM 1808 C C . ASP A 1 217 ? 12 -21.922 -12.578 1 96.75 217 ASP A C 1
ATOM 1810 O O . ASP A 1 217 ? 13.102 -22.422 -12.352 1 96.75 217 ASP A O 1
ATOM 1814 N N . LYS A 1 218 ? 11.648 -21.422 -13.711 1 96.5 218 LYS A N 1
ATOM 1815 C CA . LYS A 1 218 ? 12.609 -21.375 -14.812 1 96.5 218 LYS A CA 1
ATOM 1816 C C . LYS A 1 218 ? 13.805 -20.484 -14.469 1 96.5 218 LYS A C 1
ATOM 1818 O O . LYS A 1 218 ? 14.953 -20.844 -14.734 1 96.5 218 LYS A O 1
ATOM 1823 N N . ILE A 1 219 ? 13.523 -19.344 -13.891 1 95.75 219 ILE A N 1
ATOM 1824 C CA . ILE A 1 219 ? 14.594 -18.438 -13.484 1 95.75 219 ILE A CA 1
ATOM 1825 C C . ILE A 1 219 ? 15.484 -19.109 -12.445 1 95.75 219 ILE A C 1
ATOM 1827 O O . ILE A 1 219 ? 16.703 -19.062 -12.539 1 95.75 219 ILE A O 1
ATOM 1831 N N . GLU A 1 220 ? 14.852 -19.719 -11.516 1 95.31 220 GLU A N 1
ATOM 1832 C CA . GLU A 1 220 ? 15.602 -20.406 -10.477 1 95.31 220 GLU A CA 1
ATOM 1833 C C . GLU A 1 220 ? 16.5 -21.484 -11.07 1 95.31 220 GLU A C 1
ATOM 1835 O O . GLU A 1 220 ? 17.672 -21.625 -10.672 1 95.31 220 GLU A O 1
ATOM 1840 N N . GLY A 1 221 ? 15.945 -22.266 -11.977 1 94.75 221 GLY A N 1
ATOM 1841 C CA . GLY A 1 221 ? 16.719 -23.297 -12.648 1 94.75 221 GLY A CA 1
ATOM 1842 C C . GLY A 1 221 ? 17.938 -22.75 -13.367 1 94.75 221 GLY A C 1
ATOM 1843 O O . GLY A 1 221 ? 19.016 -23.328 -13.297 1 94.75 221 GLY A O 1
ATOM 1844 N N . LYS A 1 222 ? 17.766 -21.688 -14.016 1 92.69 222 LYS A N 1
ATOM 1845 C CA . LYS A 1 222 ? 18.859 -21.047 -14.742 1 92.69 222 LYS A CA 1
ATOM 1846 C C . LYS A 1 222 ? 19.938 -20.562 -13.781 1 92.69 222 LYS A C 1
ATOM 1848 O O . LYS A 1 222 ? 21.141 -20.641 -14.078 1 92.69 222 LYS A O 1
ATOM 1853 N N . GLN A 1 223 ? 19.484 -20.016 -12.719 1 90.88 223 GLN A N 1
ATOM 1854 C CA . GLN A 1 223 ? 20.438 -19.531 -11.719 1 90.88 223 GLN A CA 1
ATOM 1855 C C . GLN A 1 223 ? 21.266 -20.688 -11.156 1 90.88 223 GLN A C 1
ATOM 1857 O O . GLN A 1 223 ? 22.469 -20.547 -10.938 1 90.88 223 GLN A O 1
ATOM 1862 N N . LYS A 1 224 ? 20.641 -21.812 -10.977 1 90.81 224 LYS A N 1
ATOM 1863 C CA . LYS A 1 224 ? 21.328 -22.984 -10.453 1 90.81 224 LYS A CA 1
ATOM 1864 C C . LYS A 1 224 ? 22.344 -23.516 -11.461 1 90.81 224 LYS A C 1
ATOM 1866 O O . LYS A 1 224 ? 23.438 -23.938 -11.094 1 90.81 224 LYS A O 1
ATOM 1871 N N . GLU A 1 225 ? 21.922 -23.438 -12.633 1 88.19 225 GLU A N 1
ATOM 1872 C CA . GLU A 1 225 ? 22.828 -23.875 -13.688 1 88.19 225 GLU A CA 1
ATOM 1873 C C . GLU A 1 225 ? 24.062 -22.984 -13.773 1 88.19 225 GLU A C 1
ATOM 1875 O O . GLU A 1 225 ? 25.172 -23.469 -13.977 1 88.19 225 GLU A O 1
ATOM 1880 N N . LYS A 1 226 ? 24 -21.703 -13.672 1 83.5 226 LYS A N 1
ATOM 1881 C CA . LYS A 1 226 ? 25.109 -20.766 -13.727 1 83.5 226 LYS A CA 1
ATOM 1882 C C . LYS A 1 226 ? 26.094 -21 -12.586 1 83.5 226 LYS A C 1
ATOM 1884 O O . LYS A 1 226 ? 27.297 -20.906 -12.773 1 83.5 226 LYS A O 1
ATOM 1889 N N . VAL A 1 227 ? 25.5 -21.359 -11.484 1 83.31 227 VAL A N 1
ATOM 1890 C CA . VAL A 1 227 ? 26.344 -21.594 -10.312 1 83.31 227 VAL A CA 1
ATOM 1891 C C . VAL A 1 227 ? 27.141 -22.875 -10.484 1 83.31 227 VAL A C 1
ATOM 1893 O O . VAL A 1 227 ? 28.328 -22.922 -10.141 1 83.31 227 VAL A O 1
ATOM 1896 N N . LEU A 1 228 ? 26.5 -23.828 -11.102 1 88 228 LEU A N 1
ATOM 1897 C CA . LEU A 1 228 ? 27.156 -25.109 -11.336 1 88 228 LEU A CA 1
ATOM 1898 C C . LEU A 1 228 ? 28.266 -24.969 -12.383 1 88 228 LEU A C 1
ATOM 1900 O O . LEU A 1 228 ? 29.328 -25.594 -12.266 1 88 228 LEU A O 1
ATOM 1904 N N . GLN A 1 229 ? 28.062 -24.188 -13.266 1 88.75 229 GLN A N 1
ATOM 1905 C CA . GLN A 1 229 ? 29.047 -23.984 -14.328 1 88.75 229 GLN A CA 1
ATOM 1906 C C . GLN A 1 229 ? 30.25 -23.188 -13.82 1 88.75 229 GLN A C 1
ATOM 1908 O O . GLN A 1 229 ? 31.375 -23.391 -14.289 1 88.75 229 GLN A O 1
ATOM 1913 N N . MET A 1 230 ? 30.016 -22.219 -12.961 1 78.31 230 MET A N 1
ATOM 1914 C CA . MET A 1 230 ? 31.094 -21.406 -12.398 1 78.31 230 MET A CA 1
ATOM 1915 C C . MET A 1 230 ? 31.969 -22.25 -11.477 1 78.31 230 MET A C 1
ATOM 1917 O O . MET A 1 230 ? 33.156 -21.922 -11.25 1 78.31 230 MET A O 1
ATOM 1921 N N . LYS A 1 231 ? 31.484 -23.219 -11.016 1 79.69 231 LYS A N 1
ATOM 1922 C CA . LYS A 1 231 ? 32.219 -24.078 -10.102 1 79.69 231 LYS A CA 1
ATOM 1923 C C . LYS A 1 231 ? 33.062 -25.109 -10.867 1 79.69 231 LYS A C 1
ATOM 1925 O O . LYS A 1 231 ? 33.969 -25.719 -10.312 1 79.69 231 LYS A O 1
ATOM 1930 N N . ASN A 1 232 ? 32.719 -25.328 -12.031 1 75.62 232 ASN A N 1
ATOM 1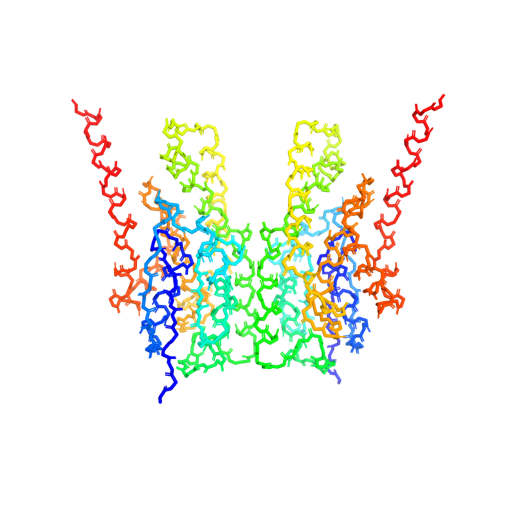931 C CA . ASN A 1 232 ? 33.5 -26.234 -12.883 1 75.62 232 ASN A CA 1
ATOM 1932 C C . ASN A 1 232 ? 34.5 -25.484 -13.742 1 75.62 232 ASN A C 1
ATOM 1934 O O . ASN A 1 232 ? 35.562 -26 -14.055 1 75.62 232 ASN A O 1
ATOM 1938 N N . MET B 1 1 ? -24.672 0.796 25.891 1 50.66 1 MET B N 1
ATOM 1939 C CA . MET B 1 1 ? -24.25 1.584 24.734 1 50.66 1 MET B CA 1
ATOM 1940 C C . MET B 1 1 ? -22.859 1.138 24.266 1 50.66 1 MET B C 1
ATOM 1942 O O . MET B 1 1 ? -22.016 0.766 25.078 1 50.66 1 MET B O 1
ATOM 1946 N N . THR B 1 2 ? -22.656 0.734 22.969 1 70.06 2 THR B N 1
ATOM 1947 C CA . THR B 1 2 ? -21.391 0.149 22.562 1 70.06 2 THR B CA 1
ATOM 1948 C C . THR B 1 2 ? -20.234 1.134 22.781 1 70.06 2 THR B C 1
ATOM 1950 O O . THR B 1 2 ? -20.438 2.35 22.719 1 70.06 2 THR B O 1
ATOM 1953 N N . GLN B 1 3 ? -19.172 0.816 23.484 1 86.56 3 GLN B N 1
ATOM 1954 C CA . GLN B 1 3 ? -18 1.635 23.797 1 86.56 3 GLN B CA 1
ATOM 1955 C C . GLN B 1 3 ? -17.453 2.293 22.531 1 86.56 3 GLN B C 1
ATOM 1957 O O . GLN B 1 3 ? -17.422 1.679 21.469 1 86.56 3 GLN B O 1
ATOM 1962 N N . PRO B 1 4 ? -17.234 3.566 22.688 1 94 4 PRO B N 1
ATOM 1963 C CA . PRO B 1 4 ? -16.625 4.238 21.531 1 94 4 PRO B CA 1
ATOM 1964 C C . PRO B 1 4 ? -15.312 3.596 21.094 1 94 4 PRO B C 1
ATOM 1966 O O . PRO B 1 4 ? -14.617 2.984 21.906 1 94 4 PRO B O 1
ATOM 1969 N N . ILE B 1 5 ? -15.062 3.729 19.859 1 97.06 5 ILE B N 1
ATOM 1970 C CA . ILE B 1 5 ? -13.789 3.252 19.328 1 97.06 5 ILE B CA 1
ATOM 1971 C C . ILE B 1 5 ? -12.641 4.07 19.922 1 97.06 5 ILE B C 1
ATOM 1973 O O . ILE B 1 5 ? -12.75 5.289 20.062 1 97.06 5 ILE B O 1
ATOM 1977 N N . LYS B 1 6 ? -11.586 3.416 20.312 1 98.69 6 LYS B N 1
ATOM 1978 C CA . LYS B 1 6 ? -10.352 4.109 20.688 1 98.69 6 LYS B CA 1
ATOM 1979 C C . LYS B 1 6 ? -9.461 4.328 19.469 1 98.69 6 LYS B C 1
ATOM 1981 O O . LYS B 1 6 ? -9.195 3.393 18.703 1 98.69 6 LYS B O 1
ATOM 1986 N N . PHE B 1 7 ? -9.117 5.5 19.281 1 98.88 7 PHE B N 1
ATOM 1987 C CA . PHE B 1 7 ? -8.273 5.895 18.156 1 98.88 7 PHE B CA 1
ATOM 1988 C C . PHE B 1 7 ? -6.898 6.324 18.641 1 98.88 7 PHE B C 1
ATOM 1990 O O . PHE B 1 7 ? -6.766 7.332 19.344 1 98.88 7 PHE B O 1
ATOM 1997 N N . TYR B 1 8 ? -5.82 5.539 18.359 1 98.94 8 TYR B N 1
ATOM 1998 C CA . TYR B 1 8 ? -4.434 5.809 18.719 1 98.94 8 TYR B CA 1
ATOM 1999 C C . TYR B 1 8 ? -3.693 6.48 17.578 1 98.94 8 TYR B C 1
ATOM 2001 O O . TYR B 1 8 ? -3.586 5.922 16.484 1 98.94 8 TYR B O 1
ATOM 2009 N N . PHE B 1 9 ? -3.174 7.699 17.875 1 98.88 9 PHE B N 1
ATOM 2010 C CA . PHE B 1 9 ? -2.684 8.461 16.734 1 98.88 9 PHE B CA 1
ATOM 2011 C C . PHE B 1 9 ? -1.637 9.484 17.172 1 98.88 9 PHE B C 1
ATOM 2013 O O . PHE B 1 9 ? -1.496 9.758 18.375 1 98.88 9 PHE B O 1
ATOM 2020 N N . ASP B 1 10 ? -0.832 9.883 16.281 1 98.81 10 ASP B N 1
ATOM 2021 C CA . ASP B 1 10 ? 0.009 11.07 16.297 1 98.81 10 ASP B CA 1
ATOM 2022 C C . ASP B 1 10 ? -0.241 11.93 15.055 1 98.81 10 ASP B C 1
ATOM 2024 O O . ASP B 1 10 ? -0.102 11.453 13.922 1 98.81 10 ASP B O 1
ATOM 2028 N N . LEU B 1 11 ? -0.562 13.188 15.18 1 98.5 11 LEU B N 1
ATOM 2029 C CA . LEU B 1 11 ? -0.95 14.016 14.039 1 98.5 11 LEU B CA 1
ATOM 2030 C C . LEU B 1 11 ? 0.27 14.406 13.211 1 98.5 11 LEU B C 1
ATOM 2032 O O . LEU B 1 11 ? 0.134 15.031 12.164 1 98.5 11 LEU B O 1
ATOM 2036 N N . LEU B 1 12 ? 1.464 13.953 13.633 1 97.69 12 LEU B N 1
ATOM 2037 C CA . LEU B 1 12 ? 2.623 14.023 12.758 1 97.69 12 LEU B CA 1
ATOM 2038 C C . LEU B 1 12 ? 2.469 13.07 11.578 1 97.69 12 LEU B C 1
ATOM 2040 O O . LEU B 1 12 ? 3.035 13.297 10.508 1 97.69 12 LEU B O 1
ATOM 2044 N N . SER B 1 13 ? 1.731 12.055 11.766 1 98 13 SER B N 1
ATOM 2045 C CA . SER B 1 13 ? 1.507 10.984 10.805 1 98 13 SER B CA 1
ATOM 2046 C C . SER B 1 13 ? 0.418 11.367 9.805 1 98 13 SER B C 1
ATOM 2048 O O . SER B 1 13 ? -0.692 11.727 10.195 1 98 13 SER B O 1
ATOM 2050 N N . GLN B 1 14 ? 0.688 11.219 8.508 1 98.25 14 GLN B N 1
ATOM 2051 C CA . GLN B 1 14 ? -0.266 11.555 7.453 1 98.25 14 GLN B CA 1
ATOM 2052 C C . GLN B 1 14 ? -1.528 10.703 7.566 1 98.25 14 GLN B C 1
ATOM 2054 O O . GLN B 1 14 ? -2.643 11.227 7.539 1 98.25 14 GLN B O 1
ATOM 2059 N N . PRO B 1 15 ? -1.35 9.398 7.754 1 98.75 15 PRO B N 1
ATOM 2060 C CA . PRO B 1 15 ? -2.564 8.578 7.832 1 98.75 15 PRO B CA 1
ATOM 2061 C C . PRO B 1 15 ? -3.377 8.852 9.094 1 98.75 15 PRO B C 1
ATOM 2063 O O . PRO B 1 15 ? -4.602 8.719 9.086 1 98.75 15 PRO B O 1
ATOM 2066 N N . CYS B 1 16 ? -2.713 9.234 10.156 1 98.94 16 CYS B N 1
ATOM 2067 C CA . CYS B 1 16 ? -3.439 9.609 11.359 1 98.94 16 CYS B CA 1
ATOM 2068 C C . CYS B 1 16 ? -4.273 10.859 11.133 1 98.94 16 CYS B C 1
ATOM 2070 O O . CYS B 1 16 ? -5.426 10.938 11.57 1 98.94 16 CYS B O 1
ATOM 2072 N N . ARG B 1 17 ? -3.691 11.844 10.453 1 98.94 17 ARG B N 1
ATOM 2073 C CA . ARG B 1 17 ? -4.449 13.055 10.156 1 98.94 17 ARG B CA 1
ATOM 2074 C C . ARG B 1 17 ? -5.664 12.742 9.289 1 98.94 17 ARG B C 1
ATOM 2076 O O . ARG B 1 17 ? -6.75 13.289 9.516 1 98.94 17 ARG B O 1
ATOM 2083 N N . ALA B 1 18 ? -5.5 11.891 8.32 1 98.94 18 ALA B N 1
ATOM 2084 C CA . ALA B 1 18 ? -6.605 11.508 7.449 1 98.94 18 ALA B CA 1
ATOM 2085 C C . ALA B 1 18 ? -7.73 10.852 8.25 1 98.94 18 ALA B C 1
ATOM 2087 O O . ALA B 1 18 ? -8.898 11.195 8.078 1 98.94 18 ALA B O 1
ATOM 2088 N N . LEU B 1 19 ? -7.375 9.922 9.133 1 98.94 19 LEU B N 1
ATOM 2089 C CA . LEU B 1 19 ? -8.375 9.227 9.93 1 98.94 19 LEU B CA 1
ATOM 2090 C C . LEU B 1 19 ? -9.031 10.164 10.93 1 98.94 19 LEU B C 1
ATOM 2092 O O . LEU B 1 19 ? -10.227 10.055 11.203 1 98.94 19 LEU B O 1
ATOM 2096 N N . TYR B 1 20 ? -8.227 11.078 11.5 1 98.94 20 TYR B N 1
ATOM 2097 C CA . TYR B 1 20 ? -8.789 12.07 12.398 1 98.94 20 TYR B CA 1
ATOM 2098 C C . TYR B 1 20 ? -9.875 12.883 11.703 1 98.94 20 TYR B C 1
ATOM 2100 O O . TYR B 1 20 ? -10.992 13 12.219 1 98.94 20 TYR B O 1
ATOM 2108 N N . MET B 1 21 ? -9.57 13.391 10.539 1 98.94 21 MET B N 1
ATOM 2109 C CA . MET B 1 21 ? -10.531 14.211 9.805 1 98.94 21 MET B CA 1
ATOM 2110 C C . MET B 1 21 ? -11.758 13.383 9.414 1 98.94 21 MET B C 1
ATOM 2112 O O . MET B 1 21 ? -12.883 13.891 9.438 1 98.94 21 MET B O 1
ATOM 2116 N N . PHE B 1 22 ? -11.562 12.133 9.047 1 98.88 22 PHE B N 1
ATOM 2117 C CA . PHE B 1 22 ? -12.664 11.242 8.688 1 98.88 22 PHE B CA 1
ATOM 2118 C C . PHE B 1 22 ? -13.594 11.023 9.875 1 98.88 22 PHE B C 1
ATOM 2120 O O . PHE B 1 22 ? -14.812 11.117 9.742 1 98.88 22 PHE B O 1
ATOM 2127 N N . LEU B 1 23 ? -12.984 10.688 11.023 1 98.75 23 LEU B N 1
ATOM 2128 C CA . LEU B 1 23 ? -13.75 10.438 12.234 1 98.75 23 LEU B CA 1
ATOM 2129 C C . LEU B 1 23 ? -14.578 11.664 12.617 1 98.75 23 LEU B C 1
ATOM 2131 O O . LEU B 1 23 ? -15.766 11.547 12.922 1 98.75 23 LEU B O 1
ATOM 2135 N N . GLU B 1 24 ? -13.969 12.805 12.547 1 98.69 24 GLU B N 1
ATOM 2136 C CA . GLU B 1 24 ? -14.648 14.047 12.891 1 98.69 24 GLU B CA 1
ATOM 2137 C C . GLU B 1 24 ? -15.766 14.359 11.891 1 98.69 24 GLU B C 1
ATOM 2139 O O . GLU B 1 24 ? -16.906 14.617 12.289 1 98.69 24 GLU B O 1
ATOM 2144 N N . ALA B 1 25 ? -15.422 14.273 10.641 1 98.44 25 ALA B N 1
ATOM 2145 C CA . ALA B 1 25 ? -16.359 14.656 9.594 1 98.44 25 ALA B CA 1
ATOM 2146 C C . ALA B 1 25 ? -17.547 13.695 9.539 1 98.44 25 ALA B C 1
ATOM 2148 O O . ALA B 1 25 ? -18.656 14.094 9.188 1 98.44 25 ALA B O 1
ATOM 2149 N N . SER B 1 26 ? -17.344 12.469 9.867 1 97.88 26 SER B N 1
ATOM 2150 C CA . SER B 1 26 ? -18.391 11.453 9.812 1 97.88 26 SER B CA 1
ATOM 2151 C C . SER B 1 26 ? -19.141 11.359 11.141 1 97.88 26 SER B C 1
ATOM 2153 O O . SER B 1 26 ? -20.094 10.602 11.258 1 97.88 26 SER B O 1
ATOM 2155 N N . LYS B 1 27 ? -18.688 11.992 12.148 1 97.19 27 LYS B N 1
ATOM 2156 C CA . LYS B 1 27 ? -19.312 12.062 13.469 1 97.19 27 LYS B CA 1
ATOM 2157 C C . LYS B 1 27 ? -19.328 10.695 14.133 1 97.19 27 LYS B C 1
ATOM 2159 O O . LYS B 1 27 ? -20.297 10.352 14.828 1 97.19 27 LYS B O 1
ATOM 2164 N N . ILE B 1 28 ? -18.375 9.922 13.852 1 97.38 28 ILE B N 1
ATOM 2165 C CA . ILE B 1 28 ? -18.188 8.664 14.578 1 97.38 28 ILE B CA 1
ATOM 2166 C C . ILE B 1 28 ? -17.656 8.945 15.977 1 97.38 28 ILE B C 1
ATOM 2168 O O . ILE B 1 28 ? -16.594 9.562 16.125 1 97.38 28 ILE B O 1
ATOM 2172 N N . PRO B 1 29 ? -18.359 8.562 16.938 1 96.94 29 PRO B N 1
ATOM 2173 C CA . PRO B 1 29 ? -17.812 8.758 18.281 1 96.94 29 PRO B CA 1
ATOM 2174 C C . PRO B 1 29 ? -16.531 7.957 18.5 1 96.94 29 PRO B C 1
ATOM 2176 O O . PRO B 1 29 ? -16.453 6.785 18.125 1 96.94 29 PRO B O 1
ATOM 2179 N N . TYR B 1 30 ? -15.57 8.617 19.094 1 98.19 30 TYR B N 1
ATOM 2180 C CA . TYR B 1 30 ? -14.32 7.93 19.375 1 98.19 30 TYR B CA 1
ATOM 2181 C C . TYR B 1 30 ? -13.633 8.531 20.609 1 98.19 30 TYR B C 1
ATOM 2183 O O . TYR B 1 30 ? -13.945 9.656 21 1 98.19 30 TYR B O 1
ATOM 2191 N N . GLU B 1 31 ? -12.844 7.742 21.203 1 98.5 31 GLU B N 1
ATOM 2192 C CA . GLU B 1 31 ? -11.891 8.18 22.219 1 98.5 31 GLU B CA 1
ATOM 2193 C C . GLU B 1 31 ? -10.5 8.391 21.625 1 98.5 31 GLU B C 1
ATOM 2195 O O . GLU B 1 31 ? -9.914 7.457 21.078 1 98.5 31 GLU B O 1
ATOM 2200 N N . ALA B 1 32 ? -10.055 9.57 21.75 1 98.62 32 ALA B N 1
ATOM 2201 C CA . ALA B 1 32 ? -8.742 9.914 21.203 1 98.62 32 ALA B CA 1
ATOM 2202 C C . ALA B 1 32 ? -7.633 9.562 22.188 1 98.62 32 ALA B C 1
ATOM 2204 O O . ALA B 1 32 ? -7.684 9.953 23.359 1 98.62 32 ALA B O 1
ATOM 2205 N N . VAL B 1 33 ? -6.66 8.828 21.75 1 98.75 33 VAL B N 1
ATOM 2206 C CA . VAL B 1 33 ? -5.48 8.492 22.547 1 98.75 33 VAL B CA 1
ATOM 2207 C C . VAL B 1 33 ? -4.219 8.914 21.797 1 98.75 33 VAL B C 1
ATOM 2209 O O . VAL B 1 33 ? -3.809 8.258 20.828 1 98.75 33 VAL B O 1
ATOM 2212 N N . SER B 1 34 ? -3.615 9.898 22.297 1 98.44 34 SER B N 1
ATOM 2213 C CA . SER B 1 34 ? -2.418 10.43 21.641 1 98.44 34 SER B CA 1
ATOM 2214 C C . SER B 1 34 ? -1.202 9.555 21.938 1 98.44 34 SER B C 1
ATOM 2216 O O . SER B 1 34 ? -0.984 9.148 23.078 1 98.44 34 SER B O 1
ATOM 2218 N N . ILE B 1 35 ? -0.489 9.188 20.922 1 98.69 35 ILE B N 1
ATOM 2219 C CA . ILE B 1 35 ? 0.782 8.477 20.969 1 98.69 35 ILE B CA 1
ATOM 2220 C C . ILE B 1 35 ? 1.892 9.359 20.391 1 98.69 35 ILE B C 1
ATOM 2222 O O . ILE B 1 35 ? 1.811 9.812 19.25 1 98.69 35 ILE B O 1
ATOM 2226 N N . SER B 1 36 ? 2.949 9.664 21.141 1 97.69 36 SER B N 1
ATOM 2227 C CA . SER B 1 36 ? 4.035 10.5 20.641 1 97.69 36 SER B CA 1
ATOM 2228 C C . SER B 1 36 ? 5.07 9.672 19.891 1 97.69 36 SER B C 1
ATOM 2230 O O . SER B 1 36 ? 5.863 8.953 20.5 1 97.69 36 SER B O 1
ATOM 2232 N N . LEU B 1 37 ? 5.105 9.836 18.641 1 96.94 37 LEU B N 1
ATOM 2233 C CA . LEU B 1 37 ? 6.121 9.172 17.828 1 96.94 37 LEU B CA 1
ATOM 2234 C C . LEU B 1 37 ? 7.512 9.703 18.156 1 96.94 37 LEU B C 1
ATOM 2236 O O . LEU B 1 37 ? 8.477 8.93 18.234 1 96.94 37 LEU B O 1
ATOM 2240 N N . MET B 1 38 ? 7.602 10.977 18.406 1 94.69 38 MET B N 1
ATOM 2241 C CA . MET B 1 38 ? 8.891 11.617 18.656 1 94.69 38 MET B CA 1
ATOM 2242 C C . MET B 1 38 ? 9.5 11.109 19.969 1 94.69 38 MET B C 1
ATOM 2244 O O . MET B 1 38 ? 10.719 11.016 20.094 1 94.69 38 MET B O 1
ATOM 2248 N N . ARG B 1 39 ? 8.641 10.695 20.906 1 96.5 39 ARG B N 1
ATOM 2249 C CA . ARG B 1 39 ? 9.109 10.156 22.172 1 96.5 39 ARG B CA 1
ATOM 2250 C C . ARG B 1 39 ? 9.203 8.633 22.125 1 96.5 39 ARG B C 1
ATOM 2252 O O . ARG B 1 39 ? 9.555 7.992 23.109 1 96.5 39 ARG B O 1
ATOM 2259 N N . GLY B 1 40 ? 8.82 8.023 21.031 1 97.19 40 GLY B N 1
ATOM 2260 C CA . GLY B 1 40 ? 8.953 6.586 20.828 1 97.19 40 GLY B CA 1
ATOM 2261 C C . GLY B 1 40 ? 7.918 5.785 21.609 1 97.19 40 GLY B C 1
ATOM 2262 O O . GLY B 1 40 ? 8.125 4.609 21.891 1 97.19 40 GLY B O 1
ATOM 2263 N N . GLU B 1 41 ? 6.785 6.352 21.938 1 98.56 41 GLU B N 1
ATOM 2264 C CA . GLU B 1 41 ? 5.773 5.672 22.734 1 98.56 41 GLU B CA 1
ATOM 2265 C C . GLU B 1 41 ? 5.227 4.441 22.016 1 98.56 41 GLU B C 1
ATOM 2267 O O . GLU B 1 41 ? 4.859 3.451 22.641 1 98.56 41 GLU B O 1
ATOM 2272 N N . HIS B 1 42 ? 5.25 4.449 20.703 1 98.38 42 HIS B N 1
ATOM 2273 C CA . HIS B 1 42 ? 4.738 3.346 19.891 1 98.38 42 HIS B CA 1
ATOM 2274 C C . HIS B 1 42 ? 5.695 2.158 19.922 1 98.38 42 HIS B C 1
ATOM 2276 O O . HIS B 1 42 ? 5.332 1.057 19.5 1 98.38 42 HIS B O 1
ATOM 2282 N N . LEU B 1 43 ? 6.844 2.338 20.484 1 98.12 43 LEU B N 1
ATOM 2283 C CA . LEU B 1 43 ? 7.852 1.283 20.484 1 98.12 43 LEU B CA 1
ATOM 2284 C C . LEU B 1 43 ? 7.824 0.503 21.797 1 98.12 43 LEU B C 1
ATOM 2286 O O . LEU B 1 43 ? 8.562 -0.475 21.953 1 98.12 43 LEU B O 1
ATOM 2290 N N . SER B 1 44 ? 7.004 0.897 22.75 1 98.38 44 SER B N 1
ATOM 2291 C CA . SER B 1 44 ? 6.926 0.219 24.047 1 98.38 44 SER B CA 1
ATOM 2292 C C . SER B 1 44 ? 6.285 -1.158 23.906 1 98.38 44 SER B C 1
ATOM 2294 O O . SER B 1 44 ? 5.492 -1.392 22.984 1 98.38 44 SER B O 1
ATOM 2296 N N . ASN B 1 45 ? 6.605 -2.002 24.812 1 98.12 45 ASN B N 1
ATOM 2297 C CA . ASN B 1 45 ? 5.984 -3.322 24.875 1 98.12 45 ASN B CA 1
ATOM 2298 C C . ASN B 1 45 ? 4.484 -3.229 25.125 1 98.12 45 ASN B C 1
ATOM 2300 O O . ASN B 1 45 ? 3.709 -4.035 24.609 1 98.12 45 ASN B O 1
ATOM 2304 N N . ASP B 1 46 ? 4.145 -2.328 25.906 1 98.25 46 ASP B N 1
ATOM 2305 C CA . ASP B 1 46 ? 2.727 -2.133 26.188 1 98.25 46 ASP B CA 1
ATOM 2306 C C . ASP B 1 46 ? 1.958 -1.796 24.906 1 98.25 46 ASP B C 1
ATOM 2308 O O . ASP B 1 46 ? 0.897 -2.367 24.656 1 98.25 46 ASP B O 1
ATOM 2312 N N . PHE B 1 47 ? 2.473 -0.893 24.109 1 98.75 47 PHE B N 1
ATOM 2313 C CA . PHE B 1 47 ? 1.846 -0.55 22.828 1 98.75 47 PHE B CA 1
ATOM 2314 C C . PHE B 1 47 ? 1.806 -1.759 21.906 1 98.75 47 PHE B C 1
ATOM 2316 O O . PHE B 1 47 ? 0.76 -2.078 21.328 1 98.75 47 PHE B O 1
ATOM 2323 N N . LYS B 1 48 ? 2.914 -2.455 21.828 1 98.25 48 LYS B N 1
ATOM 2324 C CA . LYS B 1 48 ? 3.035 -3.635 20.969 1 98.25 48 LYS B CA 1
ATOM 2325 C C . LYS B 1 48 ? 2.014 -4.699 21.359 1 98.25 48 LYS B C 1
ATOM 2327 O O . LYS B 1 48 ? 1.31 -5.234 20.5 1 98.25 48 LYS B O 1
ATOM 2332 N N . ASN B 1 49 ? 1.829 -4.949 22.578 1 97.56 49 ASN B N 1
ATOM 2333 C CA . ASN B 1 49 ? 1.04 -6.074 23.078 1 97.56 49 ASN B CA 1
ATOM 2334 C C . ASN B 1 49 ? -0.442 -5.727 23.156 1 97.56 49 ASN B C 1
ATOM 2336 O O . ASN B 1 49 ? -1.301 -6.594 23 1 97.56 49 ASN B O 1
ATOM 2340 N N . ASN B 1 50 ? -0.748 -4.422 23.312 1 97.81 50 ASN B N 1
ATOM 2341 C CA . ASN B 1 50 ? -2.121 -4.102 23.688 1 97.81 50 ASN B CA 1
ATOM 2342 C C . ASN B 1 50 ? -2.797 -3.23 22.625 1 97.81 50 ASN B C 1
ATOM 2344 O O . ASN B 1 50 ? -4.02 -3.064 22.641 1 97.81 50 ASN B O 1
ATOM 2348 N N . ILE B 1 51 ? -1.983 -2.701 21.719 1 98.19 51 ILE B N 1
ATOM 2349 C CA . ILE B 1 51 ? -2.57 -1.737 20.797 1 98.19 51 ILE B CA 1
ATOM 2350 C C . ILE B 1 51 ? -2.301 -2.172 19.359 1 98.19 51 ILE B C 1
ATOM 2352 O O . ILE B 1 51 ? -3.236 -2.428 18.594 1 98.19 51 ILE B O 1
ATOM 2356 N N . ASN B 1 52 ? -1.006 -2.299 19.031 1 98.69 52 ASN B N 1
ATOM 2357 C CA . ASN B 1 52 ? -0.644 -2.654 17.656 1 98.69 52 ASN B CA 1
ATOM 2358 C C . ASN B 1 52 ? 0.658 -3.449 17.609 1 98.69 52 ASN B C 1
ATOM 2360 O O . ASN B 1 52 ? 1.738 -2.889 17.797 1 98.69 52 ASN B O 1
ATOM 2364 N N . ARG B 1 53 ? 0.604 -4.652 17.188 1 97.75 53 ARG B N 1
ATOM 2365 C CA . ARG B 1 53 ? 1.729 -5.582 17.156 1 97.75 53 ARG B CA 1
ATOM 2366 C C . ARG B 1 53 ? 2.811 -5.105 16.203 1 97.75 53 ARG B C 1
ATOM 2368 O O . ARG B 1 53 ? 3.959 -5.547 16.281 1 97.75 53 ARG B O 1
ATOM 2375 N N . PHE B 1 54 ? 2.482 -4.152 15.305 1 98.25 54 PHE B N 1
ATOM 2376 C CA . PHE B 1 54 ? 3.455 -3.639 14.352 1 98.25 54 PHE B CA 1
ATOM 2377 C C . PHE B 1 54 ? 4.141 -2.391 14.898 1 98.25 54 PHE B C 1
ATOM 2379 O O . PHE B 1 54 ? 5.066 -1.863 14.273 1 98.25 54 PHE B O 1
ATOM 2386 N N . GLN B 1 55 ? 3.607 -1.85 16 1 98.44 55 GLN B N 1
ATOM 2387 C CA . GLN B 1 55 ? 4.168 -0.683 16.672 1 98.44 55 GLN B CA 1
ATOM 2388 C C . GLN B 1 55 ? 4.148 0.541 15.766 1 98.44 55 GLN B C 1
ATOM 2390 O O . GLN B 1 55 ? 5.145 1.257 15.656 1 98.44 55 GLN B O 1
ATOM 2395 N N . LYS B 1 56 ? 3.016 0.704 15.164 1 98.19 56 LYS B N 1
ATOM 2396 C CA . LYS B 1 56 ? 2.76 1.858 14.305 1 98.19 56 LYS B CA 1
ATOM 2397 C C . LYS B 1 56 ? 1.419 2.506 14.641 1 98.19 56 LYS B C 1
ATOM 2399 O O . LYS B 1 56 ? 0.539 1.861 15.211 1 98.19 56 LYS B O 1
ATOM 2404 N N . VAL B 1 57 ? 1.309 3.723 14.406 1 98.69 57 VAL B N 1
ATOM 2405 C CA . VAL B 1 57 ? 0.026 4.414 14.352 1 98.69 57 VAL B CA 1
ATOM 2406 C C . VAL B 1 57 ? -0.318 4.762 12.906 1 98.69 57 VAL B C 1
ATOM 2408 O O . VAL B 1 57 ? 0.574 4.887 12.062 1 98.69 57 VAL B O 1
ATOM 2411 N N . PRO B 1 58 ? -1.601 4.848 12.562 1 98.88 58 PRO B N 1
ATOM 2412 C CA . PRO B 1 58 ? -2.775 4.77 13.43 1 98.88 58 PRO B CA 1
ATOM 2413 C C . PRO B 1 58 ? -3.127 3.338 13.82 1 98.88 58 PRO B C 1
ATOM 2415 O O . PRO B 1 58 ? -2.684 2.389 13.172 1 98.88 58 PRO B O 1
ATOM 2418 N N . ALA B 1 59 ? -3.816 3.197 14.875 1 98.94 59 ALA B N 1
ATOM 2419 C CA . ALA B 1 59 ? -4.473 1.967 15.312 1 98.94 59 ALA B CA 1
ATOM 2420 C C . ALA B 1 59 ? -5.809 2.266 15.984 1 98.94 59 ALA B C 1
ATOM 2422 O O . ALA B 1 59 ? -6.027 3.371 16.484 1 98.94 59 ALA B O 1
ATOM 2423 N N . ILE B 1 60 ? -6.723 1.316 15.93 1 98.88 60 ILE B N 1
ATOM 2424 C CA . ILE B 1 60 ? -7.969 1.473 16.672 1 98.88 60 ILE B CA 1
ATOM 2425 C C . ILE B 1 60 ? -8.234 0.227 17.516 1 98.88 60 ILE B C 1
ATOM 2427 O O . ILE B 1 60 ? -7.695 -0.847 17.234 1 98.88 60 ILE B O 1
ATOM 2431 N N . LYS B 1 61 ? -8.914 0.417 18.516 1 98.31 61 LYS B N 1
ATOM 2432 C CA . LYS B 1 61 ? -9.531 -0.644 19.297 1 98.31 61 LYS B CA 1
ATOM 2433 C C . LYS B 1 61 ? -11.047 -0.465 19.375 1 98.31 61 LYS B C 1
ATOM 2435 O O . LYS B 1 61 ? -11.539 0.577 19.812 1 98.31 61 LYS B O 1
ATOM 2440 N N . ASP B 1 62 ? -11.805 -1.319 18.812 1 96.88 62 ASP B N 1
ATOM 2441 C CA . ASP B 1 62 ? -13.266 -1.389 18.906 1 96.88 62 ASP B CA 1
ATOM 2442 C C . ASP B 1 62 ? -13.703 -2.572 19.766 1 96.88 62 ASP B C 1
ATOM 2444 O O . ASP B 1 62 ? -13.789 -3.701 19.281 1 96.88 62 ASP B O 1
ATOM 2448 N N . GLU B 1 63 ? -13.914 -2.271 21.031 1 94 63 GLU B N 1
ATOM 2449 C CA . GLU B 1 63 ? -14.078 -3.32 22.031 1 94 63 GLU B CA 1
ATOM 2450 C C . GLU B 1 63 ? -12.82 -4.188 22.125 1 94 63 GLU B C 1
ATOM 2452 O O . GLU B 1 63 ? -11.719 -3.674 22.328 1 94 63 GLU B O 1
ATOM 2457 N N . ASP B 1 64 ? -12.961 -5.383 21.75 1 93.38 64 ASP B N 1
ATOM 2458 C CA . ASP B 1 64 ? -11.812 -6.27 21.891 1 93.38 64 ASP B CA 1
ATOM 2459 C C . ASP B 1 64 ? -11.062 -6.426 20.562 1 93.38 64 ASP B C 1
ATOM 2461 O O . ASP B 1 64 ? -10.023 -7.074 20.516 1 93.38 64 ASP B O 1
ATOM 2465 N N . PHE B 1 65 ? -11.562 -5.746 19.625 1 96.44 65 PHE B N 1
ATOM 2466 C CA . PHE B 1 65 ? -10.953 -5.891 18.312 1 96.44 65 PHE B CA 1
ATOM 2467 C C . PHE B 1 65 ? -9.945 -4.777 18.047 1 96.44 65 PHE B C 1
ATOM 2469 O O . PHE B 1 65 ? -10.289 -3.594 18.141 1 96.44 65 PHE B O 1
ATOM 2476 N N . LYS B 1 66 ? -8.656 -5.133 17.781 1 98.19 66 LYS B N 1
ATOM 2477 C CA . LYS B 1 66 ? -7.59 -4.199 17.438 1 98.19 66 LYS B CA 1
ATOM 2478 C C . LYS B 1 66 ? -7.289 -4.234 15.945 1 98.19 66 LYS B C 1
ATOM 2480 O O . LYS B 1 66 ? -7.25 -5.309 15.336 1 98.19 66 LYS B O 1
ATOM 2485 N N . LEU B 1 67 ? -7.137 -3.062 15.359 1 98.69 67 LEU B N 1
ATOM 2486 C CA . LEU B 1 67 ? -6.887 -2.988 13.922 1 98.69 67 LEU B CA 1
ATOM 2487 C C . LEU B 1 67 ? -5.887 -1.882 13.602 1 98.69 67 LEU B C 1
ATOM 2489 O O . LEU B 1 67 ? -5.977 -0.782 14.156 1 98.69 67 LEU B O 1
ATOM 2493 N N . SER B 1 68 ? -4.953 -2.236 12.703 1 98.62 68 SER B N 1
ATOM 2494 C CA . SER B 1 68 ? -3.982 -1.267 12.211 1 98.62 68 SER B CA 1
ATOM 2495 C C . SER B 1 68 ? -4.113 -1.071 10.703 1 98.62 68 SER B C 1
ATOM 2497 O O . SER B 1 68 ? -5.051 -1.582 10.086 1 98.62 68 SER B O 1
ATOM 2499 N N . GLU B 1 69 ? -3.221 -0.349 10.164 1 98.75 69 GLU B N 1
ATOM 2500 C CA . GLU B 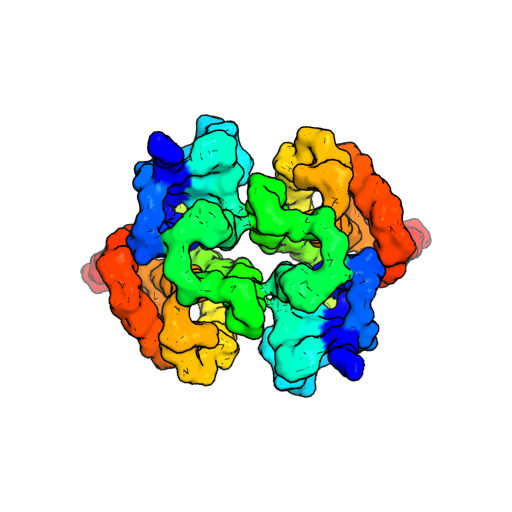1 69 ? -3.252 0.034 8.758 1 98.75 69 GLU B CA 1
ATOM 2501 C C . GLU B 1 69 ? -4.402 0.996 8.469 1 98.75 69 GLU B C 1
ATOM 2503 O O . GLU B 1 69 ? -5.57 0.625 8.586 1 98.75 69 GLU B O 1
ATOM 2508 N N . SER B 1 70 ? -4.082 2.162 8.055 1 98.81 70 SER B N 1
ATOM 2509 C CA . SER B 1 70 ? -5.051 3.252 7.965 1 98.81 70 SER B CA 1
ATOM 2510 C C . SER B 1 70 ? -6.184 2.902 7.008 1 98.81 70 SER B C 1
ATOM 2512 O O . SER B 1 70 ? -7.359 3.064 7.344 1 98.81 70 SER B O 1
ATOM 2514 N N . ILE B 1 71 ? -5.852 2.324 5.852 1 98.81 71 ILE B N 1
ATOM 2515 C CA . ILE B 1 71 ? -6.871 2.047 4.848 1 98.81 71 ILE B CA 1
ATOM 2516 C C . ILE B 1 71 ? -7.758 0.893 5.316 1 98.81 71 ILE B C 1
ATOM 2518 O O . ILE B 1 71 ? -8.961 0.889 5.066 1 98.81 71 ILE B O 1
ATOM 2522 N N . ALA B 1 72 ? -7.156 -0.097 6.008 1 98.81 72 ALA B N 1
ATOM 2523 C CA . ALA B 1 72 ? -7.969 -1.141 6.625 1 98.81 72 ALA B CA 1
ATOM 2524 C C . ALA B 1 72 ? -8.922 -0.552 7.66 1 98.81 72 ALA B C 1
ATOM 2526 O O . ALA B 1 72 ? -10.078 -0.969 7.758 1 98.81 72 ALA B O 1
ATOM 2527 N N . ILE B 1 73 ? -8.453 0.421 8.406 1 98.81 73 ILE B N 1
ATOM 2528 C CA . ILE B 1 73 ? -9.273 1.071 9.422 1 98.81 73 ILE B CA 1
ATOM 2529 C C . ILE B 1 73 ? -10.406 1.847 8.758 1 98.81 73 ILE B C 1
ATOM 2531 O O . ILE B 1 73 ? -11.555 1.775 9.195 1 98.81 73 ILE B O 1
ATOM 2535 N N . PHE B 1 74 ? -10.102 2.584 7.668 1 98.62 74 PHE B N 1
ATOM 2536 C CA . PHE B 1 74 ? -11.141 3.281 6.918 1 98.62 74 PHE B CA 1
ATOM 2537 C C . PHE B 1 74 ? -12.242 2.318 6.488 1 98.62 74 PHE B C 1
ATOM 2539 O O . PHE B 1 74 ? -13.422 2.58 6.711 1 98.62 74 PHE B O 1
ATOM 2546 N N . ARG B 1 75 ? -11.844 1.215 5.914 1 97.06 75 ARG B N 1
ATOM 2547 C CA . ARG B 1 75 ? -12.805 0.246 5.391 1 97.06 75 ARG B CA 1
ATOM 2548 C C . ARG B 1 75 ? -13.641 -0.359 6.52 1 97.06 75 ARG B C 1
ATOM 2550 O O . ARG B 1 75 ? -14.844 -0.549 6.371 1 97.06 75 ARG B O 1
ATOM 2557 N N . TYR B 1 76 ? -12.984 -0.666 7.609 1 97.69 76 TYR B N 1
ATOM 2558 C CA . TYR B 1 76 ? -13.664 -1.213 8.773 1 97.69 76 TYR B CA 1
ATOM 2559 C C . TYR B 1 76 ? -14.719 -0.238 9.297 1 97.69 76 TYR B C 1
ATOM 2561 O O . TYR B 1 76 ? -15.859 -0.622 9.547 1 97.69 76 TYR B O 1
ATOM 2569 N N . LEU B 1 77 ? -14.406 1.038 9.406 1 97.44 77 LEU B N 1
ATOM 2570 C CA . LEU B 1 77 ? -15.305 2.049 9.945 1 97.44 77 LEU B CA 1
ATOM 2571 C C . LEU B 1 77 ? -16.484 2.285 9.016 1 97.44 77 LEU B C 1
ATOM 2573 O O . LEU B 1 77 ? -17.625 2.414 9.469 1 97.44 77 LEU B O 1
ATOM 2577 N N . VAL B 1 78 ? -16.203 2.328 7.727 1 96.06 78 VAL B N 1
ATOM 2578 C CA . VAL B 1 78 ? -17.281 2.527 6.754 1 96.06 78 VAL B CA 1
ATOM 2579 C C . VAL B 1 78 ? -18.266 1.36 6.824 1 96.06 78 VAL B C 1
ATOM 2581 O O . VAL B 1 78 ? -19.469 1.549 6.664 1 96.06 78 VAL B O 1
ATOM 2584 N N . ARG B 1 79 ? -17.766 0.177 7.094 1 94.12 79 ARG B N 1
ATOM 2585 C CA . ARG B 1 79 ? -18.594 -1.021 7.125 1 94.12 79 ARG B CA 1
ATOM 2586 C C . ARG B 1 79 ? -19.375 -1.11 8.43 1 94.12 79 ARG B C 1
ATOM 2588 O O . ARG B 1 79 ? -20.547 -1.535 8.438 1 94.12 79 ARG B O 1
ATOM 2595 N N . GLU B 1 80 ? -18.734 -0.682 9.5 1 94.12 80 GLU B N 1
ATOM 2596 C CA . GLU B 1 80 ? -19.281 -1.005 10.812 1 94.12 80 GLU B CA 1
ATOM 2597 C C . GLU B 1 80 ? -20.031 0.182 11.406 1 94.12 80 GLU B C 1
ATOM 2599 O O . GLU B 1 80 ? -20.766 0.031 12.383 1 94.12 80 GLU B O 1
ATOM 2604 N N . LYS B 1 81 ? -19.828 1.31 10.875 1 94.75 81 LYS B N 1
ATOM 2605 C CA . LYS B 1 81 ? -20.453 2.518 11.414 1 94.75 81 LYS B CA 1
ATOM 2606 C C . LYS B 1 81 ? -21.312 3.203 10.359 1 94.75 81 LYS B C 1
ATOM 2608 O O . LYS B 1 81 ? -21.25 2.863 9.18 1 94.75 81 LYS B O 1
ATOM 2613 N N . ILE B 1 82 ? -22.203 4.082 10.812 1 94.5 82 ILE B N 1
ATOM 2614 C CA . ILE B 1 82 ? -23 4.895 9.906 1 94.5 82 ILE B CA 1
ATOM 2615 C C . ILE B 1 82 ? -22.188 6.09 9.422 1 94.5 82 ILE B C 1
ATOM 2617 O O . ILE B 1 82 ? -21.828 6.973 10.211 1 94.5 82 ILE B O 1
ATOM 2621 N N . VAL B 1 83 ? -21.844 6.078 8.18 1 95.56 83 VAL B N 1
ATOM 2622 C CA . VAL B 1 83 ? -21.016 7.113 7.559 1 95.56 83 VAL B CA 1
ATOM 2623 C C . VAL B 1 83 ? -21.688 7.613 6.281 1 95.56 83 VAL B C 1
ATOM 2625 O O . VAL B 1 83 ? -22.359 6.848 5.582 1 95.56 83 VAL B O 1
ATOM 2628 N N . PRO B 1 84 ? -21.594 8.898 5.988 1 95.88 84 PRO B N 1
ATOM 2629 C CA . PRO B 1 84 ? -22.125 9.367 4.707 1 95.88 84 PRO B CA 1
ATOM 2630 C C . PRO B 1 84 ? -21.578 8.586 3.516 1 95.88 84 PRO B C 1
ATOM 2632 O O . PRO B 1 84 ? -20.375 8.281 3.469 1 95.88 84 PRO B O 1
ATOM 2635 N N . GLU B 1 85 ? -22.375 8.32 2.535 1 94.62 85 GLU B N 1
ATOM 2636 C CA . GLU B 1 85 ? -22.078 7.41 1.43 1 94.62 85 GLU B CA 1
ATOM 2637 C C . GLU B 1 85 ? -20.938 7.945 0.562 1 94.62 85 GLU B C 1
ATOM 2639 O O . GLU B 1 85 ? -20.188 7.172 -0.024 1 94.62 85 GLU B O 1
ATOM 2644 N N . HIS B 1 86 ? -20.812 9.281 0.559 1 95.5 86 HIS B N 1
ATOM 2645 C CA . HIS B 1 86 ? -19.859 9.891 -0.371 1 95.5 86 HIS B CA 1
ATOM 2646 C C . HIS B 1 86 ? -18.422 9.539 -0.008 1 95.5 86 HIS B C 1
ATOM 2648 O O . HIS B 1 86 ? -17.531 9.625 -0.851 1 95.5 86 HIS B O 1
ATOM 2654 N N . TRP B 1 87 ? -18.172 9.172 1.235 1 97.44 87 TRP B N 1
ATOM 2655 C CA . TRP B 1 87 ? -16.797 8.883 1.662 1 97.44 87 TRP B CA 1
ATOM 2656 C C . TRP B 1 87 ? -16.25 7.652 0.94 1 97.44 87 TRP B C 1
ATOM 2658 O O . TRP B 1 87 ? -15.062 7.574 0.646 1 97.44 87 TRP B O 1
ATOM 2668 N N . TYR B 1 88 ? -17.109 6.73 0.733 1 96.81 88 TYR B N 1
ATOM 2669 C CA . TYR B 1 88 ? -16.781 5.461 0.1 1 96.81 88 TYR B CA 1
ATOM 2670 C C . TYR B 1 88 ? -18.016 4.781 -0.467 1 96.81 88 TYR B C 1
ATOM 2672 O O . TYR B 1 88 ? -18.594 3.906 0.176 1 96.81 88 TYR B O 1
ATOM 2680 N N . PRO B 1 89 ? -18.375 5.18 -1.679 1 93.31 89 PRO B N 1
ATOM 2681 C CA . PRO B 1 89 ? -19.609 4.656 -2.262 1 93.31 89 PRO B CA 1
ATOM 2682 C C . PRO B 1 89 ? -19.641 3.133 -2.322 1 93.31 89 PRO B C 1
ATOM 2684 O O . PRO B 1 89 ? -18.578 2.494 -2.391 1 93.31 89 PRO B O 1
ATOM 2687 N N . HIS B 1 90 ? -20.781 2.553 -2.344 1 84.31 90 HIS B N 1
ATOM 2688 C CA . HIS B 1 90 ? -20.938 1.122 -2.115 1 84.31 90 HIS B CA 1
ATOM 2689 C C . HIS B 1 90 ? -20.625 0.324 -3.375 1 84.31 90 HIS B C 1
ATOM 2691 O O . HIS B 1 90 ? -20.219 -0.84 -3.293 1 84.31 90 HIS B O 1
ATOM 2697 N N . LYS B 1 91 ? -20.906 0.817 -4.508 1 75.56 91 LYS B N 1
ATOM 2698 C CA . LYS B 1 91 ? -20.656 -0.031 -5.668 1 75.56 91 LYS B CA 1
ATOM 2699 C C . LYS B 1 91 ? -20.328 0.809 -6.902 1 75.56 91 LYS B C 1
ATOM 2701 O O . LYS B 1 91 ? -20.344 2.039 -6.84 1 75.56 91 LYS B O 1
ATOM 2706 N N . GLY B 1 92 ? -19.828 0.008 -7.855 1 86.56 92 GLY B N 1
ATOM 2707 C CA . GLY B 1 92 ? -19.656 0.578 -9.18 1 86.56 92 GLY B CA 1
ATOM 2708 C C . GLY B 1 92 ? -18.234 1.048 -9.445 1 86.56 92 GLY B C 1
ATOM 2709 O O . GLY B 1 92 ? -17.312 0.735 -8.688 1 86.56 92 GLY B O 1
ATOM 2710 N N . ALA B 1 93 ? -18.078 1.683 -10.547 1 92.38 93 ALA B N 1
ATOM 2711 C CA . ALA B 1 93 ? -16.781 2.121 -11.07 1 92.38 93 ALA B CA 1
ATOM 2712 C C . ALA B 1 93 ? -16.141 3.154 -10.156 1 92.38 93 ALA B C 1
ATOM 2714 O O . ALA B 1 93 ? -14.914 3.195 -10.023 1 92.38 93 ALA B O 1
ATOM 2715 N N . LEU B 1 94 ? -16.953 3.902 -9.484 1 93 94 LEU B N 1
ATOM 2716 C CA . LEU B 1 94 ? -16.438 4.949 -8.609 1 93 94 LEU B CA 1
ATOM 2717 C C . LEU B 1 94 ? -15.727 4.348 -7.398 1 93 94 LEU B C 1
ATOM 2719 O O . LEU B 1 94 ? -14.641 4.789 -7.023 1 93 94 LEU B O 1
ATOM 2723 N N . ARG B 1 95 ? -16.328 3.344 -6.797 1 96.06 95 ARG B N 1
ATOM 2724 C CA . ARG B 1 95 ? -15.688 2.65 -5.68 1 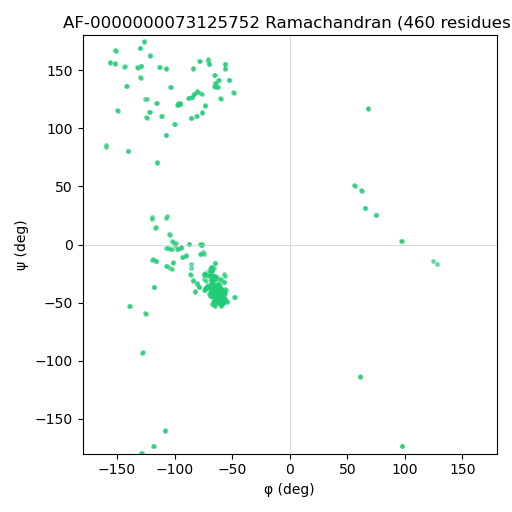96.06 95 ARG B CA 1
ATOM 2725 C C . ARG B 1 95 ? -14.367 2.021 -6.105 1 96.06 95 ARG B C 1
ATOM 2727 O O . ARG B 1 95 ? -13.375 2.096 -5.379 1 96.06 95 ARG B O 1
ATOM 2734 N N . ALA B 1 96 ? -14.391 1.413 -7.262 1 97.69 96 ALA B N 1
ATOM 2735 C CA . ALA B 1 96 ? -13.188 0.769 -7.773 1 97.69 96 ALA B CA 1
ATOM 2736 C C . ALA B 1 96 ? -12.07 1.786 -7.988 1 97.69 96 ALA B C 1
ATOM 2738 O O . ALA B 1 96 ? -10.898 1.492 -7.742 1 97.69 96 ALA B O 1
ATOM 2739 N N . ARG B 1 97 ? -12.422 2.949 -8.422 1 97.31 97 ARG B N 1
ATOM 2740 C CA . ARG B 1 97 ? -11.438 4.004 -8.648 1 97.31 97 ARG B CA 1
ATOM 2741 C C . ARG B 1 97 ? -10.875 4.516 -7.324 1 97.31 97 ARG B C 1
ATOM 2743 O O . ARG B 1 97 ? -9.688 4.82 -7.23 1 97.31 97 ARG B O 1
ATOM 2750 N N . ILE B 1 98 ? -11.703 4.605 -6.328 1 98 98 ILE B N 1
ATOM 2751 C CA . ILE B 1 98 ? -11.234 4.973 -4.996 1 98 98 ILE B CA 1
ATOM 2752 C C . ILE B 1 98 ? -10.281 3.902 -4.469 1 98 98 ILE B C 1
ATOM 2754 O O . ILE B 1 98 ? -9.211 4.223 -3.938 1 98 98 ILE B O 1
ATOM 2758 N N . ASP B 1 99 ? -10.672 2.625 -4.703 1 98.38 99 ASP B N 1
ATOM 2759 C CA . ASP B 1 99 ? -9.789 1.521 -4.34 1 98.38 99 ASP B CA 1
ATOM 2760 C C . ASP B 1 99 ? -8.445 1.637 -5.055 1 98.38 99 ASP B C 1
ATOM 2762 O O . ASP B 1 99 ? -7.391 1.399 -4.453 1 98.38 99 ASP B O 1
ATOM 2766 N N . GLU B 1 100 ? -8.531 1.984 -6.281 1 98.69 100 GLU B N 1
ATOM 2767 C CA . GLU B 1 100 ? -7.324 2.117 -7.09 1 98.69 100 GLU B CA 1
ATOM 2768 C C . GLU B 1 100 ? -6.367 3.143 -6.484 1 98.69 100 GLU B C 1
ATOM 2770 O O . GLU B 1 100 ? -5.168 2.889 -6.367 1 98.69 100 GLU B O 1
ATOM 2775 N N . TYR B 1 101 ? -6.867 4.273 -6.059 1 98.69 101 TYR B N 1
ATOM 2776 C CA . TYR B 1 101 ? -6.012 5.293 -5.465 1 98.69 101 TYR B CA 1
ATOM 2777 C C . TYR B 1 101 ? -5.453 4.832 -4.125 1 98.69 101 TYR B C 1
ATOM 2779 O O . TYR B 1 101 ? -4.277 5.051 -3.824 1 98.69 101 TYR B O 1
ATOM 2787 N N . MET B 1 102 ? -6.371 4.234 -3.316 1 98.75 102 MET B N 1
ATOM 2788 C CA . MET B 1 102 ? -5.961 3.781 -1.99 1 98.75 102 MET B CA 1
ATOM 2789 C C . MET B 1 102 ? -4.805 2.795 -2.088 1 98.75 102 MET B C 1
ATOM 2791 O O . MET B 1 102 ? -3.918 2.781 -1.229 1 98.75 102 MET B O 1
ATOM 2795 N N . GLU B 1 103 ? -4.789 2.033 -3.148 1 98.81 103 GLU B N 1
ATOM 2796 C CA . GLU B 1 103 ? -3.689 1.095 -3.363 1 98.81 103 GLU B CA 1
ATOM 2797 C C . GLU B 1 103 ? -2.48 1.792 -3.982 1 98.81 103 GLU B C 1
ATOM 2799 O O . GLU B 1 103 ? -1.35 1.601 -3.533 1 98.81 103 GLU B O 1
ATOM 2804 N N . TRP B 1 104 ? -2.711 2.662 -4.902 1 98.75 104 TRP B N 1
ATOM 2805 C CA . TRP B 1 104 ? -1.68 3.348 -5.676 1 98.75 104 TRP B CA 1
ATOM 2806 C C . TRP B 1 104 ? -0.807 4.211 -4.773 1 98.75 104 TRP B C 1
ATOM 2808 O O . TRP B 1 104 ? 0.416 4.246 -4.93 1 98.75 104 TRP B O 1
ATOM 2818 N N . GLN B 1 105 ? -1.398 4.82 -3.83 1 98.62 105 GLN B N 1
ATOM 2819 C CA . GLN B 1 105 ? -0.712 5.84 -3.045 1 98.62 105 GLN B CA 1
ATOM 2820 C C . GLN B 1 105 ? 0.377 5.223 -2.172 1 98.62 105 GLN B C 1
ATOM 2822 O O . GLN B 1 105 ? 1.348 5.891 -1.813 1 98.62 105 GLN B O 1
ATOM 2827 N N . HIS B 1 106 ? 0.26 3.885 -1.827 1 98.5 106 HIS B N 1
ATOM 2828 C CA . HIS B 1 106 ? 1.242 3.246 -0.958 1 98.5 106 HIS B CA 1
ATOM 2829 C C . HIS B 1 106 ? 2.648 3.367 -1.534 1 98.5 106 HIS B C 1
ATOM 2831 O O . HIS B 1 106 ? 3.602 3.645 -0.803 1 98.5 106 HIS B O 1
ATOM 2837 N N . GLY B 1 107 ? 2.746 3.18 -2.838 1 97.56 107 GLY B N 1
ATOM 2838 C CA . GLY B 1 107 ? 4.047 3.189 -3.482 1 97.56 107 GLY B CA 1
ATOM 2839 C C . GLY B 1 107 ? 4.34 4.484 -4.219 1 97.56 107 GLY B C 1
ATOM 2840 O O . GLY B 1 107 ? 5.387 4.617 -4.855 1 97.56 107 GLY B O 1
ATOM 2841 N N . ASN B 1 108 ? 3.438 5.445 -4.145 1 98 108 ASN B N 1
ATOM 2842 C CA . ASN B 1 108 ? 3.578 6.691 -4.891 1 98 108 ASN B CA 1
ATOM 2843 C C . ASN B 1 108 ? 3.416 7.906 -3.982 1 98 108 ASN B C 1
ATOM 2845 O O . ASN B 1 108 ? 4.305 8.211 -3.184 1 98 108 ASN B O 1
ATOM 2849 N N . MET B 1 109 ? 2.215 8.43 -3.877 1 98.62 109 MET B N 1
ATOM 2850 C CA . MET B 1 109 ? 2.061 9.711 -3.203 1 98.62 109 MET B CA 1
ATOM 2851 C C . MET B 1 109 ? 2.486 9.617 -1.741 1 98.62 109 MET B C 1
ATOM 2853 O O . MET B 1 109 ? 3.301 10.414 -1.272 1 98.62 109 MET B O 1
ATOM 2857 N N . ARG B 1 110 ? 1.98 8.648 -1.041 1 98.44 110 ARG B N 1
ATOM 2858 C CA . ARG B 1 110 ? 2.33 8.5 0.368 1 98.44 110 ARG B CA 1
ATOM 2859 C C . ARG B 1 110 ? 3.822 8.234 0.537 1 98.44 110 ARG B C 1
ATOM 2861 O O . ARG B 1 110 ? 4.48 8.875 1.358 1 98.44 110 ARG B O 1
ATOM 2868 N N . ALA B 1 111 ? 4.332 7.297 -0.239 1 98.06 111 ALA B N 1
ATOM 2869 C CA . ALA B 1 111 ? 5.738 6.922 -0.127 1 98.06 111 ALA B CA 1
ATOM 2870 C C . ALA B 1 111 ? 6.648 8.102 -0.448 1 98.06 111 ALA B C 1
ATOM 2872 O O . ALA B 1 111 ? 7.613 8.359 0.272 1 98.06 111 ALA B O 1
ATOM 2873 N N . CYS B 1 112 ? 6.367 8.836 -1.511 1 98.75 112 CYS B N 1
ATOM 2874 C CA . CYS B 1 112 ? 7.215 9.93 -1.968 1 98.75 112 CYS B CA 1
ATOM 2875 C C . CYS B 1 112 ? 7.211 11.078 -0.969 1 98.75 112 CYS B C 1
ATOM 2877 O O . CYS B 1 112 ? 8.266 11.625 -0.635 1 98.75 112 CYS B O 1
ATOM 2879 N N . CYS B 1 113 ? 6.059 11.398 -0.499 1 98.81 113 CYS B N 1
ATOM 2880 C CA . CYS B 1 113 ? 5.945 12.492 0.463 1 98.81 113 CYS B CA 1
ATOM 2881 C C . CYS B 1 113 ? 6.602 12.117 1.787 1 98.81 113 CYS B C 1
ATOM 2883 O O . CYS B 1 113 ? 7.316 12.93 2.379 1 98.81 113 CYS B O 1
ATOM 2885 N N . THR B 1 114 ? 6.363 10.93 2.23 1 98.31 114 THR B N 1
ATOM 2886 C CA . THR B 1 114 ? 6.949 10.453 3.479 1 98.31 114 THR B CA 1
ATOM 2887 C C . THR B 1 114 ? 8.477 10.422 3.381 1 98.31 114 THR B C 1
ATOM 2889 O O . THR B 1 114 ? 9.172 10.852 4.305 1 98.31 114 THR B O 1
ATOM 2892 N N . ASP B 1 115 ? 8.977 9.922 2.27 1 98.31 115 ASP B N 1
ATOM 2893 C CA . ASP B 1 115 ? 10.414 9.781 2.105 1 98.31 115 ASP B CA 1
ATOM 2894 C C . ASP B 1 115 ? 11.109 11.141 2.137 1 98.31 115 ASP B C 1
ATOM 2896 O O . ASP B 1 115 ? 12.141 11.305 2.791 1 98.31 115 ASP B O 1
ATOM 2900 N N . TYR B 1 116 ? 10.562 12.086 1.429 1 98.81 116 TYR B N 1
ATOM 2901 C CA . TYR B 1 116 ? 11.148 13.422 1.419 1 98.81 116 TYR B CA 1
ATOM 2902 C C . TYR B 1 116 ? 11.156 14.031 2.818 1 98.81 116 TYR B C 1
ATOM 2904 O O . TYR B 1 116 ? 12.172 14.555 3.271 1 98.81 116 TYR B O 1
ATOM 2912 N N . PHE B 1 117 ? 10.055 13.922 3.496 1 98.56 117 PHE B N 1
ATOM 2913 C CA . PHE B 1 117 ? 9.922 14.438 4.852 1 98.56 117 PHE B CA 1
ATOM 2914 C C . PHE B 1 117 ? 10.922 13.766 5.789 1 98.56 117 PHE B C 1
ATOM 2916 O O . PHE B 1 117 ? 11.562 14.438 6.605 1 98.56 117 PHE B O 1
ATOM 2923 N N . ARG B 1 118 ? 11.039 12.508 5.652 1 97.5 118 ARG B N 1
ATOM 2924 C CA . ARG B 1 118 ? 11.938 11.727 6.5 1 97.5 118 ARG B CA 1
ATOM 2925 C C . ARG B 1 118 ? 13.398 12.109 6.258 1 97.5 118 ARG B C 1
ATOM 2927 O O . ARG B 1 118 ? 14.148 12.328 7.207 1 97.5 118 ARG B O 1
ATOM 2934 N N . GLN B 1 119 ? 13.789 12.195 4.992 1 98.12 119 GLN B N 1
ATOM 2935 C CA . GLN B 1 119 ? 15.172 12.492 4.641 1 98.12 119 GLN B CA 1
ATOM 2936 C C . GLN B 1 119 ? 15.539 13.93 5.012 1 98.12 119 GLN B C 1
ATOM 2938 O O . GLN B 1 119 ? 16.656 14.195 5.457 1 98.12 119 GLN B O 1
ATOM 2943 N N . LYS B 1 120 ? 14.578 14.75 4.867 1 98 120 LYS B N 1
ATOM 2944 C CA . LYS B 1 120 ? 14.859 16.172 5.031 1 98 120 LYS B CA 1
ATOM 2945 C C . LYS B 1 120 ? 14.812 16.578 6.5 1 98 120 LYS B C 1
ATOM 2947 O O . LYS B 1 120 ? 15.547 17.469 6.926 1 98 120 LYS B O 1
ATOM 2952 N N . TRP B 1 121 ? 13.992 15.906 7.25 1 97.75 121 TRP B N 1
ATOM 2953 C CA . TRP B 1 121 ? 13.75 16.484 8.57 1 97.75 121 TRP B CA 1
ATOM 2954 C C . TRP B 1 121 ? 13.703 15.391 9.641 1 97.75 121 TRP B C 1
ATOM 2956 O O . TRP B 1 121 ? 14.43 15.461 10.633 1 97.75 121 TRP B O 1
ATOM 2966 N N . LEU B 1 122 ? 12.906 14.336 9.516 1 96.31 122 LEU B N 1
ATOM 2967 C CA . LEU B 1 122 ? 12.617 13.414 10.602 1 96.31 122 LEU B CA 1
ATOM 2968 C C . LEU B 1 122 ? 13.875 12.656 11.016 1 96.31 122 LEU B C 1
ATOM 2970 O O . LEU B 1 122 ? 14.219 12.609 12.195 1 96.31 122 LEU B O 1
ATOM 2974 N N . GLN B 1 123 ? 14.531 12.055 10.023 1 95.56 123 GLN B N 1
ATOM 2975 C CA . GLN B 1 123 ? 15.719 11.266 10.336 1 95.56 123 GLN B CA 1
ATOM 2976 C C . GLN B 1 123 ? 16.812 12.148 10.938 1 95.56 123 GLN B C 1
ATOM 2978 O O . GLN B 1 123 ? 17.391 11.797 11.969 1 95.56 123 GLN B O 1
ATOM 2983 N N . PRO B 1 124 ? 17.094 13.25 10.32 1 96.88 124 PRO B N 1
ATOM 2984 C CA . PRO B 1 124 ? 18.078 14.156 10.922 1 96.88 124 PRO B CA 1
ATOM 2985 C C . PRO B 1 124 ? 17.703 14.562 12.344 1 96.88 124 PRO B C 1
ATOM 2987 O O . PRO B 1 124 ? 18.578 14.633 13.219 1 96.88 124 PRO B O 1
ATOM 2990 N N . LYS B 1 125 ? 16.422 14.781 12.562 1 94.69 125 LYS B N 1
ATOM 2991 C CA . LYS B 1 125 ? 15.953 15.172 13.891 1 94.69 125 LYS B CA 1
ATOM 2992 C C . LYS B 1 125 ? 16.125 14.039 14.898 1 94.69 125 LYS B C 1
ATOM 2994 O O . LYS B 1 125 ? 16.609 14.266 16.016 1 94.69 125 LYS B O 1
ATOM 2999 N N . LEU B 1 126 ? 15.844 12.883 14.531 1 92.94 126 LEU B N 1
ATOM 3000 C CA . LEU B 1 126 ? 15.891 11.734 15.43 1 92.94 126 LEU B CA 1
ATOM 3001 C C . LEU B 1 126 ? 17.328 11.32 15.703 1 92.94 126 LEU B C 1
ATOM 3003 O O . LEU B 1 126 ? 17.641 10.828 16.797 1 92.94 126 LEU B O 1
ATOM 3007 N N . THR B 1 127 ? 18.203 11.57 14.727 1 94.69 127 THR B N 1
ATOM 3008 C CA . THR B 1 127 ? 19.578 11.109 14.859 1 94.69 127 THR B CA 1
ATOM 3009 C C . THR B 1 127 ? 20.5 12.266 15.219 1 94.69 127 THR B C 1
ATOM 3011 O O . THR B 1 127 ? 21.719 12.07 15.367 1 94.69 127 THR B O 1
ATOM 3014 N N . ASN B 1 128 ? 19.969 13.375 15.258 1 96.06 128 ASN B N 1
ATOM 3015 C CA . ASN B 1 128 ? 20.766 14.57 15.516 1 96.06 128 ASN B CA 1
ATOM 3016 C C . ASN B 1 128 ? 21.906 14.703 14.508 1 96.06 128 ASN B C 1
ATOM 3018 O O . ASN B 1 128 ? 23.062 14.867 14.898 1 96.06 128 ASN B O 1
ATOM 3022 N N . THR B 1 129 ? 21.562 14.609 13.266 1 97.25 129 THR B N 1
ATOM 3023 C CA . THR B 1 129 ? 22.484 14.773 12.148 1 97.25 129 THR B CA 1
ATOM 3024 C C . THR B 1 129 ? 21.938 15.75 11.125 1 97.25 129 THR B C 1
ATOM 3026 O O . THR B 1 129 ? 20.781 16.172 11.219 1 97.25 129 THR B O 1
ATOM 3029 N N . GLU B 1 130 ? 22.828 16.109 10.195 1 96.81 130 GLU B N 1
ATOM 3030 C CA . GLU B 1 130 ? 22.375 16.938 9.078 1 96.81 130 GLU B CA 1
ATOM 3031 C C . GLU B 1 130 ? 21.766 16.078 7.977 1 96.81 130 GLU B C 1
ATOM 3033 O O . GLU B 1 130 ? 22.172 14.93 7.785 1 96.81 130 GLU B O 1
ATOM 3038 N N . PRO B 1 131 ? 20.844 16.719 7.277 1 97.44 131 PRO B N 1
ATOM 3039 C CA . PRO B 1 131 ? 20.328 15.969 6.125 1 97.44 131 PRO B CA 1
ATOM 3040 C C . PRO B 1 131 ? 21.422 15.656 5.094 1 97.44 131 PRO B C 1
ATOM 3042 O O . PRO B 1 131 ? 22.312 16.469 4.871 1 97.44 131 PRO B O 1
ATOM 3045 N N . ASN B 1 132 ? 21.344 14.5 4.547 1 97.62 132 ASN B N 1
ATOM 3046 C CA . ASN B 1 132 ? 22.203 14.156 3.42 1 97.62 132 ASN B CA 1
ATOM 3047 C C . ASN B 1 132 ? 21.719 14.812 2.129 1 97.62 132 ASN B C 1
ATOM 3049 O O . ASN B 1 132 ? 20.672 14.445 1.599 1 97.62 132 ASN B O 1
ATOM 3053 N N . PRO B 1 133 ? 22.5 15.703 1.607 1 97.81 133 PRO B N 1
ATOM 3054 C CA . PRO B 1 133 ? 22 16.484 0.463 1 97.81 133 PRO B CA 1
ATOM 3055 C C . PRO B 1 133 ? 21.688 15.602 -0.745 1 97.81 133 PRO B C 1
ATOM 3057 O O . PRO B 1 133 ? 20.734 15.883 -1.479 1 97.81 133 PRO B O 1
ATOM 3060 N N . GLU B 1 134 ? 22.469 14.617 -0.898 1 97.75 134 GLU B N 1
ATOM 3061 C CA . GLU B 1 134 ? 22.234 13.734 -2.035 1 97.75 134 GLU B CA 1
ATOM 3062 C C . GLU B 1 134 ? 20.922 12.961 -1.871 1 97.75 134 GLU B C 1
ATOM 3064 O O . GLU B 1 134 ? 20.156 12.828 -2.82 1 97.75 134 GLU B O 1
ATOM 3069 N N . GLN B 1 135 ? 20.672 12.492 -0.724 1 97.44 135 GLN B N 1
ATOM 3070 C CA . GLN B 1 135 ? 19.438 11.742 -0.452 1 97.44 135 GLN B CA 1
ATOM 3071 C C . GLN B 1 135 ? 18.219 12.641 -0.538 1 97.44 135 GLN B C 1
ATOM 3073 O O . GLN B 1 135 ? 17.172 12.227 -1.057 1 97.44 135 GLN B O 1
ATOM 3078 N N . VAL B 1 136 ? 18.344 13.836 0.002 1 98.5 136 VAL B N 1
ATOM 3079 C CA . VAL B 1 136 ? 17.25 14.797 -0.042 1 98.5 136 VAL B CA 1
ATOM 3080 C C . VAL B 1 136 ? 16.922 15.141 -1.493 1 98.5 136 VAL B C 1
ATOM 3082 O O . VAL B 1 136 ? 15.75 15.195 -1.878 1 98.5 136 VAL B O 1
ATOM 3085 N N . ALA B 1 137 ? 17.969 15.312 -2.291 1 98.62 137 ALA B N 1
ATOM 3086 C CA . ALA B 1 137 ? 17.766 15.656 -3.697 1 98.62 137 ALA B CA 1
ATOM 3087 C C . ALA B 1 137 ? 17.094 14.516 -4.445 1 98.62 137 ALA B C 1
ATOM 3089 O O . ALA B 1 137 ? 16.203 14.742 -5.273 1 98.62 137 ALA B O 1
ATOM 3090 N N . GLN B 1 138 ? 17.5 13.328 -4.152 1 98.19 138 GLN B N 1
ATOM 3091 C CA . GLN B 1 138 ? 16.891 12.164 -4.785 1 98.19 138 GLN B CA 1
ATOM 3092 C C . GLN B 1 138 ? 15.422 12.016 -4.395 1 98.19 138 GLN B C 1
ATOM 3094 O O . GLN B 1 138 ? 14.57 11.742 -5.242 1 98.19 138 GLN B O 1
ATOM 3099 N N . SER B 1 139 ? 15.164 12.234 -3.145 1 98.56 139 SER B N 1
ATOM 3100 C CA . SER B 1 139 ? 13.789 12.125 -2.664 1 98.56 139 SER B CA 1
ATOM 3101 C C . SER B 1 139 ? 12.914 13.242 -3.227 1 98.56 139 SER B C 1
ATOM 3103 O O . SER B 1 139 ? 11.734 13.031 -3.506 1 98.56 139 SER B O 1
ATOM 3105 N N . GLU B 1 140 ? 13.484 14.375 -3.342 1 98.62 140 GLU B N 1
ATOM 3106 C CA . GLU B 1 140 ? 12.75 15.5 -3.916 1 98.62 140 GLU B CA 1
ATOM 3107 C C . GLU B 1 140 ? 12.398 15.242 -5.375 1 98.62 140 GLU B C 1
ATOM 3109 O O . GLU B 1 140 ? 11.297 15.57 -5.824 1 98.62 140 GLU B O 1
ATOM 3114 N N . ALA B 1 141 ? 13.367 14.703 -6.094 1 98.69 141 ALA B N 1
ATOM 3115 C CA . ALA B 1 141 ? 13.109 14.359 -7.492 1 98.69 141 ALA B CA 1
ATOM 3116 C C . ALA B 1 141 ? 11.961 13.359 -7.613 1 98.69 141 ALA B C 1
ATOM 3118 O O . ALA B 1 141 ? 11.094 13.5 -8.477 1 98.69 141 ALA B O 1
ATOM 3119 N N . ARG B 1 142 ? 11.922 12.398 -6.762 1 98.44 142 ARG B N 1
ATOM 3120 C CA . ARG B 1 142 ? 10.852 11.406 -6.75 1 98.44 142 ARG B CA 1
ATOM 3121 C C . ARG B 1 142 ? 9.516 12.047 -6.391 1 98.44 142 ARG B C 1
ATOM 3123 O O . ARG B 1 142 ? 8.484 11.719 -6.98 1 98.44 142 ARG B O 1
ATOM 3130 N N . LEU B 1 143 ? 9.578 12.891 -5.434 1 98.81 143 LEU B N 1
ATOM 3131 C CA . LEU B 1 143 ? 8.375 13.602 -5.008 1 98.81 143 LEU B CA 1
ATOM 3132 C C . LEU B 1 143 ? 7.793 14.414 -6.156 1 98.81 143 LEU B C 1
ATOM 3134 O O . LEU B 1 143 ? 6.582 14.375 -6.402 1 98.81 143 LEU B O 1
ATOM 3138 N N . ASN B 1 144 ? 8.633 15.117 -6.848 1 98.75 144 ASN B N 1
ATOM 3139 C CA . ASN B 1 144 ? 8.172 15.914 -7.977 1 98.75 144 ASN B CA 1
ATOM 3140 C C . ASN B 1 144 ? 7.559 15.047 -9.07 1 98.75 144 ASN B C 1
ATOM 3142 O O . ASN B 1 144 ? 6.551 15.422 -9.672 1 98.75 144 ASN B O 1
ATOM 3146 N N . LYS B 1 145 ? 8.164 13.93 -9.305 1 98.44 145 LYS B N 1
ATOM 3147 C CA . LYS B 1 145 ? 7.598 13 -10.273 1 98.44 145 LYS B CA 1
ATOM 3148 C C . LYS B 1 145 ? 6.219 12.516 -9.828 1 98.44 145 LYS B C 1
ATOM 3150 O O . LYS B 1 145 ? 5.293 12.43 -10.633 1 98.44 145 LYS B O 1
ATOM 3155 N N . CYS B 1 146 ? 6.062 12.227 -8.57 1 98.62 146 CYS B N 1
ATOM 3156 C CA . CYS B 1 146 ? 4.793 11.766 -8.023 1 98.62 146 CYS B CA 1
ATOM 3157 C C . CYS B 1 146 ? 3.727 12.844 -8.141 1 98.62 146 CYS B C 1
ATOM 3159 O O . CYS B 1 146 ? 2.576 12.555 -8.469 1 98.62 146 CYS B O 1
ATOM 3161 N N . LEU B 1 147 ? 4.086 14.055 -7.852 1 98.81 147 LEU B N 1
ATOM 3162 C CA . LEU B 1 147 ? 3.15 15.164 -7.965 1 98.81 147 LEU B CA 1
ATOM 3163 C C . LEU B 1 147 ? 2.688 15.344 -9.406 1 98.81 147 LEU B C 1
ATOM 3165 O O . LEU B 1 147 ? 1.506 15.586 -9.656 1 98.81 147 LEU B O 1
ATOM 3169 N N . ALA B 1 148 ? 3.617 15.211 -10.305 1 98.5 148 ALA B N 1
ATOM 3170 C CA . ALA B 1 148 ? 3.268 15.305 -11.719 1 98.5 148 ALA B CA 1
ATOM 3171 C C . ALA B 1 148 ? 2.277 14.211 -12.109 1 98.5 148 ALA B C 1
ATOM 3173 O O . ALA B 1 148 ? 1.287 14.477 -12.797 1 98.5 148 ALA B O 1
ATOM 3174 N N . GLU B 1 149 ? 2.539 13.023 -11.695 1 97.88 149 GLU B N 1
ATOM 3175 C CA . GLU B 1 149 ? 1.653 11.898 -11.977 1 97.88 149 GLU B CA 1
ATOM 3176 C C . GLU B 1 149 ? 0.288 12.094 -11.328 1 97.88 149 GLU B C 1
ATOM 3178 O O . GLU B 1 149 ? -0.742 11.766 -11.922 1 97.88 149 GLU B O 1
ATOM 3183 N N . PHE B 1 150 ? 0.309 12.57 -10.156 1 98.56 150 PHE B N 1
ATOM 3184 C CA . PHE B 1 150 ? -0.94 12.836 -9.453 1 98.56 150 PHE B CA 1
ATOM 3185 C C . PHE B 1 150 ? -1.794 13.836 -10.227 1 98.56 150 PHE B C 1
ATOM 3187 O O . PHE B 1 150 ? -2.975 13.586 -10.484 1 98.56 150 PHE B O 1
ATOM 3194 N N . GLU B 1 151 ? -1.184 14.922 -10.555 1 98 151 GLU B N 1
ATOM 3195 C CA . GLU B 1 151 ? -1.933 15.945 -11.273 1 98 151 GLU B CA 1
ATOM 3196 C C . GLU B 1 151 ? -2.469 15.414 -12.602 1 98 151 GLU B C 1
ATOM 3198 O O . GLU B 1 151 ? -3.617 15.672 -12.961 1 98 151 GLU B O 1
ATOM 3203 N N . GLN B 1 152 ? -1.698 14.648 -13.219 1 96.5 152 GLN B N 1
ATOM 3204 C CA . GLN B 1 152 ? -2.041 14.148 -14.547 1 96.5 152 GLN B CA 1
ATOM 3205 C C . GLN B 1 152 ? -3.135 13.086 -14.477 1 96.5 152 GLN B C 1
ATOM 3207 O O . GLN B 1 152 ? -4.051 13.078 -15.297 1 96.5 152 GLN B O 1
ATOM 3212 N N . HIS B 1 153 ? -3.059 12.227 -13.477 1 96.69 153 HIS B N 1
ATOM 3213 C CA . HIS B 1 153 ? -3.855 11.016 -13.562 1 96.69 153 HIS B CA 1
ATOM 3214 C C . HIS B 1 153 ? -5.043 11.062 -12.609 1 96.69 153 HIS B C 1
ATOM 3216 O O . HIS B 1 153 ? -6.027 10.344 -12.797 1 96.69 153 HIS B O 1
ATOM 3222 N N . TRP B 1 154 ? -4.957 11.938 -11.633 1 97.69 154 TRP B N 1
ATOM 3223 C CA . TRP B 1 154 ? -5.992 11.852 -10.609 1 97.69 154 TRP B CA 1
ATOM 3224 C C . TRP B 1 154 ? -6.844 13.117 -10.586 1 97.69 154 TRP B C 1
ATOM 3226 O O . TRP B 1 154 ? -7.93 13.141 -10.008 1 97.69 154 TRP B O 1
ATOM 3236 N N . LEU B 1 155 ? -6.332 14.18 -11.258 1 97 155 LEU B N 1
ATOM 3237 C CA . LEU B 1 155 ? -7.074 15.438 -11.281 1 97 155 LEU B CA 1
ATOM 3238 C C . LEU B 1 155 ? -7.52 15.773 -12.703 1 97 155 LEU B C 1
ATOM 3240 O O . LEU B 1 155 ? -7.082 16.781 -13.273 1 97 155 LEU B O 1
ATOM 3244 N N . LYS B 1 156 ? -8.539 14.977 -13.273 1 86.81 156 LYS B N 1
ATOM 3245 C CA . LYS B 1 156 ? -8.922 15.062 -14.68 1 86.81 156 LYS B CA 1
ATOM 3246 C C . LYS B 1 156 ? -10.281 15.75 -14.836 1 86.81 156 LYS B C 1
ATOM 3248 O O . LYS B 1 156 ? -10.992 15.508 -15.812 1 86.81 156 LYS B O 1
ATOM 3253 N N . GLY B 1 157 ? -10.664 16.5 -13.93 1 79.06 157 GLY B N 1
ATOM 3254 C CA . GLY B 1 157 ? -11.82 17.312 -14.273 1 79.06 157 GLY B CA 1
ATOM 3255 C C . GLY B 1 157 ? -12.945 17.203 -13.266 1 79.06 157 GLY B C 1
ATOM 3256 O O . GLY B 1 157 ? -13.938 17.938 -13.359 1 79.06 157 GLY B O 1
ATOM 3257 N N . GLU B 1 158 ? -12.938 16.234 -12.453 1 82.69 158 GLU B N 1
ATOM 3258 C CA . GLU B 1 158 ? -13.953 16.219 -11.406 1 82.69 158 GLU B CA 1
ATOM 3259 C C . GLU B 1 158 ? -13.68 17.297 -10.367 1 82.69 158 GLU B C 1
ATOM 3261 O O . GLU B 1 158 ? -12.594 17.875 -10.32 1 82.69 158 GLU B O 1
ATOM 3266 N N . LYS B 1 159 ? -14.75 17.594 -9.68 1 92.06 159 LYS B N 1
ATOM 3267 C CA . LYS B 1 159 ? -14.586 18.609 -8.633 1 92.06 159 LYS B CA 1
ATOM 3268 C C . LYS B 1 159 ? -13.508 18.188 -7.637 1 92.06 159 LYS B C 1
ATOM 3270 O O . LYS B 1 159 ? -12.625 18.969 -7.301 1 92.06 159 LYS B O 1
ATOM 3275 N N . TYR B 1 160 ? -13.617 16.969 -7.25 1 97.06 160 TYR B N 1
ATOM 3276 C CA . TYR B 1 160 ? -12.578 16.375 -6.406 1 97.06 160 TYR B CA 1
ATOM 3277 C C . TYR B 1 160 ? -11.75 15.367 -7.184 1 97.06 160 TYR B C 1
ATOM 3279 O O . TYR B 1 160 ? -11.602 15.484 -8.406 1 97.06 160 TYR B O 1
ATOM 3287 N N . MET B 1 161 ? -11.047 14.477 -6.578 1 96.81 161 MET B N 1
ATOM 3288 C CA . MET B 1 161 ? -10.125 13.586 -7.277 1 96.81 161 MET B CA 1
ATOM 3289 C C . MET B 1 161 ? -10.875 12.633 -8.195 1 96.81 161 MET B C 1
ATOM 3291 O O . MET B 1 161 ? -10.484 12.43 -9.344 1 96.81 161 MET B O 1
ATOM 3295 N N . ILE B 1 162 ? -11.891 11.977 -7.586 1 95 162 ILE B N 1
ATOM 3296 C CA . ILE B 1 162 ? -12.5 10.859 -8.289 1 95 162 ILE B CA 1
ATOM 3297 C C . ILE B 1 162 ? -13.977 11.164 -8.555 1 95 162 ILE B C 1
ATOM 3299 O O . ILE B 1 162 ? -14.516 10.797 -9.602 1 95 162 ILE B O 1
ATOM 3303 N N . THR B 1 163 ? -14.625 11.828 -7.629 1 90.94 163 THR B N 1
ATOM 3304 C CA . THR B 1 163 ? -16.047 12.156 -7.734 1 90.94 163 THR B CA 1
ATOM 3305 C C . THR B 1 163 ? -16.266 13.656 -7.535 1 90.94 163 THR B C 1
ATOM 3307 O O . THR B 1 163 ? -15.328 14.398 -7.258 1 90.94 163 THR B O 1
ATOM 3310 N N . SER B 1 164 ? -17.547 13.984 -7.742 1 93.5 164 SER B N 1
ATOM 3311 C CA . SER B 1 164 ? -17.922 15.367 -7.484 1 93.5 164 SER B CA 1
ATOM 3312 C C . SER B 1 164 ? -18.078 15.633 -5.992 1 93.5 164 SER B C 1
ATOM 3314 O O . SER B 1 164 ? -18.281 16.781 -5.574 1 93.5 164 SER B O 1
ATOM 3316 N N . ASN B 1 165 ? -18.016 14.578 -5.23 1 95.44 165 ASN B N 1
ATOM 3317 C CA . ASN B 1 165 ? -18.016 14.68 -3.773 1 95.44 165 ASN B CA 1
ATOM 3318 C C . ASN B 1 165 ? -16.672 14.227 -3.188 1 95.44 165 ASN B C 1
ATOM 3320 O O . ASN B 1 165 ? -15.984 13.398 -3.781 1 95.44 165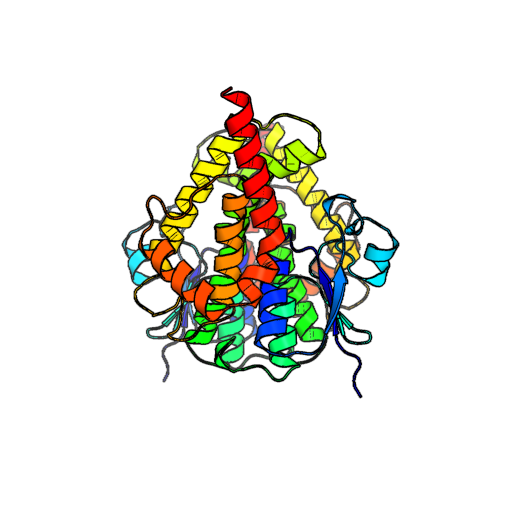 ASN B O 1
ATOM 3324 N N . ILE B 1 166 ? -16.375 14.781 -2.053 1 97.5 166 ILE B N 1
ATOM 3325 C CA . ILE B 1 166 ? -15.164 14.406 -1.342 1 97.5 166 ILE B CA 1
ATOM 3326 C C . ILE B 1 166 ? -15.25 12.938 -0.914 1 97.5 166 ILE B C 1
ATOM 3328 O O . ILE B 1 166 ? -16.312 12.469 -0.493 1 97.5 166 ILE B O 1
ATOM 3332 N N . THR B 1 167 ? -14.141 12.211 -1.042 1 98.12 167 THR B N 1
ATOM 3333 C CA . THR B 1 167 ? -14.07 10.805 -0.649 1 98.12 167 THR B CA 1
ATOM 3334 C C . THR B 1 167 ? -12.859 10.562 0.257 1 98.12 167 THR B C 1
ATOM 3336 O O . THR B 1 167 ? -12.086 11.484 0.524 1 98.12 167 THR B O 1
ATOM 3339 N N . ILE B 1 168 ? -12.656 9.367 0.677 1 98.38 168 ILE B N 1
ATOM 3340 C CA . ILE B 1 168 ? -11.508 8.938 1.463 1 98.38 168 ILE B CA 1
ATOM 3341 C C . ILE B 1 168 ? -10.227 9.164 0.661 1 98.38 168 ILE B C 1
ATOM 3343 O O . ILE B 1 168 ? -9.188 9.523 1.222 1 98.38 168 ILE B O 1
ATOM 3347 N N . ALA B 1 169 ? -10.289 8.992 -0.654 1 98.5 169 ALA B N 1
ATOM 3348 C CA . ALA B 1 169 ? -9.125 9.227 -1.499 1 98.5 169 ALA B CA 1
ATOM 3349 C C . ALA B 1 169 ? -8.617 10.664 -1.356 1 98.5 169 ALA B C 1
ATOM 3351 O O . ALA B 1 169 ? -7.41 10.898 -1.288 1 98.5 169 ALA B O 1
ATOM 3352 N N . ASP B 1 170 ? -9.516 11.625 -1.299 1 98.75 170 ASP B N 1
ATOM 3353 C CA . ASP B 1 170 ? -9.141 13.031 -1.117 1 98.75 170 ASP B CA 1
ATOM 3354 C C . ASP B 1 170 ? -8.484 13.25 0.242 1 98.75 170 ASP B C 1
ATOM 3356 O O . ASP B 1 170 ? -7.516 14.008 0.353 1 98.75 170 ASP B O 1
ATOM 3360 N N . LEU B 1 171 ? -9 12.578 1.261 1 98.75 171 LEU B N 1
ATOM 3361 C CA . LEU B 1 171 ? -8.469 12.688 2.613 1 98.75 171 LEU B CA 1
ATOM 3362 C C . LEU B 1 171 ? -7.023 12.211 2.668 1 98.75 171 LEU B C 1
ATOM 3364 O O . LEU B 1 171 ? -6.16 12.883 3.229 1 98.75 171 LEU B O 1
ATOM 3368 N N . LEU B 1 172 ? -6.848 11.07 2.08 1 98.88 172 LEU B N 1
ATOM 3369 C CA . LEU B 1 172 ? -5.496 10.516 2.068 1 98.88 172 LEU B CA 1
ATOM 3370 C C . LEU B 1 172 ? -4.543 11.422 1.302 1 98.88 172 LEU B C 1
ATOM 3372 O O . LEU B 1 172 ? -3.475 11.773 1.808 1 98.88 172 LEU B O 1
ATOM 3376 N N . ALA B 1 173 ? -4.934 11.828 0.168 1 98.88 173 ALA B N 1
ATOM 3377 C CA . ALA B 1 173 ? -4.07 12.594 -0.728 1 98.88 173 ALA B CA 1
ATOM 3378 C C . ALA B 1 173 ? -3.689 13.938 -0.109 1 98.88 173 ALA B C 1
ATOM 3380 O O . ALA B 1 173 ? -2.525 14.344 -0.163 1 98.88 173 ALA B O 1
ATOM 3381 N N . ILE B 1 174 ? -4.652 14.625 0.467 1 98.94 174 ILE B N 1
ATOM 3382 C CA . ILE B 1 174 ? -4.359 15.961 0.964 1 98.94 174 ILE B CA 1
ATOM 3383 C C . ILE B 1 174 ? -3.383 15.875 2.133 1 98.94 174 ILE B C 1
ATOM 3385 O O . ILE B 1 174 ? -2.498 16.719 2.275 1 98.94 174 ILE B O 1
ATOM 3389 N N . CYS B 1 175 ? -3.531 14.859 2.98 1 98.94 175 CYS B N 1
ATOM 3390 C CA . CYS B 1 175 ? -2.617 14.688 4.105 1 98.94 175 CYS B CA 1
ATOM 3391 C C . CYS B 1 175 ? -1.218 14.328 3.619 1 98.94 175 CYS B C 1
ATOM 3393 O O . CYS B 1 175 ? -0.222 14.773 4.191 1 98.94 175 CYS B O 1
ATOM 3395 N N . GLU B 1 176 ? -1.144 13.523 2.576 1 98.81 176 GLU B N 1
ATOM 3396 C CA . GLU B 1 176 ? 0.14 13.164 1.981 1 98.81 176 GLU B CA 1
ATOM 3397 C C . GLU B 1 176 ? 0.84 14.383 1.396 1 98.81 176 GLU B C 1
ATOM 3399 O O . GLU B 1 176 ? 2.008 14.641 1.696 1 98.81 176 GLU B O 1
ATOM 3404 N N . ILE B 1 177 ? 0.146 15.164 0.679 1 98.75 177 ILE B N 1
ATOM 3405 C CA . ILE B 1 177 ? 0.707 16.297 -0.05 1 98.75 177 ILE B CA 1
ATOM 3406 C C . ILE B 1 177 ? 1.049 17.422 0.925 1 98.75 177 ILE B C 1
ATOM 3408 O O . ILE B 1 177 ? 1.996 18.188 0.702 1 98.75 177 ILE B O 1
ATOM 3412 N N . ASP B 1 178 ? 0.381 17.453 2.072 1 98.62 178 ASP B N 1
ATOM 3413 C CA . ASP B 1 178 ? 0.632 18.484 3.082 1 98.62 178 ASP B CA 1
ATOM 3414 C C . ASP B 1 178 ? 1.943 18.219 3.82 1 98.62 178 ASP B C 1
ATOM 3416 O O . ASP B 1 178 ? 2.578 19.141 4.32 1 98.62 178 ASP B O 1
ATOM 3420 N N . GLN B 1 179 ? 2.35 17 3.871 1 98.31 179 GLN B N 1
ATOM 3421 C CA . GLN B 1 179 ? 3.447 16.594 4.746 1 98.31 179 GLN B CA 1
ATOM 3422 C C . GLN B 1 179 ? 4.742 17.312 4.367 1 98.31 179 GLN B C 1
ATOM 3424 O O . GLN B 1 179 ? 5.422 17.875 5.227 1 98.31 179 GLN B O 1
ATOM 3429 N N . PRO B 1 180 ? 5.129 17.359 3.096 1 98.31 180 PRO B N 1
ATOM 3430 C CA . PRO B 1 180 ? 6.391 18 2.738 1 98.31 180 PRO B CA 1
ATOM 3431 C C . PRO B 1 180 ? 6.367 19.516 2.975 1 98.31 180 PRO B C 1
ATOM 3433 O O . PRO B 1 180 ? 7.422 20.141 3.076 1 98.31 180 PRO B O 1
ATOM 3436 N N . LYS B 1 181 ? 5.203 20.125 3.072 1 97.69 181 LYS B N 1
ATOM 3437 C CA . LYS B 1 181 ? 5.102 21.547 3.371 1 97.69 181 LYS B CA 1
ATOM 3438 C C . LYS B 1 181 ? 5.727 21.875 4.723 1 97.69 181 LYS B C 1
ATOM 3440 O O . LYS B 1 181 ? 6.254 22.969 4.922 1 97.69 181 LYS B O 1
ATOM 3445 N N . ALA B 1 182 ? 5.676 20.938 5.598 1 97.19 182 ALA B N 1
ATOM 3446 C CA . ALA B 1 182 ? 6.211 21.094 6.941 1 97.19 182 ALA B CA 1
ATOM 3447 C C . ALA B 1 182 ? 7.688 21.5 6.898 1 97.19 182 ALA B C 1
ATOM 3449 O O . ALA B 1 182 ? 8.172 22.203 7.785 1 97.19 182 ALA B O 1
ATOM 3450 N N . VAL B 1 183 ? 8.312 21.078 5.793 1 97.5 183 VAL B N 1
ATOM 3451 C CA . VAL B 1 183 ? 9.758 21.281 5.766 1 97.5 183 VAL B CA 1
ATOM 3452 C C . VAL B 1 183 ? 10.133 22.172 4.59 1 97.5 183 VAL B C 1
ATOM 3454 O O . VAL B 1 183 ? 11.219 22.031 4.02 1 97.5 183 VAL B O 1
ATOM 3457 N N . GLY B 1 184 ? 9.156 22.938 4.172 1 96 184 GLY B N 1
ATOM 3458 C CA . GLY B 1 184 ? 9.438 24.047 3.285 1 96 184 GLY B CA 1
ATOM 3459 C C . GLY B 1 184 ? 9.227 23.719 1.82 1 96 184 GLY B C 1
ATOM 3460 O O . GLY B 1 184 ? 9.555 24.516 0.943 1 96 184 GLY B O 1
ATOM 3461 N N . PHE B 1 185 ? 8.773 22.562 1.537 1 97.94 185 PHE B N 1
ATOM 3462 C CA . PHE B 1 185 ? 8.5 22.203 0.151 1 97.94 185 PHE B CA 1
ATOM 3463 C C . PHE B 1 185 ? 7.156 22.75 -0.302 1 97.94 185 PHE B C 1
ATOM 3465 O O . PHE B 1 185 ? 6.148 22.609 0.398 1 97.94 185 PHE B O 1
ATOM 3472 N N . ASN B 1 186 ? 7.098 23.391 -1.438 1 98 186 ASN B N 1
ATOM 3473 C CA . ASN B 1 186 ? 5.855 23.906 -2 1 98 186 ASN B CA 1
ATOM 3474 C C . ASN B 1 186 ? 5.297 22.984 -3.076 1 98 186 ASN B C 1
ATOM 3476 O O . ASN B 1 186 ? 5.73 23.031 -4.23 1 98 186 ASN B O 1
ATOM 3480 N N . PRO B 1 187 ? 4.293 22.234 -2.803 1 98.5 187 PRO B N 1
ATOM 3481 C CA . PRO B 1 187 ? 3.775 21.266 -3.77 1 98.5 187 PRO B CA 1
ATOM 3482 C C . PRO B 1 187 ? 2.924 21.906 -4.859 1 98.5 187 PRO B C 1
ATOM 3484 O O . PRO B 1 187 ? 2.475 21.234 -5.785 1 98.5 187 PRO B O 1
ATOM 3487 N N . PHE B 1 188 ? 2.756 23.234 -4.82 1 98.19 188 PHE B N 1
ATOM 3488 C CA . PHE B 1 188 ? 1.833 23.906 -5.719 1 98.19 188 PHE B CA 1
ATOM 3489 C C . PHE B 1 188 ? 2.59 24.609 -6.844 1 98.19 188 PHE B C 1
ATOM 3491 O O . PHE B 1 188 ? 1.996 25 -7.852 1 98.19 188 PHE B O 1
ATOM 3498 N N . LYS B 1 189 ? 3.82 24.844 -6.629 1 96.5 189 LYS B N 1
ATOM 3499 C CA . LYS B 1 189 ? 4.629 25.703 -7.488 1 96.5 189 LYS B CA 1
ATOM 3500 C C . LYS B 1 189 ? 4.449 25.344 -8.961 1 96.5 189 LYS B C 1
ATOM 3502 O O . LYS B 1 189 ? 4.234 26.219 -9.797 1 96.5 189 LYS B O 1
ATOM 3507 N N . ASN B 1 190 ? 4.453 24.125 -9.445 1 96.62 190 ASN B N 1
ATOM 3508 C CA . ASN B 1 190 ? 4.383 23.719 -10.844 1 96.62 190 ASN B CA 1
ATOM 3509 C C . ASN B 1 190 ? 3.113 22.922 -11.125 1 96.62 190 ASN B C 1
ATOM 3511 O O . ASN B 1 190 ? 2.996 22.281 -12.172 1 96.62 190 ASN B O 1
ATOM 3515 N N . TYR B 1 191 ? 2.166 23.016 -10.156 1 97.81 191 TYR B N 1
ATOM 3516 C CA . TYR B 1 191 ? 1.01 22.141 -10.266 1 97.81 191 TYR B CA 1
ATOM 3517 C C . TYR B 1 191 ? -0.271 22.859 -9.875 1 97.81 191 TYR B C 1
ATOM 3519 O O . TYR B 1 191 ? -0.82 22.641 -8.797 1 97.81 191 TYR B O 1
ATOM 3527 N N . PRO B 1 192 ? -0.804 23.641 -10.797 1 97.12 192 PRO B N 1
ATOM 3528 C CA . PRO B 1 192 ? -1.955 24.5 -10.484 1 97.12 192 PRO B CA 1
ATOM 3529 C C . PRO B 1 192 ? -3.215 23.688 -10.172 1 97.12 192 PRO B C 1
ATOM 3531 O O . PRO B 1 192 ? -4.043 24.109 -9.359 1 97.12 192 PRO B O 1
ATOM 3534 N N . ARG B 1 193 ? -3.371 22.578 -10.852 1 97.62 193 ARG B N 1
ATOM 3535 C CA . ARG B 1 193 ? -4.566 21.781 -10.578 1 97.62 193 ARG B CA 1
ATOM 3536 C C . ARG B 1 193 ? -4.512 21.188 -9.18 1 97.62 193 ARG B C 1
ATOM 3538 O O . ARG B 1 193 ? -5.547 21 -8.539 1 97.62 193 ARG B O 1
ATOM 3545 N N . ILE B 1 194 ? -3.277 20.828 -8.711 1 98.56 194 ILE B N 1
ATOM 3546 C CA . ILE B 1 194 ? -3.137 20.375 -7.332 1 98.56 194 ILE B CA 1
ATOM 3547 C C . ILE B 1 194 ? -3.523 21.516 -6.383 1 98.56 194 ILE B C 1
ATOM 3549 O O . ILE B 1 194 ? -4.211 21.281 -5.383 1 98.56 194 ILE B O 1
ATOM 3553 N N . ALA B 1 195 ? -3.098 22.703 -6.703 1 98.25 195 ALA B N 1
ATOM 3554 C CA . ALA B 1 195 ? -3.412 23.844 -5.863 1 98.25 195 ALA B CA 1
ATOM 3555 C C . ALA B 1 195 ? -4.922 24.047 -5.758 1 98.25 195 ALA B C 1
ATOM 3557 O O . ALA B 1 195 ? -5.453 24.219 -4.656 1 98.25 195 ALA B O 1
ATOM 3558 N N . ASP B 1 196 ? -5.59 24.016 -6.863 1 97.81 196 ASP B N 1
ATOM 3559 C CA . ASP B 1 196 ? -7.035 24.219 -6.898 1 97.81 196 ASP B CA 1
ATOM 3560 C C . ASP B 1 196 ? -7.762 23.125 -6.113 1 97.81 196 ASP B C 1
ATOM 3562 O O . ASP B 1 196 ? -8.633 23.422 -5.289 1 97.81 196 ASP B O 1
ATOM 3566 N N . TRP B 1 197 ? -7.418 21.906 -6.387 1 98.44 197 TRP B N 1
ATOM 3567 C CA . TRP B 1 197 ? -8.008 20.75 -5.699 1 98.44 197 TRP B CA 1
ATOM 3568 C C . TRP B 1 197 ? -7.77 20.844 -4.195 1 98.44 197 TRP B C 1
ATOM 3570 O O . TRP B 1 197 ? -8.672 20.578 -3.398 1 98.44 197 TRP B O 1
ATOM 3580 N N . HIS B 1 198 ? -6.543 21.203 -3.865 1 98.62 198 HIS B N 1
ATOM 3581 C CA . HIS B 1 198 ? -6.168 21.312 -2.461 1 98.62 198 HIS B CA 1
ATOM 3582 C C . HIS B 1 198 ? -7.031 22.328 -1.729 1 98.62 198 HIS B C 1
ATOM 3584 O O . HIS B 1 198 ? -7.535 22.047 -0.638 1 98.62 198 HIS B O 1
ATOM 3590 N N . GLU B 1 199 ? -7.172 23.469 -2.293 1 98.19 199 GLU B N 1
ATOM 3591 C CA . GLU B 1 199 ? -7.977 24.516 -1.684 1 98.19 199 GLU B CA 1
ATOM 3592 C C . GLU B 1 199 ? -9.422 24.078 -1.494 1 98.19 199 GLU B C 1
ATOM 3594 O O . GLU B 1 199 ? -10.008 24.281 -0.429 1 98.19 199 GLU B O 1
ATOM 3599 N N . LEU B 1 200 ? -9.977 23.516 -2.469 1 97.94 200 LEU B N 1
ATOM 3600 C CA . LEU B 1 200 ? -11.344 23.016 -2.422 1 97.94 200 LEU B CA 1
ATOM 3601 C C . LEU B 1 200 ? -11.492 21.953 -1.335 1 97.94 200 LEU B C 1
ATOM 3603 O O . LEU B 1 200 ? -12.453 21.984 -0.566 1 97.94 200 LEU B O 1
ATOM 3607 N N . THR B 1 201 ? -10.555 21 -1.312 1 98.62 201 THR B N 1
ATOM 3608 C CA . THR B 1 201 ? -10.594 19.891 -0.363 1 98.62 201 THR B CA 1
ATOM 3609 C C . THR B 1 201 ? -10.422 20.406 1.066 1 98.62 201 THR B C 1
ATOM 3611 O O . THR B 1 201 ? -11.156 20 1.969 1 98.62 201 THR B O 1
ATOM 3614 N N . ARG B 1 202 ? -9.484 21.297 1.203 1 98.56 202 ARG B N 1
ATOM 3615 C CA . ARG B 1 202 ? -9.266 21.922 2.508 1 98.56 202 ARG B CA 1
ATOM 3616 C C . ARG B 1 202 ? -10.531 22.578 3.025 1 98.56 202 ARG B C 1
ATOM 3618 O O . ARG B 1 202 ? -10.938 22.359 4.168 1 98.56 202 ARG B O 1
ATOM 3625 N N . GLU B 1 203 ? -11.148 23.328 2.223 1 98.38 203 GLU B N 1
ATOM 3626 C CA . GLU B 1 203 ? -12.359 24.047 2.605 1 98.38 203 GLU B CA 1
ATOM 3627 C C . GLU B 1 203 ? -13.469 23.078 3.014 1 98.38 203 GLU B C 1
ATOM 3629 O O . GLU B 1 203 ? -14.18 23.312 3.994 1 98.38 203 GLU B O 1
ATOM 3634 N N . ALA B 1 204 ? -13.586 22.031 2.332 1 98.31 204 ALA B N 1
ATOM 3635 C CA . ALA B 1 204 ? -14.625 21.047 2.602 1 98.31 204 ALA B CA 1
ATOM 3636 C C . ALA B 1 204 ? -14.375 20.344 3.932 1 98.31 204 ALA B C 1
ATOM 3638 O O . ALA B 1 204 ? -15.297 19.766 4.512 1 98.31 204 ALA B O 1
ATOM 3639 N N . LEU B 1 205 ? -13.164 20.391 4.449 1 98.62 205 LEU B N 1
ATOM 3640 C CA . LEU B 1 205 ? -12.789 19.594 5.617 1 98.62 205 LEU B CA 1
ATOM 3641 C C . LEU B 1 205 ? -12.648 20.484 6.852 1 98.62 205 LEU B C 1
ATOM 3643 O O . LEU B 1 205 ? -12.406 19.984 7.953 1 98.62 205 LEU B O 1
ATOM 3647 N N . GLU B 1 206 ? -12.82 21.781 6.637 1 98.69 206 GLU B N 1
ATOM 3648 C CA . GLU B 1 206 ? -12.75 22.656 7.801 1 98.69 206 GLU B CA 1
ATOM 3649 C C . GLU B 1 206 ? -13.898 22.375 8.773 1 98.69 206 GLU B C 1
ATOM 3651 O O . GLU B 1 206 ? -15.008 22.047 8.352 1 98.69 206 GLU B O 1
ATOM 3656 N N . PRO B 1 207 ? -13.633 22.516 10.109 1 98.69 207 PRO B N 1
ATOM 3657 C CA . PRO B 1 207 ? -12.414 22.984 10.773 1 98.69 207 PRO B CA 1
ATOM 3658 C C . PRO B 1 207 ? -11.414 21.859 11.039 1 98.69 207 PRO B C 1
ATOM 3660 O O . PRO B 1 207 ? -10.352 22.094 11.617 1 98.69 207 PRO B O 1
ATOM 3663 N N . TYR B 1 208 ? -11.766 20.641 10.633 1 98.81 208 TYR B N 1
ATOM 3664 C CA . TYR B 1 208 ? -10.977 19.469 10.984 1 98.81 208 TYR B CA 1
ATOM 3665 C C . TYR B 1 208 ? -9.625 19.484 10.281 1 98.81 208 TYR B C 1
ATOM 3667 O O . TYR B 1 208 ? -8.633 19 10.828 1 98.81 208 TYR B O 1
ATOM 3675 N N . TYR B 1 209 ? -9.594 20.078 9.102 1 98.81 209 TYR B N 1
ATOM 3676 C CA . TYR B 1 209 ? -8.328 20.234 8.383 1 98.81 209 TYR B CA 1
ATOM 3677 C C . TYR B 1 209 ? -7.328 21.031 9.203 1 98.81 209 TYR B C 1
ATOM 3679 O O . TYR B 1 209 ? -6.188 20.594 9.398 1 98.81 209 TYR B O 1
ATOM 3687 N N . HIS B 1 210 ? -7.777 22.156 9.664 1 98.38 210 HIS B N 1
ATOM 3688 C CA . HIS B 1 210 ? -6.898 23 10.461 1 98.38 210 HIS B CA 1
ATOM 3689 C C . HIS B 1 210 ? -6.465 22.297 11.742 1 98.38 210 HIS B C 1
ATOM 3691 O O . HIS B 1 210 ? -5.297 22.359 12.125 1 98.38 210 HIS B O 1
ATOM 3697 N N . GLU B 1 211 ? -7.387 21.656 12.383 1 98.62 211 GLU B N 1
ATOM 3698 C CA . GLU B 1 211 ? -7.094 20.938 13.617 1 98.62 211 GLU B CA 1
ATOM 3699 C C . GLU B 1 211 ? -6.043 19.859 13.391 1 98.62 211 GLU B C 1
ATOM 3701 O O . GLU B 1 211 ? -5.09 19.734 14.156 1 98.62 211 GLU B O 1
ATOM 3706 N N . ALA B 1 212 ? -6.18 19.109 12.312 1 98.69 212 ALA B N 1
ATOM 3707 C CA . ALA B 1 212 ? -5.312 17.984 12.023 1 98.69 212 ALA B CA 1
ATOM 3708 C C . ALA B 1 212 ? -3.916 18.438 11.609 1 98.69 212 ALA B C 1
ATOM 3710 O O . ALA B 1 212 ? -2.938 17.719 11.781 1 98.69 212 ALA B O 1
ATOM 3711 N N . ASN B 1 213 ? -3.805 19.656 11.055 1 98.56 213 ASN B N 1
ATOM 3712 C CA . ASN B 1 213 ? -2.557 20.062 10.414 1 98.56 213 ASN B CA 1
ATOM 3713 C C . ASN B 1 213 ? -1.778 21.047 11.297 1 98.56 213 ASN B C 1
ATOM 3715 O O . ASN B 1 213 ? -0.753 21.578 10.875 1 98.56 213 ASN B O 1
ATOM 3719 N N . GLN B 1 214 ? -2.234 21.234 12.57 1 97.69 214 GLN B N 1
ATOM 3720 C CA . GLN B 1 214 ? -1.551 22.156 13.469 1 97.69 214 GLN B CA 1
ATOM 3721 C C . GLN B 1 214 ? -0.087 21.766 13.648 1 97.69 214 GLN B C 1
ATOM 3723 O O . GLN B 1 214 ? 0.792 22.625 13.68 1 97.69 214 GLN B O 1
ATOM 3728 N N . VAL B 1 215 ? 0.14 20.516 13.766 1 96.25 215 VAL B N 1
ATOM 3729 C CA . VAL B 1 215 ? 1.495 20.016 13.992 1 96.25 215 VAL B CA 1
ATOM 3730 C C . VAL B 1 215 ? 2.363 20.312 12.773 1 96.25 215 VAL B C 1
ATOM 3732 O O . VAL B 1 215 ? 3.518 20.719 12.906 1 96.25 215 VAL B O 1
ATOM 3735 N N . ILE B 1 216 ? 1.869 20.125 11.586 1 96.38 216 ILE B N 1
ATOM 3736 C CA . ILE B 1 216 ? 2.568 20.375 10.328 1 96.38 216 ILE B CA 1
ATOM 3737 C C . ILE B 1 216 ? 2.867 21.875 10.203 1 96.38 216 ILE B C 1
ATOM 3739 O O . ILE B 1 216 ? 3.973 22.25 9.812 1 96.38 216 ILE B O 1
ATOM 3743 N N . ASP B 1 217 ? 1.886 22.656 10.547 1 96.81 217 ASP B N 1
ATOM 3744 C CA . ASP B 1 217 ? 2.037 24.109 10.477 1 96.81 217 ASP B CA 1
ATOM 3745 C C . ASP B 1 217 ? 3.104 24.594 11.461 1 96.81 217 ASP B C 1
ATOM 3747 O O . ASP B 1 217 ? 3.877 25.5 11.148 1 96.81 217 ASP B O 1
ATOM 3751 N N . LYS B 1 218 ? 3.076 24.016 12.617 1 96.56 218 LYS B N 1
ATOM 3752 C CA . LYS B 1 218 ? 4.066 24.391 13.625 1 96.56 218 LYS B CA 1
ATOM 3753 C C . LYS B 1 218 ? 5.48 24.047 13.156 1 96.56 218 LYS B C 1
ATOM 3755 O O . LYS B 1 218 ? 6.398 24.859 13.328 1 96.56 218 LYS B O 1
ATOM 3760 N N . ILE B 1 219 ? 5.645 22.891 12.578 1 95.88 219 ILE B N 1
ATOM 3761 C CA . ILE B 1 219 ? 6.949 22.484 12.062 1 95.88 219 ILE B CA 1
ATOM 3762 C C . ILE B 1 219 ? 7.387 23.453 10.969 1 95.88 219 ILE B C 1
ATOM 3764 O O . ILE B 1 219 ? 8.531 23.906 10.945 1 95.88 219 ILE B O 1
ATOM 3768 N N . GLU B 1 220 ? 6.488 23.734 10.102 1 95.31 220 GLU B N 1
ATOM 3769 C CA . GLU B 1 220 ? 6.789 24.656 9.016 1 95.31 220 GLU B CA 1
ATOM 3770 C C . GLU B 1 220 ? 7.223 26.016 9.547 1 95.31 220 GLU B C 1
ATOM 3772 O O . GLU B 1 220 ? 8.188 26.609 9.055 1 95.31 220 GLU B O 1
ATOM 3777 N N . GLY B 1 221 ? 6.469 26.5 10.523 1 94.75 221 GLY B N 1
ATOM 3778 C CA . GLY B 1 221 ? 6.812 27.766 11.148 1 94.75 221 GLY B CA 1
ATOM 3779 C C . GLY B 1 221 ? 8.203 27.781 11.75 1 94.75 221 GLY B C 1
ATOM 3780 O O . GLY B 1 221 ? 8.938 28.766 11.594 1 94.75 221 GLY B O 1
ATOM 3781 N N . LYS B 1 222 ? 8.547 26.75 12.391 1 92.62 222 LYS B N 1
ATOM 3782 C CA . LYS B 1 222 ? 9.875 26.641 13 1 92.62 222 LYS B CA 1
ATOM 3783 C C . LYS B 1 222 ? 10.969 26.625 11.938 1 92.62 222 LYS B C 1
ATOM 3785 O O . LYS B 1 222 ? 12.047 27.188 12.133 1 92.62 222 LYS B O 1
ATOM 3790 N N . GLN B 1 223 ? 10.664 25.938 10.898 1 90.88 223 GLN B N 1
ATOM 3791 C CA . GLN B 1 223 ? 11.641 25.875 9.805 1 90.88 223 GLN B CA 1
ATOM 3792 C C . GLN B 1 223 ? 11.867 27.266 9.203 1 90.88 223 GLN B C 1
ATOM 3794 O O . GLN B 1 223 ? 13 27.609 8.875 1 90.88 223 GLN B O 1
ATOM 3799 N N . LYS B 1 224 ? 10.828 28 9.102 1 90.56 224 LYS B N 1
ATOM 3800 C CA . LYS B 1 224 ? 10.93 29.359 8.539 1 90.56 224 LYS B CA 1
ATOM 3801 C C . LYS B 1 224 ? 11.711 30.281 9.469 1 90.56 224 LYS B C 1
ATOM 3803 O O . LYS B 1 224 ? 12.508 31.094 9.008 1 90.56 224 LYS B O 1
ATOM 3808 N N . GLU B 1 225 ? 11.469 30.047 10.672 1 88.19 225 GLU B N 1
ATOM 3809 C CA . GLU B 1 225 ? 12.195 30.844 11.656 1 88.19 225 GLU B CA 1
ATOM 3810 C C . GLU B 1 225 ? 13.695 30.531 11.617 1 88.19 225 GLU B C 1
ATOM 3812 O O . GLU B 1 225 ? 14.516 31.438 11.742 1 88.19 225 GLU B O 1
ATOM 3817 N N . LYS B 1 226 ? 14.195 29.391 11.516 1 85.25 226 LYS B N 1
ATOM 3818 C CA . LYS B 1 226 ? 15.594 28.984 11.461 1 85.25 226 LYS B CA 1
ATOM 3819 C C . LYS B 1 226 ? 16.281 29.578 10.234 1 85.25 226 LYS B C 1
ATOM 3821 O O . LYS B 1 226 ? 17.438 29.984 10.312 1 85.25 226 LYS B O 1
ATOM 3826 N N . VAL B 1 227 ? 15.508 29.641 9.133 1 82.81 227 VAL B N 1
ATOM 3827 C CA . VAL B 1 227 ? 16.078 30.156 7.895 1 82.81 227 VAL B CA 1
ATOM 3828 C C . VAL B 1 227 ? 16.297 31.672 8.023 1 82.81 227 VAL B C 1
ATOM 3830 O O . VAL B 1 227 ? 17.312 32.188 7.57 1 82.81 227 VAL B O 1
ATOM 3833 N N . LEU B 1 228 ? 15.344 32.312 8.703 1 87.88 228 LEU B N 1
ATOM 3834 C CA . LEU B 1 228 ? 15.445 33.75 8.898 1 87.88 228 LEU B CA 1
ATOM 3835 C C . LEU B 1 228 ? 16.594 34.094 9.836 1 87.88 228 LEU B C 1
ATOM 3837 O O . LEU B 1 228 ? 17.297 35.094 9.633 1 87.88 228 LEU B O 1
ATOM 3841 N N . GLN B 1 229 ? 16.828 33.312 10.734 1 88.69 229 GLN B N 1
ATOM 3842 C CA . GLN B 1 229 ? 17.891 33.531 11.703 1 88.69 229 GLN B CA 1
ATOM 3843 C C . GLN B 1 229 ? 19.266 33.312 11.078 1 88.69 229 GLN B C 1
ATOM 3845 O O . GLN B 1 229 ? 20.25 33.938 11.461 1 88.69 229 GLN B O 1
ATOM 3850 N N . MET B 1 230 ? 19.344 32.344 10.227 1 79.5 230 MET B N 1
ATOM 3851 C CA . MET B 1 230 ? 20.609 32.031 9.555 1 79.5 230 MET B CA 1
ATOM 3852 C C . MET B 1 230 ? 20.969 33.125 8.562 1 79.5 230 MET B C 1
ATOM 3854 O O . MET B 1 230 ? 22.156 33.312 8.234 1 79.5 230 MET B O 1
ATOM 3858 N N . LYS B 1 231 ? 20.078 33.875 8.102 1 79.75 231 LYS B N 1
ATOM 3859 C CA . LYS B 1 231 ? 20.328 34.938 7.133 1 79.75 231 LYS B CA 1
ATOM 3860 C C . LYS B 1 231 ? 20.734 36.219 7.824 1 79.75 231 LYS B C 1
ATOM 3862 O O . LYS B 1 231 ? 21.234 37.156 7.18 1 79.75 231 LYS B O 1
ATOM 3867 N N . ASN B 1 232 ? 20.516 36.344 9.039 1 72.06 232 ASN B N 1
ATOM 3868 C CA . ASN B 1 232 ? 20.953 37.5 9.812 1 72.06 232 ASN B CA 1
ATOM 3869 C C . ASN B 1 232 ? 22.266 37.25 10.539 1 72.06 232 ASN B C 1
ATOM 3871 O O . ASN B 1 232 ? 23.078 38.156 10.727 1 72.06 232 ASN B O 1
#

Solvent-accessible surface area (backbone atoms only — not comparable to full-atom values): 24366 Å² total; per-residue (Å²): 128,87,70,57,31,33,40,36,28,33,55,85,38,43,59,23,27,28,50,51,37,48,35,60,74,43,65,52,68,61,41,84,40,84,40,49,68,93,77,45,50,39,70,35,67,65,34,28,76,72,51,28,80,82,41,55,71,29,25,33,32,52,77,89,46,64,43,43,44,52,68,25,45,51,52,45,47,58,71,74,43,84,52,67,56,59,45,63,46,89,60,63,70,64,31,40,51,41,36,25,46,64,55,49,28,61,80,31,50,44,39,29,27,50,48,29,35,32,42,58,43,50,50,19,62,76,65,72,48,75,54,52,66,67,60,32,50,53,28,46,54,48,29,52,52,38,53,53,48,43,41,65,72,39,53,76,72,45,72,30,57,84,36,80,48,69,31,52,53,49,38,50,48,53,32,24,62,49,48,29,38,22,76,72,45,69,79,41,83,91,28,63,68,49,41,53,42,47,52,55,52,45,62,73,38,56,68,40,44,60,65,37,39,46,60,39,51,51,44,23,51,51,50,52,48,52,53,56,55,72,73,103,128,86,72,58,31,34,39,36,28,33,54,84,36,42,59,23,26,26,51,49,36,49,36,60,75,43,65,52,70,60,41,82,41,85,40,48,67,92,76,44,50,40,70,36,66,64,34,27,76,74,52,29,79,82,40,56,72,29,27,33,32,54,78,90,45,64,43,46,44,54,69,25,44,52,53,44,46,58,72,74,43,82,52,68,55,59,45,64,46,89,62,64,70,65,31,40,51,43,36,26,46,66,53,49,27,61,80,31,50,44,41,29,27,47,46,28,36,33,41,58,42,51,49,18,62,76,66,73,48,76,54,51,65,68,58,33,51,53,28,44,54,47,30,52,51,38,50,51,49,42,42,66,71,40,54,78,72,46,70,30,56,84,36,80,50,68,31,52,53,51,38,49,49,52,32,26,62,48,50,30,38,21,75,72,45,70,81,41,80,92,28,63,68,48,44,54,42,47,53,56,51,46,62,73,39,55,70,41,44,59,66,38,40,46,57,40,51,50,44,24,50,52,49,52,49,55,55,56,59,72,73,104

Sequence (464 aa):
MTQPIKFYFDLLSQPCRALYMFLEASKIPYEAVSISLMRGEHLSNDFKNNINRFQKVPAIKDEDFKLSESIAIFRYLVREKIVPEHWYPHKGALRARIDEYMEWQHGNMRACCTDYFRQKWLQPKLTNTEPNPEQVAQSEARLNKCLAEFEQHWLKGEKYMITSNITIADLLAICEIDQPKAVGFNPFKNYPRIADWHELTREALEPYYHEANQVIDKIEGKQKEKVLQMKNMTQPIKFYFDLLSQPCRALYMFLEASKIPYEAVSISLMRGEHLSNDFKNNINRFQKVPAIKDEDFKLSESIAIFRYLVREKIVPEHWYPHKGALRARIDEYMEWQHGNMRACCTDYFRQKWLQPKLTNTEPNPEQVAQSEARLNKCLAEFEQHWLKGEKYMITSNITIADLLAICEIDQPKAVGFNPFKNYPRIADWHELTREALEPYYHEANQVIDKIEGKQKEKVLQMKN

InterPro domains:
  IPR004045 Glutathione S-transferase, N-terminal [PF02798] (19-79)
  IPR004045 Glutathione S-transferase, N-terminal [PS50404] (3-85)
  IPR004046 Glutathione S-transferase, C-terminal [PF00043] (126-199)
  IPR010987 Glutathione S-transferase, C-terminal-like [PS50405] (91-228)
  IPR036249 Thioredoxin-like superfamily [SSF52833] (2-80)
  IPR036282 Glutathione S-transferase, C-terminal domain superfamily [SSF47616] (85-226)
  IPR040075 Glutathione S-transferase Theta, N-terminal [cd03050] (5-80)
  IPR040077 Glutathione S-transferase Theta, C-terminal [cd03183] (95-219)
  IPR040079 Glutathione transferase family [SFLDS00019] (4-219)
  IPR051369 Glutathione S-transferase Theta [PTHR43917] (5-227)

Nearest PDB structures (foldseek):
  2c3n-assembly2_D  TM=9.602E-01  e=4.633E-18  Homo sapiens
  2c3t-assembly2_D  TM=9.606E-01  e=2.388E-17  Homo sapiens
  5f06-assembly1_B  TM=8.808E-01  e=1.746E-10  Populus trichocarpa
  6riv-assembly1_B  TM=8.550E-01  e=4.717E-10  Alopecurus myosuroides
  7odm-assembly1_AAA-2  TM=8.420E-01  e=4.271E-10  Alopecurus myosuroides

Foldseek 3Di:
DFDAKEWEDDLLDLLRLLVQLQCVVFVRDYHYDYDDVLVLSLVDPCNCPQANVVSDDTWIDRDPDIDHDSVVVVVVCVVPHDGDCQQAPDDDPLNVVLVVLVVVCVVALQVLLVQLLCQCPVVCPSVVHHRDPVSNVVSVVRNLVRLVCQLVPQLDDALARRHVDDYSSRSSNLSSLLNNLLQPDDSCPPRVSCVNNNVSSCVVSPPSSVVSCVVSVVSNVVNVVVVVVVVD/DFDAKEWEDALLDLLRLLVLLQCVVFVRDYHYDYDDVLVLSLVDPCNCPQANVVSDDTWIDRPPDIDHDSVVVVVVCVVPHDGPCQQAPDDDPLNVVLVVLVVVCVVALQVLLVQLLCQCPVVCPSVVHHRDPVSNVVSVVRNLVRLVCQLVPQQDDALARRHVDHYSSRSSNLSSLLNNLLQPDDSCPPRVSCVNNNVSSCVVSPPSSVVSCVVSVVSNVVNVVVVVVVVD

Organism: Hermetia illucens (NCBI:txid343691)

Secondary structure (DSSP, 8-state):
-PPPEEEEE-TTSHHHHHHHHHHHHHT--EEEEE--TTTTGGGSHHHHHHT-TT--S-EEEETTEEEESHHHHHHHHHHHS---GGGS-SSSHHHHHHHHHHHHHHHTHHHHHHHHHIIIIIHHHHHT----HHHHHHHHHHHHHHHHHHHHHH-SSSSSSSSSS--HHHHHHHHHHHGGGGGT--TTTT-HHHHHHHHHHHHHHTTHHHHHTHHHHHHHHHHHHHHHHHH-/-PPPEEEEE-TTSHHHHHHHHHHHHHT--EEEEE--TTTTGGGSHHHHHHT-TT--S-EEEETTEEEESHHHHHHHHHHHS---GGGS-SSSHHHHHHHHHHHHHHHTHHHHHHHHHIIIIIHHHHHT----HHHHHHHHHHHHHHHHHHHHHH-SSSSSSSSSS--HHHHHHHHHHHGGGGGT--TTTT-HHHHHHHHHHHHHHTTHHHHHTHHHHHHHHHHHHH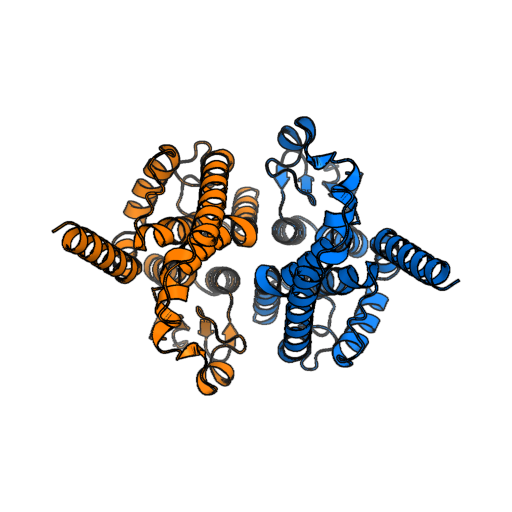HHHHH-

pLDDT: mean 96.27, std 5.33, range [50.66, 98.94]

Radius of gyration: 22.36 Å; Cα contacts (8 Å, |Δi|>4): 685; chains: 2; bounding box: 58×65×53 Å